Protein AF-A0A431IAK5-F1 (afdb_monomer)

Secondary structure (DSSP, 8-state):
---SS------------TT-SEEEESSS--SB-TTS-BEEEE-SS-EEEE-TTS-EEEEPTTS--EEEEEETTTTEEEEEEEE---EEE-SSSTT-TTSSSEEESS-EEEEEEEEEBTEEEEEEEE--TTS--EEEEEE--SSSB--EEEEEEEE-S-SEEEEEEEETTTTEEEEEEEEEEETTEEEEEEEESEEEEEEE-GGG-EEEEEEPSPBPTTS-EEEEEESS--TT--SS--EEEEEEEEEEESSSS--S----SSS-EEEPPPEEEEE--PPS--EEEEEEEEPPGGGGT--S--EEEEEES-TTTS-EEEEEEETTEEEEEEE-SS-EEEEEEPPPS-SEEEEEEEEESTTTS-EEEEESSS---PPPPP-PPPSS-S-SEEEESEE--TTSPPEE-SEEESEEEEEES---HHHHHT---

Foldseek 3Di:
DPDLDDPPPPPDPCPDPPFFLFKDFPNVPAQQGPVGWGKAKDWDAWFWAQGFFFFIDIGGRRDFQWHWDQDPVVRGTAIFRFWAAKWKFQDAQQADQPPQKDKFPDKDWDHQPDHRHVGGWIKIKDPDQPGFIWIKHWGQDDAWFKKKKKWKKWDWFAQKKWKWWAQPQVRDTQWIWIWGDDPRDTDIDTPFWDWLDWDQHPPSMIMTITIGHTDHNPTTIMIIIGQYAGSVSRRRTITIMTIGLIGMIPDPIDFGRDRHHRGMDITHTMWMKIFRPDWFAKKKKKFKFFDASVLPDDFDAKWWAKKFAAQQAAWMWTWIQGNQGIKIWTAGRPDIWIEGDGDDDDRMWIKMKIWPPQAAWTWIWMDGPPWTDDITGTDGHHRGGNHRMMIGRWHDNNPDDIHGHSGGTNIITMGGDDDISVRVVPDDD

Sequence (429 aa):
MPSLFPTRAFRRTRERSSGLLFALGVDDLSSTLTTGQTLTLARSSGRTTFDSVGRVVTLAHSQMPWSTAYNATSSSYEPILSSDRIATNLCLQSENFGTTWTAIGTPTRTATAAYCGDLALDLIGDDAAGTLEGYSQVITFTASAVKAVSLFIKQGTSTSSVIRLRDTTASANRLLATVTWSGGVPSVAMTTGTSLGQVACYNGVYRLLFLSSSVTAANTNQLEIYPATTSALAVANTGTLYAGGVMAQNAAWPQAYIKTTTGTVTTGADLLTSTFAATPQDFTVYVRFPAPPFLAGLSGIGGAVFGLGNSASGANFYAVITSSGIGANITDGSTSVGATTALTAATWYDVAIQYNNVTSAARVRIDTGSGFGSYSSASGGITAWNSSTLRIAHLEDGGGAGYQLDGGIRKLVIAPGARTLAEMQGLNV

Solvent-accessible surface area (backbone atoms only — not comparable to full-atom values): 21814 Å² total; per-residue (Å²): 128,82,72,69,57,84,82,73,83,74,80,76,75,83,70,76,59,86,66,48,75,38,34,47,44,38,89,78,70,55,54,63,31,75,57,72,43,50,59,46,80,48,44,85,40,54,49,42,42,30,37,60,67,35,24,36,40,76,41,56,42,88,52,80,51,70,24,36,47,78,35,78,90,77,72,42,53,43,55,18,46,42,30,44,51,62,49,45,24,53,32,50,29,20,41,46,73,88,67,77,32,45,69,34,72,82,41,45,74,43,79,63,66,44,64,30,63,78,40,41,16,18,34,33,24,15,85,44,72,73,49,61,25,25,38,30,34,77,40,84,49,89,60,65,39,50,30,8,31,32,33,34,36,29,69,53,70,26,62,29,19,28,46,33,31,33,30,64,72,78,70,38,70,25,20,34,37,25,37,35,56,57,96,60,42,77,45,80,47,68,83,30,44,45,74,74,51,71,44,81,31,24,89,57,26,29,39,42,34,30,33,31,37,70,42,59,31,93,44,55,29,31,42,34,43,27,23,18,24,46,88,84,62,47,25,75,39,52,22,23,24,30,40,18,58,34,36,35,32,97,29,87,54,62,73,73,63,59,82,27,46,97,45,63,36,70,38,49,36,50,44,36,36,27,70,39,88,73,74,63,55,38,24,19,39,32,39,29,28,58,56,45,76,57,64,82,76,49,83,85,68,46,20,12,55,31,25,37,31,39,65,63,77,18,19,26,39,38,33,34,38,40,56,72,21,42,35,38,40,42,30,44,51,83,44,76,29,50,29,74,44,69,69,73,99,53,70,59,45,55,37,25,36,36,38,38,52,27,57,67,39,20,28,25,27,50,22,68,80,85,57,70,61,72,65,30,63,65,26,56,39,30,86,56,62,60,34,51,44,33,27,42,29,25,34,70,43,70,87,53,85,54,29,36,36,54,38,43,39,35,31,42,36,32,32,69,38,86,64,53,57,69,63,53,68,70,56,86,104

Radius of gyration: 23.19 Å; Cα contacts (8 Å, |Δi|>4): 1268; chains: 1; bounding box: 53×50×65 Å

Nearest PDB structures (foldseek):
  1pz8-assembly3_C  TM=6.435E-01  e=1.702E-02  Gallus gallus
  2jd4-assembly2_B  TM=2.938E-01  e=1.134E-04  Mus musculus
  2jd4-assembly1_A  TM=3.648E-01  e=1.074E-03  Mus musculus
  3pve-assembly2_B  TM=5.798E-01  e=4.552E-02  Mus musculus
  8ic1-assembly1_A  TM=6.153E-01  e=1.217E-01  Microbacterium arabinogalactanolyticum

Mean predicted aligned error: 5.69 Å

Structure (mmCIF, N/CA/C/O backbone):
data_AF-A0A431IAK5-F1
#
_entry.id   AF-A0A431IAK5-F1
#
loop_
_atom_site.group_PDB
_atom_site.id
_atom_site.type_symbol
_atom_site.label_atom_id
_atom_site.label_alt_id
_atom_site.label_comp_id
_atom_site.label_asym_id
_atom_site.label_entity_id
_atom_site.label_seq_id
_atom_site.pdbx_PDB_ins_code
_atom_site.Cartn_x
_atom_site.Cartn_y
_atom_site.Cartn_z
_atom_site.occupancy
_atom_site.B_iso_or_equiv
_atom_site.auth_seq_id
_atom_site.auth_comp_id
_atom_site.auth_asym_id
_atom_site.auth_atom_id
_atom_site.pdbx_PDB_model_num
ATOM 1 N N . MET A 1 1 ? 14.964 -19.015 11.594 1.00 39.94 1 MET A N 1
ATOM 2 C CA . MET A 1 1 ? 13.794 -18.277 11.075 1.00 39.94 1 MET A CA 1
ATOM 3 C C . MET A 1 1 ? 12.848 -19.292 10.456 1.00 39.94 1 MET A C 1
ATOM 5 O O . MET A 1 1 ? 13.349 -20.119 9.699 1.00 39.94 1 MET A O 1
ATOM 9 N N . PRO A 1 2 ? 11.546 -19.298 10.785 1.00 39.75 2 PRO A N 1
ATOM 10 C CA . PRO A 1 2 ? 10.575 -20.062 10.005 1.00 39.75 2 PRO A CA 1
ATOM 11 C C . PRO A 1 2 ? 10.698 -19.641 8.534 1.00 39.75 2 PRO A C 1
ATOM 13 O O . PRO A 1 2 ? 10.844 -18.453 8.245 1.00 39.75 2 PRO A O 1
ATOM 16 N N . SER A 1 3 ? 10.740 -20.604 7.613 1.00 40.91 3 SER A N 1
ATOM 17 C CA . SER A 1 3 ? 10.824 -20.312 6.183 1.00 40.91 3 SER A CA 1
ATOM 18 C C . SER A 1 3 ? 9.609 -19.474 5.790 1.00 40.91 3 SER A C 1
ATOM 20 O O . SER A 1 3 ? 8.484 -19.961 5.885 1.00 40.91 3 SER A O 1
ATOM 22 N N . LEU A 1 4 ? 9.830 -18.230 5.355 1.00 54.28 4 LEU A N 1
ATOM 23 C CA . LEU A 1 4 ? 8.764 -17.305 4.942 1.00 54.28 4 LEU A CA 1
ATOM 24 C C . LEU A 1 4 ? 7.871 -17.889 3.826 1.00 54.28 4 LEU A C 1
ATOM 26 O O . LEU A 1 4 ? 6.739 -17.444 3.635 1.00 54.28 4 LEU A O 1
ATOM 30 N N . PHE A 1 5 ? 8.367 -18.907 3.113 1.00 52.47 5 PHE A N 1
ATOM 31 C CA . PHE A 1 5 ? 7.690 -19.565 2.007 1.00 52.47 5 PHE A CA 1
ATOM 32 C C . PHE A 1 5 ? 7.986 -21.072 2.022 1.00 52.47 5 PHE A C 1
ATOM 34 O O . PHE A 1 5 ? 9.144 -21.457 2.213 1.00 52.47 5 PHE A O 1
ATOM 41 N N . PRO A 1 6 ? 6.985 -21.945 1.807 1.00 48.47 6 PRO A N 1
ATOM 42 C CA . PRO A 1 6 ? 7.250 -23.342 1.500 1.00 48.47 6 PRO A CA 1
ATOM 43 C C . PRO A 1 6 ? 7.995 -23.411 0.163 1.00 48.47 6 PRO A C 1
ATOM 45 O O . PRO A 1 6 ? 7.511 -22.916 -0.856 1.00 48.47 6 PRO A O 1
ATOM 48 N N . THR A 1 7 ? 9.177 -24.022 0.156 1.00 45.38 7 THR A N 1
ATOM 49 C CA . THR A 1 7 ? 9.980 -24.241 -1.049 1.00 45.38 7 THR A CA 1
ATOM 50 C C . THR A 1 7 ? 9.277 -25.248 -1.960 1.00 45.38 7 THR A C 1
ATOM 52 O O . THR A 1 7 ? 9.564 -26.444 -1.950 1.00 45.38 7 THR A O 1
ATOM 55 N N . ARG A 1 8 ? 8.328 -24.792 -2.785 1.00 48.12 8 ARG A N 1
ATOM 56 C CA . ARG A 1 8 ? 7.923 -25.578 -3.954 1.00 48.12 8 ARG A CA 1
ATOM 57 C C . ARG A 1 8 ? 9.138 -25.647 -4.868 1.00 48.12 8 ARG A C 1
ATOM 59 O O . ARG A 1 8 ? 9.561 -24.632 -5.410 1.00 48.12 8 ARG A O 1
ATOM 66 N N . ALA A 1 9 ? 9.705 -26.841 -5.014 1.00 41.09 9 ALA A N 1
ATOM 67 C CA . ALA A 1 9 ? 10.768 -27.122 -5.966 1.00 41.09 9 ALA A CA 1
ATOM 68 C C . ALA A 1 9 ? 10.230 -26.946 -7.398 1.00 41.09 9 ALA A C 1
ATOM 70 O O . ALA A 1 9 ? 9.862 -27.910 -8.067 1.00 41.09 9 ALA A O 1
ATOM 71 N N . PHE A 1 10 ? 10.145 -25.701 -7.866 1.00 48.78 10 PHE A N 1
ATOM 72 C CA . PHE A 1 10 ? 9.924 -25.407 -9.272 1.00 48.78 10 PHE A CA 1
ATOM 73 C C . PHE A 1 10 ? 11.180 -25.836 -10.025 1.00 48.78 10 PHE A C 1
ATOM 75 O O . PHE A 1 10 ? 12.246 -25.225 -9.933 1.00 48.78 10 PHE A O 1
ATOM 82 N N . ARG A 1 11 ? 11.061 -26.955 -10.740 1.00 42.38 11 ARG A N 1
ATOM 83 C CA . ARG A 1 11 ? 12.093 -27.470 -11.634 1.00 42.38 11 ARG A CA 1
ATOM 84 C C . ARG A 1 11 ? 12.258 -26.465 -12.777 1.00 42.38 11 ARG A C 1
ATOM 86 O O . ARG A 1 11 ? 11.532 -26.532 -13.760 1.00 42.38 11 ARG A O 1
ATOM 93 N N . ARG A 1 12 ? 13.194 -25.521 -12.627 1.00 49.94 12 ARG A N 1
ATOM 94 C CA . ARG A 1 12 ? 13.599 -24.578 -13.679 1.00 49.94 12 ARG A CA 1
ATOM 95 C C . ARG A 1 12 ? 14.116 -25.372 -14.879 1.00 49.94 12 ARG A C 1
ATOM 97 O O . ARG A 1 12 ? 15.258 -25.833 -14.877 1.00 49.94 12 ARG A O 1
ATOM 104 N N . THR A 1 13 ? 13.304 -25.538 -15.916 1.00 48.22 13 THR A N 1
ATOM 105 C CA . THR A 1 13 ? 13.836 -25.765 -17.260 1.00 48.22 13 THR A CA 1
ATOM 106 C C . THR A 1 13 ? 14.638 -24.518 -17.607 1.00 48.22 13 THR A C 1
ATOM 108 O O . THR A 1 13 ? 14.079 -23.433 -17.727 1.00 48.22 13 THR A O 1
ATOM 111 N N . ARG A 1 14 ? 15.970 -24.650 -17.675 1.00 47.75 14 ARG A N 1
ATOM 112 C CA . ARG A 1 14 ? 16.892 -23.599 -18.134 1.00 47.75 14 ARG A CA 1
ATOM 113 C C . ARG A 1 14 ? 16.646 -23.319 -19.622 1.00 47.75 14 ARG A C 1
ATOM 115 O O . ARG A 1 14 ? 17.485 -23.638 -20.461 1.00 47.75 14 ARG A O 1
ATOM 122 N N . GLU A 1 15 ? 15.497 -22.759 -19.971 1.00 46.81 15 GLU A N 1
ATOM 123 C CA . GLU A 1 15 ? 15.392 -22.007 -21.212 1.00 46.81 15 GLU A CA 1
ATOM 124 C C . GLU A 1 15 ? 16.207 -20.731 -21.039 1.00 46.81 15 GLU A C 1
ATOM 126 O O . GLU A 1 15 ? 16.201 -20.084 -19.993 1.00 46.81 15 GLU A O 1
ATOM 131 N N . ARG A 1 16 ? 17.054 -20.480 -22.031 1.00 48.16 16 ARG A N 1
ATOM 132 C CA . ARG A 1 16 ? 18.222 -19.619 -21.913 1.00 48.16 16 ARG A CA 1
ATOM 133 C C . ARG A 1 16 ? 17.800 -18.188 -21.579 1.00 48.16 16 ARG A C 1
ATOM 135 O O . ARG A 1 16 ? 17.269 -17.483 -22.428 1.00 48.16 16 ARG A O 1
ATOM 142 N N . SER A 1 17 ? 18.197 -17.714 -20.402 1.00 55.53 17 SER A N 1
ATOM 143 C CA . SER A 1 17 ? 18.245 -16.293 -20.037 1.00 55.53 17 SER A CA 1
ATOM 144 C C . SER A 1 17 ? 19.215 -15.465 -20.901 1.00 55.53 17 SER A C 1
ATOM 146 O O . SER A 1 17 ? 19.417 -14.284 -20.641 1.00 55.53 17 SER A O 1
ATOM 148 N N . SER A 1 18 ? 19.798 -16.045 -21.960 1.00 62.03 18 SER A N 1
ATOM 149 C CA . SER A 1 18 ? 20.886 -15.490 -22.775 1.00 62.03 18 SER A CA 1
ATOM 150 C C . SER A 1 18 ? 20.502 -14.290 -23.649 1.00 62.03 18 SER A C 1
ATOM 152 O O . SER A 1 18 ? 21.258 -13.938 -24.547 1.00 62.03 18 SER A O 1
ATOM 154 N N . GLY A 1 19 ? 19.330 -13.690 -23.438 1.00 83.75 19 GLY A N 1
ATOM 155 C CA . GLY A 1 19 ? 18.856 -12.550 -24.219 1.00 83.75 19 GLY A CA 1
ATOM 156 C C . GLY A 1 19 ? 18.084 -11.495 -23.433 1.00 83.75 19 GLY A C 1
ATOM 157 O O . GLY A 1 19 ? 17.616 -10.553 -24.055 1.00 83.75 19 GLY A O 1
ATOM 158 N N . LEU A 1 20 ? 17.914 -11.622 -22.112 1.00 91.88 20 LEU A N 1
ATOM 159 C CA . LEU A 1 20 ? 17.259 -10.585 -21.303 1.00 91.88 20 LEU A CA 1
ATOM 160 C C . LEU A 1 20 ? 18.292 -9.554 -20.833 1.00 91.88 20 LEU A C 1
ATOM 162 O O . LEU A 1 20 ? 19.416 -9.914 -20.492 1.00 91.88 20 LEU A O 1
ATOM 166 N N . LEU A 1 21 ? 17.908 -8.276 -20.790 1.00 93.12 21 LEU A N 1
ATOM 167 C CA . LEU A 1 21 ? 18.758 -7.199 -20.264 1.00 93.12 21 LEU A CA 1
ATOM 168 C C . LEU A 1 21 ? 18.666 -7.125 -18.737 1.00 93.12 21 LEU A C 1
ATOM 170 O O . LEU A 1 21 ? 19.641 -6.819 -18.053 1.00 93.12 21 LEU A O 1
ATOM 174 N N . PHE A 1 22 ? 17.480 -7.413 -18.205 1.00 93.88 22 PHE A N 1
ATOM 175 C CA . PHE A 1 22 ? 17.191 -7.450 -16.780 1.00 93.88 22 PHE A CA 1
ATOM 176 C C . PHE A 1 22 ? 15.988 -8.359 -16.535 1.00 93.88 22 PHE A C 1
ATOM 178 O O . PHE A 1 22 ? 15.014 -8.299 -17.289 1.00 93.88 22 PHE A O 1
ATOM 185 N N . ALA A 1 23 ? 16.024 -9.181 -15.490 1.00 93.25 23 ALA A N 1
ATOM 186 C CA . ALA A 1 23 ? 14.881 -10.009 -15.129 1.00 93.25 23 ALA A CA 1
ATOM 187 C C . ALA A 1 23 ? 14.785 -10.207 -13.612 1.00 93.25 23 ALA A C 1
ATOM 189 O O . ALA A 1 23 ? 15.567 -10.943 -13.010 1.00 93.25 23 ALA A O 1
ATOM 190 N N . LEU A 1 24 ? 13.797 -9.548 -13.012 1.00 93.00 24 LEU A N 1
ATOM 191 C CA . LEU A 1 24 ? 13.355 -9.739 -11.638 1.00 93.00 24 LEU A CA 1
ATOM 192 C C . LEU A 1 24 ? 12.042 -10.523 -11.651 1.00 93.00 24 LEU A C 1
ATOM 194 O O . LEU A 1 24 ? 11.023 -10.050 -12.159 1.00 93.00 24 LEU A O 1
ATOM 198 N N . GLY A 1 25 ? 12.072 -11.702 -11.045 1.00 90.31 25 GLY A N 1
ATOM 199 C CA . GLY A 1 25 ? 10.904 -12.478 -10.655 1.00 90.31 25 GLY A CA 1
ATOM 200 C C . GLY A 1 25 ? 11.009 -12.779 -9.167 1.00 90.31 25 GLY A C 1
ATOM 201 O O . GLY A 1 25 ? 12.108 -12.903 -8.637 1.00 90.31 25 GLY A O 1
ATOM 202 N N . VAL A 1 26 ? 9.877 -12.856 -8.479 1.00 87.19 26 VAL A N 1
ATOM 203 C CA . VAL A 1 26 ? 9.851 -13.030 -7.015 1.00 87.19 26 VAL A CA 1
ATOM 204 C C . VAL A 1 26 ? 9.511 -14.453 -6.585 1.00 87.19 26 VAL A C 1
ATOM 206 O O . VAL A 1 26 ? 9.266 -14.699 -5.411 1.00 87.19 26 VAL A O 1
ATOM 209 N N . ASP A 1 27 ? 9.476 -15.403 -7.519 1.00 84.06 27 ASP A N 1
ATOM 210 C CA . ASP A 1 27 ? 9.103 -16.785 -7.211 1.00 84.06 27 ASP A CA 1
ATOM 211 C C . ASP A 1 27 ? 10.220 -17.551 -6.476 1.00 84.06 27 ASP A C 1
ATOM 213 O O . ASP A 1 27 ? 9.925 -18.497 -5.747 1.00 84.06 27 ASP A O 1
ATOM 217 N N . ASP A 1 28 ? 11.486 -17.132 -6.608 1.00 81.00 28 ASP A N 1
ATOM 218 C CA . ASP A 1 28 ? 12.621 -17.684 -5.848 1.00 81.00 28 ASP A CA 1
ATOM 219 C C . ASP A 1 28 ? 13.105 -16.784 -4.700 1.00 81.00 28 ASP A C 1
ATOM 221 O O . ASP A 1 28 ? 13.927 -17.221 -3.894 1.00 81.00 28 ASP A O 1
ATOM 225 N N . LEU A 1 29 ? 12.586 -15.551 -4.619 1.00 85.12 29 LEU A N 1
ATOM 226 C CA . LEU A 1 29 ? 12.915 -14.551 -3.595 1.00 85.12 29 LEU A CA 1
ATOM 227 C C . LEU A 1 29 ? 14.423 -14.286 -3.485 1.00 85.12 29 LEU A C 1
ATOM 229 O O . LEU A 1 29 ? 14.956 -13.975 -2.413 1.00 85.12 29 LEU A O 1
ATOM 233 N N . SER A 1 30 ? 15.120 -14.434 -4.608 1.00 85.94 30 SER A N 1
ATOM 234 C CA . SER A 1 30 ? 16.552 -14.225 -4.714 1.00 85.94 30 SER A CA 1
ATOM 235 C C . SER A 1 30 ? 16.863 -12.746 -4.933 1.00 85.94 30 SER A C 1
ATOM 237 O O . SER A 1 30 ? 16.222 -12.061 -5.729 1.00 85.94 30 SER A O 1
ATOM 239 N N . SER A 1 31 ? 17.893 -12.239 -4.253 1.00 84.81 31 SER A N 1
ATOM 240 C CA . SER A 1 31 ? 18.490 -10.942 -4.599 1.00 84.81 31 SER A CA 1
ATOM 241 C C . SER A 1 31 ? 19.421 -11.037 -5.812 1.00 84.81 31 SER A C 1
ATOM 243 O O . SER A 1 31 ? 19.730 -10.013 -6.417 1.00 84.81 31 SER A O 1
ATOM 245 N N . THR A 1 32 ? 19.862 -12.242 -6.188 1.00 87.25 32 THR A N 1
ATOM 246 C CA . THR A 1 32 ? 20.567 -12.499 -7.447 1.00 87.25 32 THR A CA 1
ATOM 247 C C . THR A 1 32 ? 19.548 -12.733 -8.547 1.00 87.25 32 THR A C 1
ATOM 249 O O . THR A 1 32 ? 18.750 -13.667 -8.476 1.00 87.25 32 THR A O 1
ATOM 252 N N . LEU A 1 33 ? 19.595 -11.889 -9.566 1.00 86.44 33 LEU A N 1
ATOM 253 C CA . LEU A 1 33 ? 18.660 -11.900 -10.677 1.00 86.44 33 LEU A CA 1
ATOM 254 C C . LEU A 1 33 ? 19.055 -12.950 -11.714 1.00 86.44 33 LEU A C 1
ATOM 256 O O . LEU A 1 33 ? 20.230 -13.287 -11.870 1.00 86.44 33 LEU A O 1
ATOM 260 N N . THR A 1 34 ? 18.080 -13.418 -12.490 1.00 81.75 34 THR A N 1
ATOM 261 C CA . THR A 1 34 ? 18.274 -14.445 -13.531 1.00 81.75 34 THR A CA 1
ATOM 262 C C . THR A 1 34 ? 19.263 -14.006 -14.625 1.00 81.75 34 THR A C 1
ATOM 264 O O . THR A 1 34 ? 19.874 -14.836 -15.302 1.00 81.75 34 THR A O 1
ATOM 267 N N . THR A 1 35 ? 19.465 -12.696 -14.767 1.00 84.00 35 THR A N 1
ATOM 268 C CA . THR A 1 35 ? 20.421 -12.047 -15.676 1.00 84.00 35 THR A CA 1
ATOM 269 C C . THR A 1 35 ? 21.808 -11.794 -15.053 1.00 84.00 35 THR A C 1
ATOM 271 O O . THR A 1 35 ? 22.688 -11.250 -15.714 1.00 84.00 35 THR A O 1
ATOM 274 N N . GLY A 1 36 ? 22.040 -12.225 -13.808 1.00 86.94 36 GLY A N 1
ATOM 275 C CA . GLY A 1 36 ? 23.339 -12.187 -13.123 1.00 86.94 36 GLY A CA 1
ATOM 276 C C . GLY A 1 36 ? 23.615 -10.926 -12.300 1.00 86.94 36 GLY A C 1
ATOM 277 O O . GLY A 1 36 ? 24.601 -10.893 -11.565 1.00 86.94 36 GLY A O 1
ATOM 278 N N . GLN A 1 37 ? 22.767 -9.899 -12.382 1.00 91.94 37 GLN A N 1
ATOM 279 C CA . GLN A 1 37 ? 22.884 -8.717 -11.525 1.00 91.94 37 GLN A CA 1
ATOM 280 C C . GLN A 1 37 ? 22.381 -8.998 -10.105 1.00 91.94 37 GLN A C 1
ATOM 282 O O . GLN A 1 37 ? 21.616 -9.931 -9.863 1.00 91.94 37 GLN A O 1
ATOM 287 N N . THR A 1 38 ? 22.786 -8.145 -9.168 1.00 94.00 38 THR A N 1
ATOM 288 C CA . THR A 1 38 ? 22.344 -8.203 -7.773 1.00 94.00 38 THR A CA 1
ATOM 289 C C . THR A 1 38 ? 21.443 -7.017 -7.474 1.00 94.00 38 THR A C 1
ATOM 291 O O . THR A 1 38 ? 21.748 -5.874 -7.831 1.00 94.00 38 THR A O 1
ATOM 294 N N . LEU A 1 39 ? 20.322 -7.289 -6.820 1.00 95.06 39 LEU A N 1
ATOM 295 C CA . LEU A 1 39 ? 19.471 -6.280 -6.221 1.00 95.06 39 LEU A CA 1
ATOM 296 C C . LEU A 1 39 ? 20.113 -5.807 -4.911 1.00 95.06 39 LEU A C 1
ATOM 298 O O . LEU A 1 39 ? 20.524 -6.620 -4.083 1.00 95.06 39 LEU A O 1
ATOM 302 N N . THR A 1 40 ? 20.176 -4.497 -4.714 1.00 95.94 40 THR A N 1
ATOM 303 C CA . THR A 1 40 ? 20.662 -3.849 -3.492 1.00 95.94 40 THR A CA 1
ATOM 304 C C . THR A 1 40 ? 19.524 -3.075 -2.845 1.00 95.94 40 THR A C 1
ATOM 306 O O . THR A 1 40 ? 18.724 -2.454 -3.543 1.00 95.94 40 THR A O 1
ATOM 309 N N . LEU A 1 41 ? 19.470 -3.100 -1.515 1.00 95.31 41 LEU A N 1
ATOM 310 C CA . LEU A 1 41 ? 18.529 -2.330 -0.711 1.00 95.31 41 LEU A CA 1
ATOM 311 C C . LEU A 1 41 ? 19.289 -1.298 0.122 1.00 95.31 41 LEU A C 1
ATOM 313 O O . LEU A 1 41 ? 20.207 -1.656 0.859 1.00 95.31 41 LEU A O 1
ATOM 317 N N . ALA A 1 42 ? 18.843 -0.049 0.068 1.00 94.69 42 ALA A N 1
ATOM 318 C CA . ALA A 1 42 ? 19.166 0.962 1.062 1.00 94.69 42 ALA A CA 1
ATOM 319 C C . ALA A 1 42 ? 17.890 1.365 1.814 1.00 94.69 42 ALA A C 1
ATOM 321 O O . ALA A 1 42 ? 16.909 1.792 1.209 1.00 94.69 42 ALA A O 1
ATOM 322 N N . ARG A 1 43 ? 17.915 1.204 3.140 1.00 92.69 43 ARG A N 1
ATOM 323 C CA . ARG A 1 43 ? 16.847 1.578 4.075 1.00 92.69 43 ARG A CA 1
ATOM 324 C C . ARG A 1 43 ? 17.461 1.808 5.457 1.00 92.69 43 ARG A C 1
ATOM 326 O O . ARG A 1 43 ? 18.371 1.085 5.855 1.00 92.69 43 ARG A O 1
ATOM 333 N N . SER A 1 44 ? 16.954 2.790 6.198 1.00 92.50 44 SER A N 1
ATOM 334 C CA . SER A 1 44 ? 17.506 3.196 7.500 1.00 92.50 44 SER A CA 1
ATOM 335 C C . SER A 1 44 ? 16.888 2.503 8.723 1.00 92.50 44 SER A C 1
ATOM 337 O O . SER A 1 44 ? 17.474 2.550 9.801 1.00 92.50 44 SER A O 1
ATOM 339 N N . SER A 1 45 ? 15.726 1.859 8.594 1.00 93.31 45 SER A N 1
ATOM 340 C CA . SER A 1 45 ? 15.013 1.223 9.711 1.00 93.31 45 SER A CA 1
ATOM 341 C C . SER A 1 45 ? 14.413 -0.133 9.330 1.00 93.31 45 SER A C 1
ATOM 343 O O . SER A 1 45 ? 14.379 -0.502 8.162 1.00 93.31 45 SER A O 1
ATOM 345 N N . GLY A 1 46 ? 13.987 -0.924 10.320 1.00 93.00 46 GLY A N 1
ATOM 346 C CA . GLY A 1 46 ? 13.170 -2.111 10.052 1.00 93.00 46 GLY A CA 1
ATOM 347 C C . GLY A 1 46 ? 11.771 -1.727 9.559 1.00 93.00 46 GLY A C 1
ATOM 348 O O . GLY A 1 46 ? 11.340 -0.584 9.730 1.00 93.00 46 GLY A O 1
ATOM 349 N N . ARG A 1 47 ? 11.049 -2.681 8.971 1.00 92.25 47 ARG A N 1
ATOM 350 C CA . ARG A 1 47 ? 9.659 -2.486 8.519 1.00 92.25 47 ARG A CA 1
ATOM 351 C C . ARG A 1 47 ? 8.821 -3.717 8.795 1.00 92.25 47 ARG A C 1
ATOM 353 O O . ARG A 1 47 ? 9.377 -4.804 8.921 1.00 92.25 47 ARG A O 1
ATOM 360 N N . THR A 1 48 ? 7.502 -3.572 8.803 1.00 95.75 48 THR A N 1
ATOM 361 C CA . THR A 1 48 ? 6.625 -4.744 8.755 1.00 95.75 48 THR A CA 1
ATOM 362 C C . THR A 1 48 ? 6.195 -5.059 7.327 1.00 95.75 48 THR A C 1
ATOM 364 O O . THR A 1 48 ? 6.214 -4.201 6.442 1.00 95.75 48 THR A O 1
ATOM 367 N N . THR A 1 49 ? 5.838 -6.314 7.097 1.00 95.62 49 THR A N 1
ATOM 368 C CA . THR A 1 49 ? 5.358 -6.827 5.818 1.00 95.62 49 THR A CA 1
ATOM 369 C C . THR A 1 49 ? 4.392 -7.995 6.041 1.00 95.62 49 THR A C 1
ATOM 371 O O . THR A 1 49 ? 4.187 -8.401 7.187 1.00 95.62 49 THR A O 1
ATOM 374 N N . PHE A 1 50 ? 3.794 -8.529 4.974 1.00 95.88 50 PHE A N 1
ATOM 375 C CA . PHE A 1 50 ? 2.982 -9.744 5.029 1.00 95.88 50 PHE A CA 1
ATOM 376 C C . PHE A 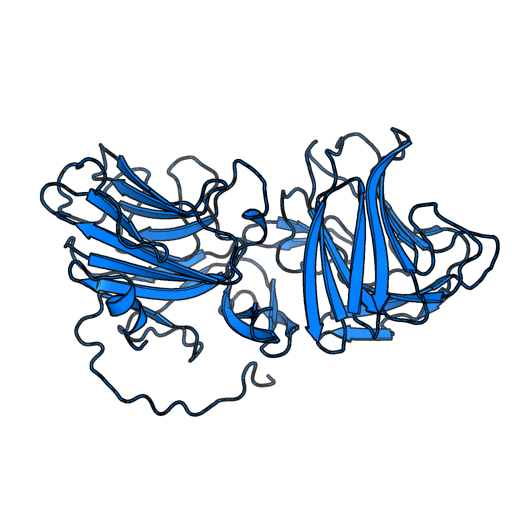1 50 ? 3.760 -10.953 4.505 1.00 95.88 50 PHE A C 1
ATOM 378 O O . PHE A 1 50 ? 4.369 -10.887 3.437 1.00 95.88 50 PHE A O 1
ATOM 385 N N . ASP A 1 51 ? 3.712 -12.066 5.238 1.00 95.50 51 ASP A N 1
ATOM 386 C CA . ASP A 1 51 ? 4.254 -13.349 4.779 1.00 95.50 51 ASP A CA 1
ATOM 387 C C . ASP A 1 51 ? 3.300 -14.089 3.816 1.00 95.50 51 ASP A C 1
ATOM 389 O O . ASP A 1 51 ? 2.246 -13.584 3.424 1.00 95.50 51 ASP A O 1
ATOM 393 N N . SER A 1 52 ? 3.659 -15.312 3.415 1.00 94.06 52 SER A N 1
ATOM 394 C CA . SER A 1 52 ? 2.878 -16.126 2.467 1.00 94.06 52 SER A CA 1
ATOM 395 C C . SER A 1 52 ? 1.476 -16.536 2.925 1.00 94.06 52 SER A C 1
ATOM 397 O O . SER A 1 52 ? 0.695 -17.025 2.109 1.00 94.06 52 SER A O 1
ATOM 399 N N . VAL A 1 53 ? 1.131 -16.328 4.195 1.00 94.50 53 VAL A N 1
ATOM 400 C CA . VAL A 1 53 ? -0.190 -16.644 4.758 1.00 94.50 53 VAL A CA 1
ATOM 401 C C . VAL A 1 53 ? -0.860 -15.421 5.387 1.00 94.50 53 VAL A C 1
ATOM 403 O O . VAL A 1 53 ? -1.873 -15.559 6.075 1.00 94.50 53 VAL A O 1
ATOM 406 N N . GLY A 1 54 ? -0.311 -14.226 5.160 1.00 94.69 54 GLY A N 1
ATOM 407 C CA . GLY A 1 54 ? -0.892 -12.980 5.639 1.00 94.69 54 GLY A CA 1
ATOM 408 C C . GLY A 1 54 ? -0.611 -12.648 7.093 1.00 94.69 54 GLY A C 1
ATOM 409 O O . GLY A 1 54 ? -1.380 -11.896 7.693 1.00 94.69 54 GLY A O 1
ATOM 410 N N . ARG A 1 55 ? 0.440 -13.208 7.695 1.00 97.44 55 ARG A N 1
ATOM 411 C CA . ARG A 1 55 ? 0.915 -12.769 9.014 1.00 97.44 55 ARG A CA 1
ATOM 412 C C . ARG A 1 55 ? 1.752 -11.511 8.856 1.00 97.44 55 ARG A C 1
ATOM 414 O O . ARG A 1 55 ? 2.511 -11.392 7.897 1.00 97.44 55 ARG A O 1
ATOM 421 N N . VAL A 1 56 ? 1.647 -10.602 9.820 1.00 97.50 56 VAL A N 1
ATOM 422 C CA . VAL A 1 56 ? 2.549 -9.454 9.920 1.00 97.50 56 VAL A CA 1
ATOM 423 C C . VAL A 1 56 ? 3.903 -9.955 10.409 1.00 97.50 56 VAL A C 1
ATOM 425 O O . VAL A 1 56 ? 3.978 -10.621 11.438 1.00 97.50 56 VAL A O 1
ATOM 428 N N . VAL A 1 57 ? 4.973 -9.637 9.691 1.00 97.19 57 VAL A N 1
ATOM 429 C CA . VAL A 1 57 ? 6.346 -9.974 10.091 1.00 97.19 57 VAL A CA 1
ATOM 430 C C . VAL A 1 57 ? 7.234 -8.744 10.018 1.00 97.19 57 VAL A C 1
ATOM 432 O O . VAL A 1 57 ? 7.069 -7.904 9.133 1.00 97.19 57 VAL A O 1
ATOM 435 N N . THR A 1 58 ? 8.178 -8.633 10.944 1.00 95.19 58 THR A N 1
ATOM 436 C CA . THR A 1 58 ? 9.130 -7.526 11.021 1.00 95.19 58 THR A CA 1
ATOM 437 C C . THR A 1 58 ? 10.427 -7.908 10.323 1.00 95.19 58 THR A C 1
ATOM 439 O O . THR A 1 58 ? 11.110 -8.854 10.709 1.00 95.19 58 THR A O 1
ATOM 442 N N . LEU A 1 59 ? 10.791 -7.141 9.303 1.00 95.00 59 LEU A N 1
ATOM 443 C CA . LEU A 1 59 ? 12.062 -7.252 8.606 1.00 95.00 59 LEU A CA 1
ATOM 444 C C . LEU A 1 59 ? 13.092 -6.315 9.236 1.00 95.00 59 LEU A C 1
ATOM 446 O O . LEU A 1 59 ? 12.823 -5.130 9.462 1.00 95.00 59 LEU A O 1
ATOM 450 N N . ALA A 1 60 ? 14.299 -6.828 9.458 1.00 95.38 60 ALA A N 1
ATOM 451 C CA . ALA A 1 60 ? 15.458 -6.005 9.781 1.00 95.38 60 ALA A CA 1
ATOM 452 C C . ALA A 1 60 ? 15.825 -5.107 8.591 1.00 95.38 60 ALA A C 1
ATOM 454 O O . ALA A 1 60 ? 15.605 -5.484 7.442 1.00 95.38 60 ALA A O 1
ATOM 455 N N . HIS A 1 61 ? 16.446 -3.951 8.854 1.00 92.94 61 HIS A N 1
ATOM 456 C CA . HIS A 1 61 ? 16.731 -2.932 7.834 1.00 92.94 61 HIS A CA 1
ATOM 457 C C . HIS A 1 61 ? 17.549 -3.449 6.633 1.00 92.94 61 HIS A C 1
ATOM 459 O O . HIS A 1 61 ? 17.376 -2.939 5.529 1.00 92.94 61 HIS A O 1
ATOM 465 N N . SER A 1 62 ? 18.367 -4.487 6.818 1.00 93.88 62 SER A N 1
ATOM 466 C CA . SER A 1 62 ? 19.212 -5.105 5.788 1.00 93.88 62 SER A CA 1
ATOM 467 C C . SER A 1 62 ? 18.535 -6.220 4.982 1.00 93.88 62 SER A C 1
ATOM 469 O O . SER A 1 62 ? 19.095 -6.681 3.989 1.00 93.88 62 SER A O 1
ATOM 471 N N . GLN A 1 63 ? 17.350 -6.684 5.386 1.00 95.19 63 GLN A N 1
ATOM 472 C CA . GLN A 1 63 ? 16.646 -7.759 4.687 1.00 95.19 63 GLN A CA 1
ATOM 473 C C . GLN A 1 63 ? 15.852 -7.214 3.504 1.00 95.19 63 GLN A C 1
ATOM 475 O O . GLN A 1 63 ? 15.125 -6.227 3.648 1.00 95.19 63 GLN A O 1
ATOM 480 N N . MET A 1 64 ? 15.941 -7.901 2.361 1.00 95.25 64 MET A N 1
ATOM 481 C CA . MET A 1 64 ? 15.121 -7.589 1.193 1.00 95.25 64 MET A CA 1
ATOM 482 C C . MET A 1 64 ? 13.632 -7.568 1.557 1.00 95.25 64 MET A C 1
ATOM 484 O O . MET A 1 64 ? 13.180 -8.458 2.285 1.00 95.25 64 MET A O 1
ATOM 488 N N . PRO A 1 65 ? 12.864 -6.584 1.059 1.00 94.44 65 PRO A N 1
ATOM 489 C CA . PRO A 1 65 ? 11.460 -6.401 1.400 1.00 94.44 65 PRO A CA 1
ATOM 490 C C . PRO A 1 65 ? 10.550 -7.361 0.621 1.00 94.44 65 PRO A C 1
ATOM 492 O O . PRO A 1 65 ? 9.597 -6.956 -0.049 1.00 94.44 65 PRO A O 1
ATOM 495 N N . TRP A 1 66 ? 10.853 -8.654 0.692 1.00 95.69 66 TRP A N 1
ATOM 496 C CA . TRP A 1 66 ? 9.972 -9.693 0.188 1.00 95.69 66 TRP A CA 1
ATOM 497 C C . TRP A 1 66 ? 8.693 -9.705 1.019 1.00 95.69 66 TRP A C 1
ATOM 499 O O . TRP A 1 66 ? 8.730 -9.907 2.232 1.00 95.69 66 TRP A O 1
ATOM 509 N N . SER A 1 67 ? 7.576 -9.471 0.346 1.00 95.56 67 SER A N 1
ATOM 510 C CA . SER A 1 67 ? 6.236 -9.396 0.921 1.00 95.56 67 SER A CA 1
ATOM 511 C C . SER A 1 67 ? 5.309 -10.282 0.113 1.00 95.56 67 SER A C 1
ATOM 513 O O . SER A 1 67 ? 5.676 -10.827 -0.931 1.00 95.56 67 SER A O 1
ATOM 515 N N . THR A 1 68 ? 4.060 -10.345 0.536 1.00 94.81 68 THR A N 1
ATOM 516 C CA . THR A 1 68 ? 2.957 -10.767 -0.310 1.00 94.81 68 THR A CA 1
ATOM 517 C C . THR A 1 68 ? 1.902 -9.679 -0.469 1.00 94.81 68 THR A C 1
ATOM 519 O O . THR A 1 68 ? 1.812 -8.747 0.333 1.00 94.81 68 THR A O 1
ATOM 522 N N . ALA A 1 69 ? 1.114 -9.792 -1.535 1.00 93.44 69 ALA A N 1
ATOM 523 C CA . ALA A 1 69 ? -0.117 -9.045 -1.745 1.00 93.44 69 ALA A CA 1
ATOM 524 C C . ALA A 1 69 ? -1.283 -10.030 -1.854 1.00 93.44 69 ALA A C 1
ATOM 526 O O . ALA A 1 69 ? -1.162 -11.077 -2.496 1.00 93.44 69 ALA A O 1
ATOM 527 N N . TYR A 1 70 ? -2.408 -9.704 -1.219 1.00 91.94 70 TYR A N 1
ATOM 528 C CA . TYR A 1 70 ? -3.601 -10.541 -1.277 1.00 91.94 70 TYR A CA 1
ATOM 529 C C . TYR A 1 70 ? -4.297 -10.377 -2.631 1.00 91.94 70 TYR A C 1
ATOM 531 O O . TYR A 1 70 ? -4.748 -9.287 -2.984 1.00 91.94 70 TYR A O 1
ATOM 539 N N . ASN A 1 71 ? -4.406 -11.467 -3.386 1.00 90.94 71 ASN A N 1
ATOM 540 C CA . ASN A 1 71 ? -5.205 -11.536 -4.596 1.00 90.94 71 ASN A CA 1
ATOM 541 C C . ASN A 1 71 ? -6.620 -12.004 -4.235 1.00 90.94 71 ASN A C 1
ATOM 543 O O . ASN A 1 71 ? -6.846 -13.187 -3.989 1.00 90.94 71 ASN A O 1
ATOM 547 N N . ALA A 1 72 ? -7.581 -11.079 -4.235 1.00 85.88 72 ALA A N 1
ATOM 548 C CA . ALA A 1 72 ? -8.978 -11.392 -3.940 1.00 85.88 72 ALA A CA 1
ATOM 549 C C . ALA A 1 72 ? -9.624 -12.333 -4.973 1.00 85.88 72 ALA A C 1
ATOM 551 O O . ALA A 1 72 ? -10.518 -13.094 -4.616 1.00 85.88 72 ALA A O 1
ATOM 552 N N . THR A 1 73 ? -9.152 -12.330 -6.225 1.00 88.44 73 THR A N 1
ATOM 553 C CA . THR A 1 73 ? -9.702 -13.185 -7.291 1.00 88.44 73 THR A CA 1
ATOM 554 C C . THR A 1 73 ? -9.384 -14.656 -7.038 1.00 88.44 73 THR A C 1
ATOM 556 O O . THR A 1 73 ? -10.249 -15.514 -7.181 1.00 88.44 73 THR A O 1
ATOM 559 N N . SER A 1 74 ? -8.152 -14.957 -6.623 1.00 90.00 74 SER A N 1
ATOM 560 C CA . SER A 1 74 ? -7.714 -16.322 -6.299 1.00 90.00 74 SER A CA 1
ATOM 561 C C . SER A 1 74 ? -7.787 -16.650 -4.806 1.00 90.00 74 SER A C 1
ATOM 563 O O . SER A 1 74 ? -7.449 -17.764 -4.414 1.00 90.00 74 SER A O 1
ATOM 565 N N . SER A 1 75 ? -8.203 -15.690 -3.973 1.00 89.31 75 SER A N 1
ATOM 566 C CA . SER A 1 75 ? -8.188 -15.782 -2.507 1.00 89.31 75 SER A CA 1
ATOM 567 C C . SER A 1 75 ? -6.845 -16.277 -1.955 1.00 89.31 75 SER A C 1
ATOM 569 O O . SER A 1 75 ? -6.785 -17.142 -1.082 1.00 89.31 75 SER A O 1
ATOM 571 N N . SER A 1 76 ? -5.744 -15.755 -2.498 1.00 92.12 76 SER A N 1
ATOM 572 C CA . SER A 1 76 ? -4.391 -16.211 -2.169 1.00 92.12 76 SER A CA 1
ATOM 573 C C . SER A 1 76 ? -3.404 -15.058 -2.069 1.00 92.12 76 SER A C 1
ATOM 575 O O . SER A 1 76 ? -3.533 -14.050 -2.757 1.00 92.12 76 SER A O 1
ATOM 577 N N . TYR A 1 77 ? -2.358 -15.240 -1.272 1.00 92.38 77 TYR A N 1
ATOM 578 C CA . TYR A 1 77 ? -1.231 -14.319 -1.215 1.00 92.38 77 TYR A CA 1
ATOM 579 C C . TYR A 1 77 ? -0.213 -14.624 -2.315 1.00 92.38 77 TYR A C 1
ATOM 581 O O . TYR A 1 77 ? 0.276 -15.749 -2.416 1.00 92.38 77 TYR A O 1
ATOM 589 N N . GLU A 1 78 ? 0.124 -13.625 -3.130 1.00 94.12 78 GLU A N 1
ATOM 590 C CA . GLU A 1 78 ? 1.183 -13.732 -4.140 1.00 94.12 78 GLU A CA 1
ATOM 591 C C . GLU A 1 78 ? 2.423 -12.952 -3.694 1.00 94.12 78 GLU A C 1
ATOM 593 O O . GLU A 1 78 ? 2.277 -11.833 -3.193 1.00 94.12 78 GLU A O 1
ATOM 598 N N . PRO A 1 79 ? 3.640 -13.493 -3.883 1.00 95.38 79 PRO A N 1
ATOM 599 C CA . PRO A 1 79 ? 4.848 -12.784 -3.505 1.00 95.38 79 PRO A CA 1
ATOM 600 C C . PRO A 1 79 ? 5.078 -11.552 -4.378 1.00 95.38 79 PRO A C 1
ATOM 602 O O . PRO A 1 79 ? 4.737 -11.538 -5.567 1.00 95.38 79 PRO A O 1
ATOM 605 N N . ILE A 1 80 ? 5.672 -10.532 -3.763 1.00 95.25 80 ILE A N 1
ATOM 606 C CA . ILE A 1 80 ? 6.057 -9.250 -4.353 1.00 95.25 80 ILE A CA 1
ATOM 607 C C . ILE A 1 80 ? 7.367 -8.758 -3.723 1.00 95.25 80 ILE A C 1
ATOM 609 O O . ILE A 1 80 ? 7.673 -9.040 -2.563 1.00 95.25 80 ILE A O 1
ATOM 613 N N . LEU A 1 81 ? 8.115 -7.959 -4.474 1.00 95.62 81 LEU A N 1
ATOM 614 C CA . LEU A 1 81 ? 9.130 -7.062 -3.943 1.00 95.62 81 LEU A CA 1
ATOM 615 C C . LEU A 1 81 ? 8.419 -5.786 -3.509 1.00 95.62 81 LEU A C 1
ATOM 617 O O . LEU A 1 81 ? 7.968 -5.024 -4.366 1.00 95.62 81 LEU A O 1
ATOM 621 N N . SER A 1 82 ? 8.251 -5.576 -2.208 1.00 93.75 82 SER A N 1
ATOM 622 C CA . SER A 1 82 ? 7.542 -4.400 -1.714 1.00 93.75 82 SER A CA 1
ATOM 623 C C . SER A 1 82 ? 8.472 -3.202 -1.555 1.00 93.75 82 SER A C 1
ATOM 625 O O . SER A 1 82 ? 9.635 -3.353 -1.206 1.00 93.75 82 SER A O 1
ATOM 627 N N . SER A 1 83 ? 7.946 -2.000 -1.744 1.00 91.50 83 SER A N 1
ATOM 628 C CA . SER A 1 83 ? 8.653 -0.748 -1.500 1.00 91.50 83 SER A CA 1
ATOM 629 C C . SER A 1 83 ? 7.700 0.234 -0.850 1.00 91.50 83 SER A C 1
ATOM 631 O O . SER A 1 83 ? 6.623 0.487 -1.393 1.00 91.50 83 SER A O 1
ATOM 633 N N . ASP A 1 84 ? 8.127 0.805 0.268 1.00 89.06 84 ASP A N 1
ATOM 634 C CA . ASP A 1 84 ? 7.395 1.863 0.958 1.00 89.06 84 ASP A CA 1
ATOM 635 C C . ASP A 1 84 ? 8.179 3.174 0.910 1.00 89.06 84 ASP A C 1
ATOM 637 O O . ASP A 1 84 ? 9.415 3.181 0.881 1.00 89.06 84 ASP A O 1
ATOM 641 N N . ARG A 1 85 ? 7.461 4.294 0.950 1.00 88.88 85 ARG A N 1
ATOM 642 C CA . ARG A 1 85 ? 8.043 5.599 1.253 1.00 88.88 85 ARG A CA 1
ATOM 643 C C . ARG A 1 85 ? 8.188 5.848 2.742 1.00 88.88 85 ARG A C 1
ATOM 645 O O . ARG A 1 85 ? 7.676 5.116 3.586 1.00 88.88 85 ARG A O 1
ATOM 652 N N . ILE A 1 86 ? 8.850 6.958 3.051 1.00 90.75 86 ILE A N 1
ATOM 653 C CA . ILE A 1 86 ? 8.883 7.498 4.407 1.00 90.75 86 ILE A CA 1
ATOM 654 C C . ILE A 1 86 ? 7.456 7.774 4.875 1.00 90.75 86 ILE A C 1
ATOM 656 O O . ILE A 1 86 ? 6.720 8.528 4.233 1.00 90.75 86 ILE A O 1
ATOM 660 N N . ALA A 1 87 ? 7.100 7.260 6.046 1.00 92.69 87 ALA A N 1
ATOM 661 C CA . ALA A 1 87 ? 6.010 7.835 6.811 1.00 92.69 87 ALA A CA 1
ATOM 662 C C . ALA A 1 87 ? 6.158 7.613 8.298 1.00 92.69 87 ALA A C 1
ATOM 664 O O . ALA A 1 87 ? 6.980 6.839 8.778 1.00 92.69 87 ALA A O 1
ATOM 665 N N . THR A 1 88 ? 5.278 8.302 9.010 1.00 97.06 88 THR A N 1
ATOM 666 C CA . THR A 1 88 ? 5.176 8.279 10.455 1.00 97.06 88 THR A CA 1
ATOM 667 C C . THR A 1 88 ? 3.815 7.738 10.846 1.00 97.06 88 THR A C 1
ATOM 669 O O . THR A 1 88 ? 2.796 8.238 10.361 1.00 97.06 88 THR A O 1
ATOM 672 N N . ASN A 1 89 ? 3.785 6.757 11.745 1.00 98.25 89 ASN A N 1
ATOM 673 C CA . ASN A 1 89 ? 2.562 6.447 12.475 1.00 98.25 89 ASN A CA 1
ATOM 674 C C . ASN A 1 89 ? 2.445 7.393 13.675 1.00 98.25 89 ASN A C 1
ATOM 676 O O . ASN A 1 89 ? 3.300 7.398 14.564 1.00 98.25 89 ASN A O 1
ATOM 680 N N . LEU A 1 90 ? 1.394 8.212 13.664 1.00 98.56 90 LEU A N 1
ATOM 681 C CA . LEU A 1 90 ? 1.092 9.200 14.698 1.00 98.56 90 LEU A CA 1
ATOM 682 C C . LEU A 1 90 ? 0.385 8.587 15.913 1.00 98.56 90 LEU A C 1
ATOM 684 O O . LEU A 1 90 ? 0.330 9.222 16.960 1.00 98.56 90 LEU A O 1
ATOM 688 N N . CYS A 1 91 ? -0.164 7.379 15.774 1.00 98.50 91 CYS A N 1
ATOM 689 C CA . CYS A 1 91 ? -0.800 6.664 16.870 1.00 98.50 91 CYS A CA 1
ATOM 690 C C . CYS A 1 91 ? 0.262 6.025 17.768 1.00 98.50 91 CYS A C 1
ATOM 692 O O . CYS A 1 91 ? 1.126 5.286 17.296 1.00 98.50 91 CYS A O 1
ATOM 694 N N . LEU A 1 92 ? 0.188 6.291 19.065 1.00 98.50 92 LEU A N 1
ATOM 695 C CA . LEU A 1 92 ? 1.070 5.747 20.088 1.00 98.50 92 LEU A CA 1
ATOM 696 C C . LEU A 1 92 ? 0.566 4.384 20.561 1.00 98.50 92 LEU A C 1
ATOM 698 O O . LEU A 1 92 ? -0.641 4.149 20.630 1.00 98.50 92 LEU A O 1
ATOM 702 N N . GLN A 1 93 ? 1.513 3.502 20.884 1.00 97.62 93 GLN A N 1
ATOM 703 C CA . GLN A 1 93 ? 1.289 2.136 21.363 1.00 97.62 93 GLN A CA 1
ATOM 704 C C . GLN A 1 93 ? 0.166 1.445 20.591 1.00 97.62 93 GLN A C 1
ATOM 706 O O . GLN A 1 93 ? -0.811 0.966 21.158 1.00 97.62 93 GLN A O 1
ATOM 711 N N . SER A 1 94 ? 0.322 1.416 19.271 1.00 97.88 94 SER A N 1
ATOM 712 C CA . SER A 1 94 ? -0.703 1.011 18.302 1.00 97.88 94 SER A CA 1
ATOM 713 C C . SER A 1 94 ? -1.310 -0.386 18.504 1.00 97.88 94 SER A C 1
ATOM 715 O O . SER A 1 94 ? -2.325 -0.692 17.886 1.00 97.88 94 SER A O 1
ATOM 717 N N . GLU A 1 95 ? -0.723 -1.231 19.354 1.00 98.19 95 GLU A N 1
ATOM 718 C CA . GLU A 1 95 ? -1.205 -2.578 19.699 1.00 98.19 95 GLU A CA 1
ATOM 719 C C . GLU A 1 95 ? -1.728 -2.702 21.144 1.00 98.19 95 GLU A C 1
ATOM 721 O O . GLU A 1 95 ? -2.178 -3.777 21.525 1.00 98.19 95 GLU A O 1
ATOM 726 N N . ASN A 1 96 ? -1.639 -1.650 21.969 1.00 97.81 96 ASN A N 1
ATOM 727 C CA . ASN A 1 96 ? -1.936 -1.703 23.404 1.00 97.81 96 ASN A CA 1
ATOM 728 C C . ASN A 1 96 ? -2.878 -0.570 23.835 1.00 97.81 96 ASN A C 1
ATOM 730 O O . ASN A 1 96 ? -2.473 0.580 24.006 1.00 97.81 96 ASN A O 1
ATOM 734 N N . PHE A 1 97 ? -4.121 -0.940 24.122 1.00 98.12 97 PHE A N 1
ATOM 735 C CA . PHE A 1 97 ? -5.205 -0.043 24.524 1.00 98.12 97 PHE A CA 1
ATOM 736 C C . PHE A 1 97 ? -5.232 0.292 26.024 1.00 98.12 97 PHE A C 1
ATOM 738 O O . PHE A 1 97 ? -6.103 1.022 26.479 1.00 98.12 97 PHE A O 1
ATOM 745 N N . GLY A 1 98 ? -4.299 -0.226 26.825 1.00 96.62 98 GLY A N 1
ATOM 746 C CA . GLY A 1 98 ? -4.299 -0.067 28.285 1.00 96.62 98 GLY A CA 1
ATOM 747 C C . GLY A 1 98 ? -3.419 1.060 28.824 1.00 96.62 98 GLY A C 1
ATOM 748 O O . GLY A 1 98 ? -3.177 1.096 30.025 1.00 96.62 98 GLY A O 1
ATOM 749 N N . THR A 1 99 ? -2.849 1.908 27.965 1.00 93.56 99 THR A N 1
ATOM 750 C CA . THR A 1 99 ? -1.779 2.848 28.357 1.00 93.56 99 THR A CA 1
ATOM 751 C C . THR A 1 99 ? -1.994 4.258 27.806 1.00 93.56 99 THR A C 1
ATOM 753 O O . THR A 1 99 ? -2.485 5.119 28.526 1.00 93.56 99 THR A O 1
ATOM 756 N N . THR A 1 100 ? -1.662 4.512 26.538 1.00 96.75 100 THR A N 1
ATOM 757 C CA . THR A 1 100 ? -1.845 5.830 25.879 1.00 96.75 100 THR A CA 1
ATOM 758 C C . THR A 1 100 ? -3.259 6.071 25.356 1.00 96.75 100 THR A C 1
ATOM 760 O O . THR A 1 100 ? -3.565 7.158 24.872 1.00 96.75 100 THR A O 1
ATOM 763 N N . TRP A 1 101 ? -4.124 5.065 25.437 1.00 98.50 101 TRP A N 1
ATOM 764 C CA . TRP A 1 101 ? -5.525 5.162 25.057 1.00 98.50 101 TRP A CA 1
ATOM 765 C C . TRP A 1 101 ? -6.382 5.496 26.278 1.00 98.50 101 TRP A C 1
ATOM 767 O O . TRP A 1 101 ? -6.259 4.875 27.332 1.00 98.50 101 TRP A O 1
ATOM 777 N N . THR A 1 102 ? -7.272 6.469 26.127 1.00 98.56 102 THR A N 1
ATOM 778 C CA . THR A 1 102 ? -8.256 6.860 27.135 1.00 98.56 102 THR A CA 1
ATOM 779 C C . THR A 1 102 ? -9.534 6.057 26.938 1.00 98.56 102 THR A C 1
ATOM 781 O O . THR A 1 102 ? -10.119 6.074 25.852 1.00 98.56 102 THR A O 1
ATOM 784 N N . ALA A 1 103 ? -9.972 5.373 27.994 1.00 98.50 103 ALA A N 1
ATOM 785 C CA . ALA A 1 103 ? -11.258 4.691 28.029 1.00 98.50 103 ALA A CA 1
ATOM 786 C C . ALA A 1 103 ? -12.420 5.692 27.901 1.00 98.50 103 ALA A C 1
ATOM 788 O O . ALA A 1 103 ? -12.415 6.757 28.519 1.00 98.50 103 ALA A O 1
ATOM 789 N N . ILE A 1 104 ? -13.415 5.337 27.097 1.00 98.25 104 ILE A N 1
ATOM 790 C CA . ILE A 1 104 ? -14.723 5.985 27.016 1.00 98.25 104 ILE A CA 1
ATOM 791 C C . ILE A 1 104 ? -15.695 5.051 27.727 1.00 98.25 104 ILE A C 1
ATOM 793 O O . ILE A 1 104 ? -15.809 3.907 27.306 1.00 98.25 104 ILE A O 1
ATOM 797 N N . GLY A 1 105 ? -16.371 5.513 28.780 1.00 96.75 105 GLY A N 1
ATOM 798 C CA . GLY A 1 105 ? -17.167 4.627 29.635 1.00 96.75 105 GLY A CA 1
ATOM 799 C C . GLY A 1 105 ? -16.275 3.725 30.494 1.00 96.75 105 GLY A C 1
ATOM 800 O O . GLY A 1 105 ? -15.223 4.169 30.966 1.00 96.75 105 GLY A O 1
ATOM 801 N N . THR A 1 106 ? -16.680 2.471 30.687 1.00 97.44 106 THR A N 1
ATOM 802 C CA . THR A 1 106 ? -15.978 1.469 31.509 1.00 97.44 106 THR A CA 1
ATOM 803 C C . THR A 1 106 ? -15.643 0.187 30.730 1.00 97.44 106 THR A C 1
ATOM 805 O O . THR A 1 106 ? -15.850 -0.908 31.241 1.00 97.44 106 THR A O 1
ATOM 808 N N . PRO A 1 107 ? -15.052 0.298 29.523 1.00 98.19 107 PRO A N 1
ATOM 809 C CA . PRO A 1 107 ? -14.833 -0.835 28.638 1.00 98.19 107 PRO A CA 1
ATOM 810 C C . PRO A 1 107 ? -13.978 -1.914 29.296 1.00 98.19 107 PRO A C 1
ATOM 812 O O . PRO A 1 107 ? -13.006 -1.639 30.014 1.00 98.19 107 PRO A O 1
ATOM 815 N N . THR A 1 108 ? -14.261 -3.160 28.940 1.00 98.50 108 THR A N 1
ATOM 816 C CA . THR A 1 108 ? -13.402 -4.288 29.298 1.00 98.50 108 THR A CA 1
ATOM 817 C C . THR A 1 108 ? -12.225 -4.408 28.337 1.00 98.50 108 THR A C 1
ATOM 819 O O . THR A 1 108 ? -12.294 -4.042 27.159 1.00 98.50 108 THR A O 1
ATOM 822 N N . ARG A 1 109 ? -11.112 -4.960 28.835 1.00 98.50 109 ARG A N 1
ATOM 823 C CA . ARG A 1 109 ? -9.920 -5.237 28.030 1.00 98.50 109 ARG A CA 1
ATOM 824 C C . ARG A 1 109 ? -9.197 -6.490 28.493 1.00 98.50 109 ARG A C 1
ATOM 826 O O . ARG A 1 109 ? -8.817 -6.605 29.654 1.00 98.50 109 ARG A O 1
ATOM 833 N N . THR A 1 110 ? -8.886 -7.364 27.542 1.00 98.69 110 THR A N 1
ATOM 834 C CA . THR A 1 110 ? -7.885 -8.425 27.691 1.00 98.69 110 THR A CA 1
ATOM 835 C C . THR A 1 110 ? -6.689 -8.099 26.807 1.00 98.69 110 THR A C 1
ATOM 837 O O . THR A 1 110 ? -6.810 -8.022 25.583 1.00 98.69 110 THR A O 1
ATOM 840 N N . ALA A 1 111 ? -5.532 -7.883 27.432 1.00 98.25 111 ALA A N 1
ATOM 841 C CA . ALA A 1 111 ? -4.307 -7.539 26.724 1.00 98.25 111 ALA A CA 1
ATOM 842 C C . ALA A 1 111 ? -3.823 -8.697 25.840 1.00 98.25 111 ALA A C 1
ATOM 844 O O . ALA A 1 111 ? -3.825 -9.842 26.291 1.00 98.25 111 ALA A O 1
ATOM 845 N N . THR A 1 112 ? -3.353 -8.392 24.626 1.00 97.31 112 THR A N 1
ATOM 846 C CA . THR A 1 112 ? -2.611 -9.339 23.770 1.00 97.31 112 THR A CA 1
ATOM 847 C C . THR A 1 112 ? -3.375 -10.659 23.553 1.00 97.31 112 THR A C 1
ATOM 849 O O . THR A 1 112 ? -2.816 -11.753 23.567 1.00 97.31 112 THR A O 1
ATOM 852 N N . ALA A 1 113 ? -4.693 -10.554 23.388 1.00 98.38 113 ALA A N 1
ATOM 853 C CA . ALA A 1 113 ? -5.620 -11.677 23.340 1.00 98.38 113 ALA A CA 1
ATOM 854 C C . ALA A 1 113 ? -5.578 -12.461 22.015 1.00 98.38 113 ALA A C 1
ATOM 856 O O . ALA A 1 113 ? -6.085 -13.582 21.945 1.00 98.38 113 ALA A O 1
ATOM 857 N N . ALA A 1 114 ? -5.014 -11.884 20.951 1.00 98.44 114 ALA A N 1
ATOM 858 C CA . ALA A 1 114 ? -4.794 -12.561 19.676 1.00 98.44 114 ALA A CA 1
ATOM 859 C C . ALA A 1 114 ? -3.526 -12.056 18.973 1.00 98.44 114 ALA A C 1
ATOM 861 O O . ALA A 1 114 ? -3.006 -10.987 19.290 1.00 98.44 114 ALA A O 1
ATOM 862 N N . TYR A 1 115 ? -3.066 -12.823 17.980 1.00 98.25 115 TYR A N 1
ATOM 863 C CA . TYR A 1 115 ? -1.888 -12.500 17.177 1.00 98.25 115 TYR A CA 1
ATOM 864 C C . TYR A 1 115 ? -2.137 -12.676 15.678 1.00 98.25 115 TYR A C 1
ATOM 866 O O . TYR A 1 115 ? -2.862 -13.583 15.251 1.00 98.25 115 TYR A O 1
ATOM 874 N N . CYS A 1 116 ? -1.450 -11.854 14.887 1.00 97.94 116 CYS A N 1
ATOM 875 C CA . CYS A 1 116 ? -1.301 -11.986 13.440 1.00 97.94 116 CYS A CA 1
ATOM 876 C C . CYS A 1 116 ? 0.190 -11.896 13.079 1.00 97.94 116 CYS A C 1
ATOM 878 O O . CYS A 1 116 ? 0.651 -10.897 12.535 1.00 97.94 116 CYS A O 1
ATOM 880 N N . GLY A 1 117 ? 0.962 -12.925 13.439 1.00 97.06 117 GLY A N 1
ATOM 881 C CA . GLY A 1 117 ? 2.427 -12.865 13.390 1.00 97.06 117 GLY A CA 1
ATOM 882 C C . GLY A 1 117 ? 2.989 -12.016 14.530 1.00 97.06 117 GLY A C 1
ATOM 883 O O . GLY A 1 117 ? 2.622 -12.236 15.681 1.00 97.06 117 GLY A O 1
ATOM 884 N N . ASP A 1 118 ? 3.839 -11.043 14.206 1.00 97.06 118 ASP A N 1
ATOM 885 C CA . ASP A 1 118 ? 4.467 -10.118 15.163 1.00 97.06 118 ASP A CA 1
ATOM 886 C C . ASP A 1 118 ? 3.495 -9.059 15.719 1.00 97.06 118 ASP A C 1
ATOM 888 O O . ASP A 1 118 ? 3.825 -8.337 16.665 1.00 97.06 118 ASP A O 1
ATOM 892 N N . LEU A 1 119 ? 2.306 -8.952 15.120 1.00 98.12 119 LEU A N 1
ATOM 893 C CA . LEU A 1 119 ? 1.236 -8.064 15.554 1.00 98.12 119 LEU A CA 1
ATOM 894 C C . LEU A 1 119 ? 0.429 -8.705 16.688 1.00 98.12 119 LEU A C 1
ATOM 896 O O . LEU A 1 119 ? -0.176 -9.764 16.490 1.00 98.12 119 LEU A O 1
ATOM 900 N N . ALA A 1 120 ? 0.335 -8.014 17.823 1.00 98.31 120 ALA A N 1
ATOM 901 C CA . ALA A 1 120 ? -0.624 -8.318 18.879 1.00 98.31 120 ALA A CA 1
ATOM 902 C C . ALA A 1 120 ? -1.933 -7.528 18.715 1.00 98.31 120 ALA A C 1
ATOM 904 O O . ALA A 1 120 ? -1.944 -6.390 18.240 1.00 98.31 120 ALA A O 1
ATOM 905 N N . LEU A 1 121 ? -3.040 -8.134 19.144 1.00 98.81 121 LEU A N 1
ATOM 906 C CA . LEU A 1 121 ? -4.346 -7.493 19.253 1.00 98.81 121 LEU A CA 1
ATOM 907 C C . LEU A 1 121 ? -4.860 -7.632 20.685 1.00 98.81 121 LEU A C 1
ATOM 909 O O . LEU A 1 121 ? -4.834 -8.726 21.252 1.00 98.81 121 LEU A O 1
ATOM 913 N N . ASP A 1 122 ? -5.380 -6.546 21.240 1.00 98.81 122 ASP A N 1
ATOM 914 C CA . ASP A 1 122 ? -6.160 -6.582 22.473 1.00 98.81 122 ASP A CA 1
ATOM 915 C C . ASP A 1 122 ? -7.601 -6.996 22.155 1.00 98.81 122 ASP A C 1
ATOM 917 O O . ASP A 1 122 ? -8.122 -6.680 21.086 1.00 98.81 122 ASP A O 1
ATOM 921 N N . LEU A 1 123 ? -8.263 -7.686 23.085 1.00 98.81 123 LEU A N 1
ATOM 922 C CA . LEU A 1 123 ? -9.714 -7.870 23.052 1.00 98.81 123 LEU A CA 1
ATOM 923 C C . LEU A 1 123 ? -10.339 -6.762 23.892 1.00 98.81 123 LEU A C 1
ATOM 925 O O . LEU A 1 123 ? -10.157 -6.751 25.108 1.00 98.81 123 LEU A O 1
ATOM 929 N N . ILE A 1 124 ? -11.050 -5.844 23.250 1.00 98.75 124 ILE A N 1
ATOM 930 C CA . ILE A 1 124 ? -11.783 -4.757 23.905 1.00 98.75 124 ILE A CA 1
ATOM 931 C C . ILE A 1 124 ? -13.281 -5.063 23.877 1.00 98.75 124 ILE A C 1
ATOM 933 O O . ILE A 1 124 ? -13.763 -5.678 22.920 1.00 98.75 124 ILE A O 1
ATOM 937 N N . GLY A 1 125 ? -14.014 -4.666 24.912 1.00 98.38 125 GLY A N 1
ATOM 938 C CA . GLY A 1 125 ? -15.433 -4.979 25.043 1.00 98.38 125 GLY A CA 1
ATOM 939 C C . GLY A 1 125 ? -16.267 -3.827 25.575 1.00 98.38 125 GLY A C 1
ATOM 940 O O . GLY A 1 125 ? -15.769 -3.002 26.335 1.00 98.38 125 GLY A O 1
ATOM 941 N N . ASP A 1 126 ? -17.520 -3.814 25.135 1.00 98.19 126 ASP A N 1
ATOM 942 C CA . ASP A 1 126 ? -18.623 -3.074 25.740 1.00 98.19 126 ASP A CA 1
ATOM 943 C C . ASP A 1 126 ? -19.463 -4.100 26.504 1.00 98.19 126 ASP A C 1
ATOM 945 O O . ASP A 1 126 ? -20.003 -5.036 25.891 1.00 98.19 126 ASP A O 1
ATOM 949 N N . ASP A 1 127 ? -19.477 -4.004 27.831 1.00 96.31 127 ASP A N 1
ATOM 950 C CA . ASP A 1 127 ? -20.162 -4.955 28.712 1.00 96.31 127 ASP A CA 1
ATOM 951 C C . ASP A 1 127 ? -21.403 -4.367 29.402 1.00 96.31 127 ASP A C 1
ATOM 953 O O . ASP A 1 127 ? -22.104 -5.085 30.126 1.00 96.31 127 ASP A O 1
ATOM 957 N N . ALA A 1 128 ? -21.737 -3.106 29.114 1.00 94.12 128 ALA A N 1
ATOM 958 C CA . ALA A 1 128 ? -22.752 -2.350 29.831 1.00 94.12 128 ALA A CA 1
ATOM 959 C C . ALA A 1 128 ? -23.818 -1.763 28.893 1.00 94.12 128 ALA A C 1
ATOM 961 O O . ALA A 1 128 ? -23.683 -0.674 28.339 1.00 94.12 128 ALA A O 1
ATOM 962 N N . ALA A 1 129 ? -24.976 -2.428 28.820 1.00 88.62 129 ALA A N 1
ATOM 963 C CA . ALA A 1 129 ? -26.136 -1.861 28.139 1.00 88.62 129 ALA A CA 1
ATOM 964 C C . ALA A 1 129 ? -26.550 -0.525 28.794 1.00 88.62 129 ALA A C 1
ATOM 966 O O . ALA A 1 129 ? -26.890 -0.476 29.977 1.00 88.62 129 ALA A O 1
ATOM 967 N N . GLY A 1 130 ? -26.552 0.558 28.015 1.00 92.31 130 GLY A N 1
ATOM 968 C CA . GLY A 1 130 ? -26.947 1.903 28.448 1.00 92.31 130 GLY A CA 1
ATOM 969 C C . GLY A 1 130 ? -25.820 2.939 28.455 1.00 92.31 130 GLY A C 1
ATOM 970 O O . GLY A 1 130 ? -26.120 4.131 28.521 1.00 92.31 130 GLY A O 1
ATOM 971 N N . THR A 1 131 ? -24.559 2.524 28.321 1.00 94.94 131 THR A N 1
ATOM 972 C CA . THR A 1 131 ? -23.409 3.434 28.190 1.00 94.94 131 THR A CA 1
ATOM 973 C C . THR A 1 131 ? -22.615 3.067 26.947 1.00 94.94 131 THR A C 1
ATOM 975 O O . THR A 1 131 ? -22.446 1.899 26.652 1.00 94.94 131 THR A O 1
ATOM 978 N N . LEU A 1 132 ? -22.139 4.062 26.197 1.00 95.94 132 LEU A N 1
ATOM 979 C CA . LEU A 1 132 ? -21.231 3.796 25.085 1.00 95.94 132 LEU A CA 1
ATOM 980 C C . LEU A 1 132 ? -19.835 3.507 25.636 1.00 95.94 132 LEU A C 1
ATOM 982 O O . LEU A 1 132 ? -19.246 4.398 26.258 1.00 95.94 132 LEU A O 1
ATOM 986 N N . GLU A 1 133 ? -19.287 2.329 25.351 1.00 98.19 133 GLU A N 1
ATOM 987 C CA . GLU A 1 133 ? -17.943 1.971 25.801 1.00 98.19 133 GLU A CA 1
ATOM 988 C C . GLU A 1 133 ? -16.948 1.831 24.651 1.00 98.19 133 GLU A C 1
ATOM 990 O O . GLU A 1 133 ? -17.275 1.353 23.567 1.00 98.19 133 GLU A O 1
ATOM 995 N N . GLY A 1 134 ? -15.705 2.259 24.861 1.00 98.44 134 GLY A N 1
ATOM 996 C CA . GLY A 1 134 ? -14.659 2.151 23.848 1.00 98.44 134 GLY A CA 1
ATOM 997 C C . GLY A 1 134 ? -13.344 2.783 24.268 1.00 98.44 134 GLY A C 1
ATOM 998 O O . GLY A 1 134 ? -13.136 3.136 25.424 1.00 98.44 134 GLY A O 1
ATOM 999 N N . TYR A 1 135 ? -12.443 2.957 23.311 1.00 98.81 135 TYR A N 1
ATOM 1000 C CA . TYR A 1 135 ? -11.140 3.571 23.550 1.00 98.81 135 TYR A CA 1
ATOM 1001 C C . TYR A 1 135 ? -10.887 4.708 22.584 1.00 98.81 135 TYR A C 1
ATOM 1003 O O . TYR A 1 135 ? -11.325 4.672 21.436 1.00 98.81 135 TYR A O 1
ATOM 1011 N N . SER A 1 136 ? -10.131 5.699 23.043 1.00 98.75 136 SER A N 1
ATOM 1012 C CA . SER A 1 136 ? -9.780 6.862 22.247 1.00 98.75 136 SER A CA 1
ATOM 1013 C C . SER A 1 136 ? -8.342 7.319 22.429 1.00 98.75 136 SER A C 1
ATOM 1015 O O . SER A 1 136 ? -7.747 7.123 23.484 1.00 98.75 136 SER A O 1
ATOM 1017 N N . GLN A 1 137 ? -7.783 7.953 21.406 1.00 98.75 137 GLN A N 1
ATOM 1018 C CA . GLN A 1 137 ? -6.474 8.588 21.467 1.00 98.75 137 GLN A CA 1
ATOM 1019 C C . GLN A 1 137 ? -6.486 9.867 20.632 1.00 98.75 137 GLN A C 1
ATOM 1021 O O . GLN A 1 137 ? -6.976 9.883 19.501 1.00 98.75 137 GLN A O 1
ATOM 1026 N N . VAL A 1 138 ? -5.941 10.949 21.185 1.00 98.56 138 VAL A N 1
ATOM 1027 C CA . VAL A 1 138 ? -5.741 12.192 20.432 1.00 98.56 138 VAL A CA 1
ATOM 1028 C C . VAL A 1 138 ? -4.609 11.990 19.426 1.00 98.56 138 VAL A C 1
ATOM 1030 O O . VAL A 1 138 ? -3.521 11.550 19.788 1.00 98.56 138 VAL A O 1
ATOM 1033 N N . ILE A 1 139 ? -4.868 12.327 18.165 1.00 98.56 139 ILE A N 1
ATOM 1034 C CA . ILE A 1 139 ? -3.921 12.239 17.057 1.00 98.56 139 ILE A CA 1
ATOM 1035 C C . ILE A 1 139 ? -3.554 13.647 16.592 1.00 98.56 139 ILE A C 1
ATOM 1037 O O . ILE A 1 139 ? -4.382 14.383 16.050 1.00 98.56 139 ILE A O 1
ATOM 1041 N N . THR A 1 140 ? -2.282 14.002 16.746 1.00 98.19 140 THR A N 1
ATOM 1042 C CA . THR A 1 140 ? -1.756 15.306 16.327 1.00 98.19 140 THR A CA 1
ATOM 1043 C C . THR A 1 140 ? -1.324 15.267 14.862 1.00 98.19 140 THR A C 1
ATOM 1045 O O . THR A 1 140 ? -0.190 14.911 14.536 1.00 98.19 140 THR A O 1
ATOM 1048 N N . PHE A 1 141 ? -2.227 15.631 13.951 1.00 98.31 141 PHE A N 1
ATOM 1049 C CA . PHE A 1 141 ? -1.876 15.844 12.544 1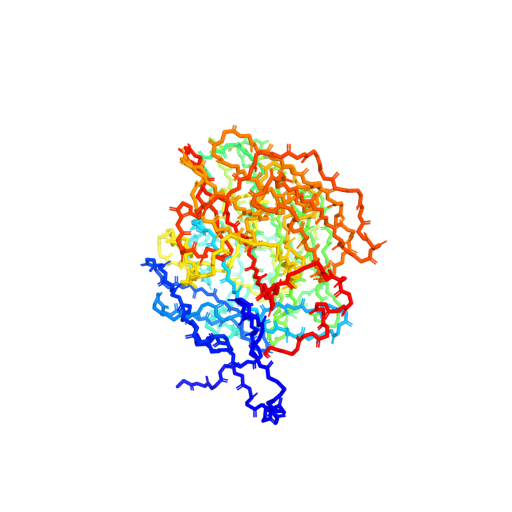.00 98.31 141 PHE A CA 1
ATOM 1050 C C . PHE A 1 141 ? -1.095 17.150 12.363 1.00 98.31 141 PHE A C 1
ATOM 1052 O O . PHE A 1 141 ? -1.342 18.130 13.054 1.00 98.31 141 PHE A O 1
ATOM 1059 N N . THR A 1 142 ? -0.175 17.187 11.398 1.00 97.19 142 THR A N 1
ATOM 1060 C CA . THR A 1 142 ? 0.730 18.337 11.201 1.00 97.19 142 THR A CA 1
ATOM 1061 C C . THR A 1 142 ? 0.359 19.212 10.005 1.00 97.19 142 THR A C 1
ATOM 1063 O O . THR A 1 142 ? 0.955 20.264 9.804 1.00 97.19 142 THR A O 1
ATOM 1066 N N . ALA A 1 143 ? -0.628 18.801 9.204 1.00 96.06 143 ALA A N 1
ATOM 1067 C CA . ALA A 1 143 ? -1.118 19.562 8.055 1.00 96.06 143 ALA A CA 1
ATOM 1068 C C . ALA A 1 143 ? -2.614 19.316 7.826 1.00 96.06 143 ALA A C 1
ATOM 1070 O O . ALA A 1 143 ? -3.093 18.206 8.063 1.00 96.06 143 ALA A O 1
ATOM 1071 N N . SER A 1 144 ? -3.349 20.317 7.345 1.00 97.31 144 SER A N 1
ATOM 1072 C CA . SER A 1 144 ? -4.761 20.158 6.975 1.00 97.31 144 SER A CA 1
ATOM 1073 C C . SER A 1 144 ? -4.874 19.449 5.627 1.00 97.31 144 SER A C 1
ATOM 1075 O O . SER A 1 144 ? -4.321 19.930 4.643 1.00 97.31 144 SER A O 1
ATOM 1077 N N . ALA A 1 145 ? -5.534 18.291 5.592 1.00 95.81 145 ALA A N 1
ATOM 1078 C CA . ALA A 1 145 ? -5.774 17.487 4.387 1.00 95.81 145 ALA A CA 1
ATOM 1079 C C . ALA A 1 145 ? -6.634 16.260 4.733 1.00 95.81 145 ALA A C 1
ATOM 1081 O O . ALA A 1 145 ? -6.908 15.990 5.901 1.00 95.81 145 ALA A O 1
ATOM 1082 N N . VAL A 1 146 ? -6.992 15.455 3.733 1.00 95.44 146 VAL A N 1
ATOM 1083 C CA . VAL A 1 146 ? -7.376 14.048 3.940 1.00 95.44 146 VAL A CA 1
ATOM 1084 C C . VAL A 1 146 ? -6.219 13.281 4.598 1.00 95.44 146 VAL A C 1
ATOM 1086 O O . VAL A 1 146 ? -5.053 13.534 4.285 1.00 95.44 146 VAL A O 1
ATOM 1089 N N . LYS A 1 147 ? -6.534 12.366 5.522 1.00 96.38 147 LYS A N 1
ATOM 1090 C CA . LYS A 1 147 ? -5.557 11.559 6.267 1.00 96.38 147 LYS A CA 1
ATOM 1091 C C . LYS A 1 147 ? -5.858 10.078 6.161 1.00 96.38 147 LYS A C 1
ATOM 1093 O O . LYS A 1 147 ? -7.016 9.667 6.145 1.00 96.38 147 LYS A O 1
ATOM 1098 N N . ALA A 1 148 ? -4.800 9.284 6.149 1.00 96.06 148 ALA A N 1
ATOM 1099 C CA . ALA A 1 148 ? -4.874 7.838 6.155 1.00 96.06 148 ALA A CA 1
ATOM 1100 C C . ALA A 1 148 ? -5.043 7.292 7.573 1.00 96.06 148 ALA A C 1
ATOM 1102 O O . ALA A 1 148 ? -4.304 7.674 8.486 1.00 96.06 148 ALA A O 1
ATOM 1103 N N . VAL A 1 149 ? -5.982 6.360 7.727 1.00 98.38 149 VAL A N 1
ATOM 1104 C CA . VAL A 1 149 ? -6.189 5.582 8.953 1.00 98.38 149 VAL A CA 1
ATOM 1105 C C . VAL A 1 149 ? -6.247 4.102 8.588 1.00 98.38 149 VAL A C 1
ATOM 1107 O O . VAL A 1 149 ? -6.882 3.722 7.607 1.00 98.38 149 VAL A O 1
ATOM 1110 N N . SER A 1 150 ? -5.595 3.247 9.369 1.00 98.25 150 SER A N 1
ATOM 1111 C CA . SER A 1 150 ? -5.745 1.794 9.239 1.00 98.25 150 SER A CA 1
ATOM 1112 C C . SER A 1 150 ? -5.645 1.113 10.588 1.00 98.25 150 SER A C 1
ATOM 1114 O O . SER A 1 150 ? -5.004 1.641 11.487 1.00 98.25 150 SER A O 1
ATOM 1116 N N . LEU A 1 151 ? -6.217 -0.072 10.714 1.00 98.75 151 LEU A N 1
ATOM 1117 C CA . LEU A 1 151 ? -6.080 -0.912 11.899 1.00 98.75 151 LEU A CA 1
ATOM 1118 C C . LEU A 1 151 ? -6.353 -2.364 11.538 1.00 98.75 151 LEU A C 1
ATOM 1120 O O . LEU A 1 151 ? -6.941 -2.659 10.495 1.00 98.75 151 LEU A O 1
ATOM 1124 N N . PHE A 1 152 ? -5.937 -3.256 12.422 1.00 98.81 152 PHE A N 1
ATOM 1125 C CA . PHE A 1 152 ? -6.202 -4.677 12.326 1.00 98.81 152 PHE A CA 1
ATOM 1126 C C . PHE A 1 152 ? -7.291 -5.049 13.312 1.00 98.81 152 PHE A C 1
ATOM 1128 O O . PHE A 1 152 ? -7.238 -4.664 14.482 1.00 98.81 152 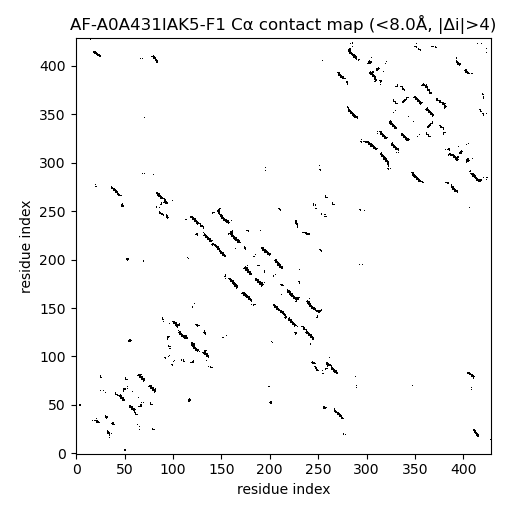PHE A O 1
ATOM 1135 N N . ILE A 1 153 ? -8.268 -5.806 12.831 1.00 98.81 153 ILE A N 1
ATOM 1136 C CA . ILE A 1 153 ? -9.396 -6.252 13.633 1.00 98.81 153 ILE A CA 1
ATOM 1137 C C . ILE A 1 153 ? -9.712 -7.720 13.392 1.00 98.81 153 ILE A C 1
ATOM 1139 O O . ILE A 1 153 ? -9.438 -8.263 12.324 1.00 98.81 153 ILE A O 1
ATOM 1143 N N . LYS A 1 154 ? -10.340 -8.356 14.372 1.00 98.75 154 LYS A N 1
ATOM 1144 C CA . LYS A 1 154 ? -10.927 -9.693 14.248 1.00 98.75 154 LYS A CA 1
ATOM 1145 C C . LYS A 1 154 ? -12.225 -9.734 15.044 1.00 98.75 154 LYS A C 1
ATOM 1147 O O . LYS A 1 154 ? -12.301 -9.144 16.123 1.00 98.75 154 LYS A O 1
ATOM 1152 N N . GLN A 1 155 ? -13.229 -10.441 14.526 1.00 98.56 155 GLN A N 1
ATOM 1153 C CA . GLN A 1 155 ? -14.512 -10.570 15.212 1.00 98.56 155 GLN A CA 1
ATOM 1154 C C . GLN A 1 155 ? -14.305 -11.184 16.606 1.00 98.56 155 GLN A C 1
ATOM 1156 O O . GLN A 1 155 ? -13.646 -12.223 16.747 1.00 98.56 155 GLN A O 1
ATOM 1161 N N . GLY A 1 156 ? -14.838 -10.514 17.627 1.00 98.31 156 GLY A N 1
ATOM 1162 C CA . GLY A 1 156 ? -15.099 -11.103 18.935 1.00 98.31 156 GLY A CA 1
ATOM 1163 C C . GLY A 1 156 ? -16.539 -11.601 18.978 1.00 98.31 156 GLY A C 1
ATOM 1164 O O . GLY A 1 156 ? -16.938 -12.428 18.161 1.00 98.31 156 GLY A O 1
ATOM 1165 N N . THR A 1 157 ? -17.328 -11.074 19.906 1.00 98.19 157 THR A N 1
ATOM 1166 C CA . THR A 1 157 ? -18.764 -11.373 20.033 1.00 98.19 157 THR A CA 1
ATOM 1167 C C . THR A 1 157 ? -19.665 -10.309 19.408 1.00 98.19 157 THR A C 1
ATOM 1169 O O . THR A 1 157 ? -20.852 -10.563 19.220 1.00 98.19 157 THR A O 1
ATOM 1172 N N . SER A 1 158 ? -19.127 -9.138 19.054 1.00 97.56 158 SER A N 1
ATOM 1173 C CA . SER A 1 158 ? -19.918 -8.059 18.460 1.00 97.56 158 SER A CA 1
ATOM 1174 C C . SER A 1 158 ? -20.440 -8.406 17.066 1.00 97.56 158 SER A C 1
ATOM 1176 O O . SER A 1 158 ? -19.730 -8.961 16.221 1.00 97.56 158 SER A O 1
ATOM 1178 N N . THR A 1 159 ? -21.678 -7.996 16.795 1.00 96.56 159 THR A N 1
ATOM 1179 C CA . THR A 1 159 ? -22.285 -8.019 15.453 1.00 96.56 159 THR A CA 1
ATOM 1180 C C . THR A 1 159 ? -21.981 -6.748 14.658 1.00 96.56 159 THR A C 1
ATOM 1182 O O . THR A 1 159 ? -21.967 -6.781 13.426 1.00 96.56 159 THR A O 1
ATOM 1185 N N . SER A 1 160 ? -21.693 -5.643 15.353 1.00 97.81 160 SER A N 1
ATOM 1186 C CA . SER A 1 160 ? -21.329 -4.352 14.772 1.00 97.81 160 SER A CA 1
ATOM 1187 C C . SER A 1 160 ? -20.328 -3.611 15.661 1.00 97.81 160 SER A C 1
ATOM 1189 O O . SER A 1 160 ? -20.466 -3.623 16.879 1.00 97.81 160 SER A O 1
ATOM 1191 N N . SER A 1 161 ? -19.357 -2.934 15.059 1.00 98.50 161 SER A N 1
ATOM 1192 C CA . SER A 1 161 ? -18.346 -2.103 15.724 1.00 98.50 161 SER A CA 1
ATOM 1193 C C . SER A 1 161 ? -18.201 -0.772 14.986 1.00 98.50 161 SER A C 1
ATOM 1195 O O . SER A 1 161 ? -18.549 -0.676 13.807 1.00 98.50 161 SER A O 1
ATOM 1197 N N . VAL A 1 162 ? -17.658 0.259 15.635 1.00 98.69 162 VAL A N 1
ATOM 1198 C CA . VAL A 1 162 ? -17.419 1.563 14.995 1.00 98.69 162 VAL A CA 1
ATOM 1199 C C . VAL A 1 162 ? -15.978 2.013 15.156 1.00 98.69 162 VAL A C 1
ATOM 1201 O O . VAL A 1 162 ? -15.399 1.923 16.235 1.00 98.69 162 VAL A O 1
ATOM 1204 N N . ILE A 1 163 ? -15.424 2.552 14.072 1.00 98.75 163 ILE A N 1
ATOM 1205 C CA . ILE A 1 163 ? -14.149 3.269 14.061 1.00 98.75 163 ILE A CA 1
ATOM 1206 C C . ILE A 1 163 ? -14.440 4.714 13.665 1.00 98.75 163 ILE A C 1
ATOM 1208 O O . ILE A 1 163 ? -15.071 4.972 12.632 1.00 98.75 163 ILE A O 1
ATOM 1212 N N . ARG A 1 164 ? -13.992 5.666 14.483 1.00 98.62 164 ARG A N 1
ATOM 1213 C CA . ARG A 1 164 ? -14.316 7.086 14.321 1.00 98.62 164 ARG A CA 1
ATOM 1214 C C . ARG A 1 164 ? -13.073 7.951 14.467 1.00 98.62 164 ARG A C 1
ATOM 1216 O O . ARG A 1 164 ? -12.323 7.793 15.414 1.00 98.62 164 ARG A O 1
ATOM 1223 N N . LEU A 1 165 ? -12.878 8.901 13.556 1.00 98.75 165 LEU A N 1
ATOM 1224 C CA . LEU A 1 165 ? -11.971 1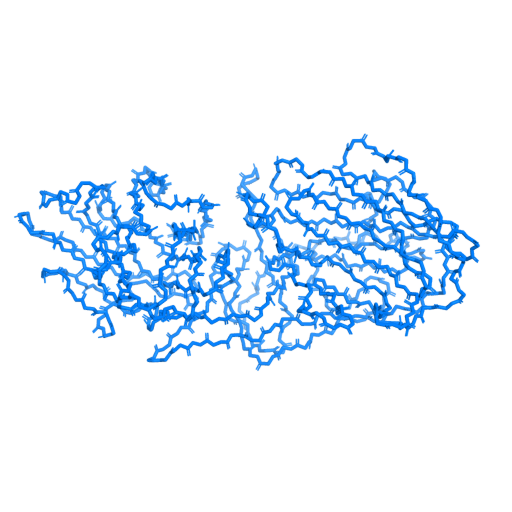0.033 13.762 1.00 98.75 165 LEU A CA 1
ATOM 1225 C C . LEU A 1 165 ? -12.835 11.267 13.999 1.00 98.75 165 LEU A C 1
ATOM 1227 O O . LEU A 1 165 ? -13.512 11.730 13.078 1.00 98.75 165 LEU A O 1
ATOM 1231 N N . ARG A 1 166 ? -12.842 11.777 15.224 1.00 98.50 166 ARG A N 1
ATOM 1232 C CA . ARG A 1 166 ? -13.656 12.904 15.671 1.00 98.50 166 ARG A CA 1
ATOM 1233 C C . ARG A 1 166 ? -12.800 14.162 15.768 1.00 98.50 166 ARG A C 1
ATOM 1235 O O . ARG A 1 166 ? -11.819 14.188 16.493 1.00 98.50 166 ARG A O 1
ATOM 1242 N N . ASP A 1 167 ? -13.191 15.218 15.074 1.00 98.62 167 ASP A N 1
ATOM 1243 C CA . ASP A 1 167 ? -12.705 16.570 15.336 1.00 98.62 167 ASP A CA 1
ATOM 1244 C C . ASP A 1 167 ? -13.549 17.147 16.478 1.00 98.62 167 ASP A C 1
ATOM 1246 O O . ASP A 1 167 ? -14.723 17.483 16.287 1.00 98.62 167 ASP A O 1
ATOM 1250 N N . THR A 1 168 ? -12.989 17.171 17.686 1.00 98.19 168 THR A N 1
ATOM 1251 C CA . THR A 1 168 ? -13.716 17.591 18.891 1.00 98.19 168 THR A CA 1
ATOM 1252 C C . THR A 1 168 ? -13.845 19.107 18.974 1.00 98.19 168 THR A C 1
ATOM 1254 O O . THR A 1 168 ? -14.858 19.595 19.468 1.00 98.19 168 THR A O 1
ATOM 1257 N N . THR A 1 169 ? -12.895 19.854 18.403 1.00 98.44 169 THR A N 1
ATOM 1258 C CA . THR A 1 169 ? -12.952 21.320 18.298 1.00 98.44 169 THR A CA 1
ATOM 1259 C C . THR A 1 169 ? -14.121 21.769 17.421 1.00 98.44 169 THR A C 1
ATOM 1261 O O . THR A 1 169 ? -14.907 22.618 17.829 1.00 98.44 169 THR A O 1
ATOM 1264 N N . ALA A 1 170 ? -14.268 21.184 16.230 1.00 97.94 170 ALA A N 1
ATOM 1265 C CA . ALA A 1 170 ? -15.350 21.517 15.298 1.00 97.94 170 ALA A CA 1
ATOM 1266 C C . ALA A 1 170 ? -16.636 20.720 15.550 1.00 97.94 170 ALA A C 1
ATOM 1268 O O . ALA A 1 170 ? -17.637 20.927 14.868 1.00 97.94 170 ALA A O 1
ATOM 1269 N N . SER A 1 171 ? -16.604 19.764 16.477 1.00 97.38 171 SER A N 1
ATOM 1270 C CA . SER A 1 171 ? -17.688 18.811 16.676 1.00 97.38 171 SER A CA 1
ATOM 1271 C C . SER A 1 171 ? -18.130 18.116 15.373 1.00 97.38 171 SER A C 1
ATOM 1273 O O . SER A 1 171 ? -19.321 17.865 15.156 1.00 97.38 171 SER A O 1
ATOM 1275 N N . ALA A 1 172 ? -17.166 17.690 14.549 1.00 98.00 172 ALA A N 1
ATOM 1276 C CA . ALA A 1 172 ? -17.404 17.000 13.278 1.00 98.00 172 ALA A CA 1
ATOM 1277 C C . ALA A 1 172 ? -16.745 15.612 13.227 1.00 98.00 172 ALA A C 1
ATOM 1279 O O . ALA A 1 172 ? -15.631 15.415 13.705 1.00 98.00 172 ALA A O 1
ATOM 1280 N N . ASN A 1 173 ? -17.414 14.626 12.626 1.00 98.44 173 ASN A N 1
ATOM 1281 C CA . ASN A 1 173 ? -16.762 13.354 12.310 1.00 98.44 173 ASN A CA 1
ATOM 1282 C C . ASN A 1 173 ? -15.931 13.558 11.048 1.00 98.44 173 ASN A C 1
ATOM 1284 O O . ASN A 1 173 ? -16.451 13.993 10.025 1.00 98.44 173 ASN A O 1
ATOM 1288 N N . ARG A 1 174 ? -14.639 13.257 11.116 1.00 98.38 174 ARG A N 1
ATOM 1289 C CA . ARG A 1 174 ? -13.749 13.240 9.953 1.00 98.38 174 ARG A CA 1
ATOM 1290 C C . ARG A 1 174 ? -13.720 11.863 9.312 1.00 98.38 174 ARG A C 1
ATOM 1292 O O . ARG A 1 174 ? -13.602 11.766 8.097 1.00 98.38 174 ARG A O 1
ATOM 1299 N N . LEU A 1 175 ? -13.902 10.819 10.109 1.00 98.69 175 LEU A N 1
ATOM 1300 C CA . LEU A 1 175 ? -14.119 9.447 9.673 1.00 98.69 175 LEU A CA 1
ATOM 1301 C C . LEU A 1 175 ? -15.199 8.831 10.563 1.00 98.69 175 LEU A C 1
ATOM 1303 O O . LEU A 1 175 ? -15.139 8.998 11.779 1.00 98.69 175 LEU A O 1
ATOM 1307 N N . LEU A 1 176 ? -16.161 8.125 9.976 1.00 98.56 176 LEU A N 1
ATOM 1308 C CA . LEU A 1 176 ? -17.123 7.305 10.705 1.00 98.56 176 LEU A CA 1
ATOM 1309 C C . LEU A 1 176 ? -17.423 6.051 9.882 1.00 98.56 176 LEU A C 1
ATOM 1311 O O . LEU A 1 176 ? -18.138 6.118 8.878 1.00 98.56 176 LEU A O 1
ATOM 1315 N N . ALA A 1 177 ? -16.845 4.934 10.314 1.00 98.62 177 ALA A N 1
ATOM 1316 C CA . ALA A 1 177 ? -16.988 3.624 9.697 1.00 98.62 177 ALA A CA 1
ATOM 1317 C C . ALA A 1 177 ? -17.744 2.686 10.641 1.00 98.62 177 ALA A C 1
ATOM 1319 O O . ALA A 1 177 ? -17.351 2.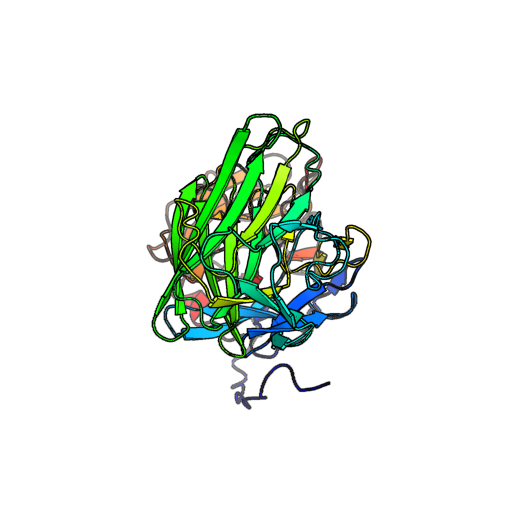523 11.796 1.00 98.62 177 ALA A O 1
ATOM 1320 N N . THR A 1 178 ? -18.803 2.055 10.140 1.00 98.62 178 THR A N 1
ATOM 1321 C CA . THR A 1 178 ? -19.492 0.952 10.821 1.00 98.62 178 THR A CA 1
ATOM 1322 C C . THR A 1 178 ? -19.015 -0.359 10.223 1.00 98.62 178 THR A C 1
ATOM 1324 O O . THR A 1 178 ? -19.096 -0.553 9.010 1.00 98.62 178 THR A O 1
ATOM 1327 N N . VAL A 1 179 ? -18.516 -1.249 11.070 1.00 98.69 179 VAL A N 1
ATOM 1328 C CA . VAL A 1 179 ? -18.054 -2.584 10.700 1.00 98.69 179 VAL A CA 1
ATOM 1329 C C . VAL A 1 179 ? -19.100 -3.582 11.157 1.00 98.69 179 VAL A C 1
ATOM 1331 O O . VAL A 1 179 ? -19.317 -3.732 12.352 1.00 98.69 179 VAL A O 1
ATOM 1334 N N . THR A 1 180 ? -19.731 -4.270 10.218 1.00 98.38 180 THR A N 1
ATOM 1335 C CA . THR A 1 180 ? -20.633 -5.397 10.494 1.00 98.38 180 THR A CA 1
ATOM 1336 C C . THR A 1 180 ? -19.926 -6.705 10.183 1.00 98.38 180 THR A C 1
ATOM 1338 O O . THR A 1 180 ? -18.970 -6.714 9.411 1.00 98.38 180 THR A O 1
ATOM 1341 N N . TRP A 1 181 ? -20.370 -7.807 10.778 1.00 97.75 181 TRP A N 1
ATOM 1342 C CA . TRP A 1 181 ? -19.700 -9.097 10.633 1.00 97.75 181 TRP A CA 1
ATOM 1343 C C . TRP A 1 181 ? -20.638 -10.177 10.106 1.00 97.75 181 TRP A C 1
ATOM 1345 O O . TRP A 1 181 ? -21.768 -10.312 10.573 1.00 97.75 181 TRP A O 1
ATOM 1355 N N . SER A 1 182 ? -20.141 -10.995 9.180 1.00 96.81 182 SER A N 1
ATOM 1356 C CA . SER A 1 182 ? -20.800 -12.222 8.727 1.00 96.81 182 SER A CA 1
ATOM 1357 C C . SER A 1 182 ? -19.770 -13.344 8.639 1.00 96.81 182 SER A C 1
ATOM 1359 O O . SER A 1 182 ? -18.809 -13.248 7.879 1.00 96.81 182 SER A O 1
ATOM 1361 N N . GLY A 1 183 ? -19.920 -14.383 9.466 1.00 94.88 183 GLY A N 1
ATOM 1362 C CA . GLY A 1 183 ? -18.989 -15.519 9.497 1.00 94.88 183 GLY A CA 1
ATOM 1363 C C . GLY A 1 183 ? -17.523 -15.136 9.753 1.00 94.88 183 GLY A C 1
ATOM 1364 O O . GLY A 1 183 ? -16.631 -15.725 9.150 1.00 94.88 183 GLY A O 1
ATOM 1365 N N . GLY A 1 184 ? -17.255 -14.123 10.587 1.00 96.25 184 GLY A N 1
ATOM 1366 C CA . GLY A 1 184 ? -15.898 -13.617 10.832 1.00 96.25 184 GLY A CA 1
ATOM 1367 C C . GLY A 1 184 ? -15.352 -12.669 9.761 1.00 96.25 184 GLY A C 1
ATOM 1368 O O . GLY A 1 184 ? -14.252 -12.147 9.929 1.00 96.25 184 GLY A O 1
ATOM 1369 N N . VAL A 1 185 ? -16.098 -12.415 8.682 1.00 97.12 185 VAL A N 1
ATOM 1370 C CA . VAL A 1 185 ? -15.718 -11.481 7.615 1.00 97.12 185 VAL A CA 1
ATOM 1371 C C . VAL A 1 185 ? -16.343 -10.109 7.893 1.00 97.12 185 VAL A C 1
ATOM 1373 O O . VAL A 1 185 ? -17.564 -10.037 8.068 1.00 97.12 185 VAL A O 1
ATOM 1376 N N . PRO A 1 186 ? -15.554 -9.021 7.942 1.00 98.19 186 PRO A N 1
ATOM 1377 C CA . PRO A 1 186 ? -16.095 -7.685 8.123 1.00 98.19 186 PRO A CA 1
ATOM 1378 C C . PRO A 1 186 ? -16.747 -7.171 6.833 1.00 98.19 186 PRO A C 1
ATOM 1380 O O . PRO A 1 186 ? -16.353 -7.529 5.725 1.00 98.19 186 PRO A O 1
ATOM 1383 N N . SER A 1 187 ? -17.727 -6.290 6.978 1.00 98.00 187 SER A N 1
ATOM 1384 C CA . SER A 1 187 ? -18.260 -5.432 5.924 1.00 98.00 187 SER A CA 1
ATOM 1385 C C . SER A 1 187 ? -18.328 -4.007 6.453 1.00 98.00 187 SER A C 1
ATOM 1387 O O . SER A 1 187 ? -18.795 -3.771 7.571 1.00 98.00 187 SER A O 1
ATOM 1389 N N . VAL A 1 188 ? -17.829 -3.059 5.666 1.00 97.88 188 VAL A N 1
ATOM 1390 C CA . VAL A 1 188 ? -17.613 -1.676 6.090 1.00 97.88 188 VAL A CA 1
ATOM 1391 C C . VAL A 1 188 ? -18.609 -0.753 5.399 1.00 97.88 188 VAL A C 1
ATOM 1393 O O . VAL A 1 188 ? -18.581 -0.598 4.180 1.00 97.88 188 VAL A O 1
ATOM 1396 N N . ALA A 1 189 ? -19.436 -0.076 6.192 1.00 98.06 189 ALA A N 1
ATOM 1397 C CA . ALA A 1 189 ? -20.284 1.020 5.739 1.00 98.06 189 ALA A CA 1
ATOM 1398 C C . ALA A 1 189 ? -19.716 2.362 6.221 1.00 98.06 189 ALA A C 1
ATOM 1400 O O . ALA A 1 189 ? -19.409 2.531 7.403 1.00 98.06 189 ALA A O 1
ATOM 1401 N N . MET A 1 190 ? -19.593 3.331 5.312 1.00 97.88 190 MET A N 1
ATOM 1402 C CA . MET A 1 190 ? -19.041 4.655 5.611 1.00 97.88 190 MET A CA 1
ATOM 1403 C C . MET A 1 190 ? -20.156 5.693 5.729 1.00 97.88 190 MET A C 1
ATOM 1405 O O . MET A 1 190 ? -20.925 5.887 4.792 1.00 97.88 190 MET A O 1
ATOM 1409 N N . THR A 1 191 ? -20.210 6.405 6.854 1.00 98.06 191 THR A N 1
ATOM 1410 C CA . THR A 1 191 ? -21.025 7.626 6.994 1.00 98.06 191 THR A CA 1
ATOM 1411 C C . THR A 1 191 ? -20.202 8.874 6.675 1.00 98.06 191 THR A C 1
ATOM 1413 O O . THR A 1 191 ? -20.721 9.860 6.159 1.00 98.06 191 THR A O 1
ATOM 1416 N N . THR A 1 192 ? -18.903 8.861 6.984 1.00 97.88 192 THR A N 1
ATOM 1417 C CA . THR A 1 192 ? -17.978 9.954 6.652 1.00 97.88 192 THR A CA 1
ATOM 1418 C C . THR A 1 192 ? -16.583 9.405 6.393 1.00 97.88 192 THR A C 1
ATOM 1420 O O . THR A 1 192 ? -16.152 8.475 7.074 1.00 97.88 192 THR A O 1
ATOM 1423 N N . GLY A 1 193 ? -15.861 10.010 5.450 1.00 97.00 193 GLY A N 1
ATOM 1424 C CA . GLY A 1 193 ? -14.597 9.478 4.945 1.00 97.00 193 GLY A CA 1
ATOM 1425 C C . GLY A 1 193 ? -14.824 8.435 3.851 1.00 97.00 193 GLY A C 1
ATOM 1426 O O . GLY A 1 193 ? -15.923 8.311 3.318 1.00 97.00 193 GLY A O 1
ATOM 1427 N N . THR A 1 194 ? -13.773 7.702 3.501 1.00 95.69 194 THR A N 1
ATOM 1428 C CA . THR A 1 194 ? -13.788 6.688 2.437 1.00 95.69 194 THR A CA 1
ATOM 1429 C C . THR A 1 194 ? -13.158 5.396 2.942 1.00 95.69 194 THR A C 1
ATOM 1431 O O . THR A 1 194 ? -12.122 5.431 3.606 1.00 95.69 194 THR A O 1
ATOM 1434 N N . SER A 1 195 ? -13.774 4.253 2.635 1.00 95.00 195 SER A N 1
ATOM 1435 C CA . SER A 1 195 ? -13.126 2.951 2.795 1.00 95.00 195 SER A CA 1
ATOM 1436 C C . SER A 1 195 ? -12.312 2.667 1.541 1.00 95.00 195 SER A C 1
ATOM 1438 O O . SER A 1 195 ? -12.843 2.728 0.435 1.00 95.00 195 SER A O 1
ATOM 1440 N N . LEU A 1 196 ? -11.031 2.357 1.718 1.00 90.44 196 LEU A N 1
ATOM 1441 C CA . LEU A 1 196 ? -10.162 1.888 0.638 1.00 90.44 196 LEU A CA 1
ATOM 1442 C C . LEU A 1 196 ? -10.215 0.362 0.483 1.00 90.44 196 LEU A C 1
ATOM 1444 O O . LEU A 1 196 ? -9.566 -0.195 -0.398 1.00 90.44 196 LEU A O 1
ATOM 1448 N N . GLY A 1 197 ? -10.973 -0.313 1.349 1.00 91.25 197 GLY A N 1
ATOM 1449 C CA . GLY A 1 197 ? -11.130 -1.757 1.370 1.00 91.25 197 GLY A CA 1
ATOM 1450 C C . GLY A 1 197 ? -10.581 -2.406 2.636 1.00 91.25 197 GLY A C 1
ATOM 1451 O O . GLY A 1 197 ? -10.226 -1.758 3.626 1.00 91.25 197 GLY A O 1
ATOM 1452 N N . GLN A 1 198 ? -10.540 -3.732 2.583 1.00 93.38 198 GLN A N 1
ATOM 1453 C CA . GLN A 1 198 ? -10.094 -4.596 3.665 1.00 93.38 198 GLN A CA 1
ATOM 1454 C C . GLN A 1 198 ? -9.211 -5.708 3.108 1.00 93.38 198 GLN A C 1
ATOM 1456 O O . GLN A 1 198 ? -9.506 -6.283 2.061 1.00 93.38 198 GLN A O 1
ATOM 1461 N N . VAL A 1 199 ? -8.129 -6.012 3.815 1.00 93.38 199 VAL A N 1
ATOM 1462 C CA . VAL A 1 199 ? -7.193 -7.080 3.458 1.00 93.38 199 VAL A CA 1
ATOM 1463 C C . VAL A 1 199 ? -7.383 -8.205 4.462 1.00 93.38 199 VAL A C 1
ATOM 1465 O O . VAL A 1 199 ? -7.154 -7.999 5.653 1.00 93.38 199 VAL A O 1
ATOM 1468 N N . ALA A 1 200 ? -7.828 -9.373 3.997 1.00 95.31 200 ALA A N 1
ATOM 1469 C CA . ALA A 1 200 ? -7.850 -10.579 4.820 1.00 95.31 200 ALA A CA 1
ATOM 1470 C C . ALA A 1 200 ? -6.419 -10.916 5.232 1.00 95.31 200 ALA A C 1
ATOM 1472 O O . ALA A 1 200 ? -5.541 -10.846 4.385 1.00 95.31 200 ALA A O 1
ATOM 1473 N N . CYS A 1 201 ? -6.192 -11.253 6.496 1.00 97.19 201 CYS A N 1
ATOM 1474 C CA . CYS A 1 201 ? -4.903 -11.619 7.076 1.00 97.19 201 CYS A CA 1
ATOM 1475 C C . CYS A 1 201 ? -5.004 -12.984 7.775 1.00 97.19 201 CYS A C 1
ATOM 1477 O O . CYS A 1 201 ? -6.053 -13.636 7.801 1.00 97.19 201 CYS A O 1
ATOM 1479 N N . TYR A 1 202 ? -3.897 -13.434 8.358 1.00 96.75 202 TYR A N 1
ATOM 1480 C CA . TYR A 1 202 ? -3.854 -14.697 9.087 1.00 96.75 202 TYR A CA 1
ATOM 1481 C C . TYR A 1 202 ? -4.842 -14.732 10.269 1.00 96.75 202 TYR A C 1
ATOM 1483 O O . TYR A 1 202 ? -5.107 -13.719 10.915 1.00 96.75 202 TYR A O 1
ATOM 1491 N N . ASN A 1 203 ? -5.350 -15.928 10.593 1.00 96.25 203 ASN A N 1
ATOM 1492 C CA . ASN A 1 203 ? -6.179 -16.189 11.780 1.00 96.25 203 ASN A CA 1
ATOM 1493 C C . ASN A 1 203 ? -7.491 -15.376 11.853 1.00 96.25 203 ASN A C 1
ATOM 1495 O O . ASN A 1 203 ? -7.936 -14.990 12.935 1.00 96.25 203 ASN A O 1
ATOM 1499 N N . GLY A 1 204 ? -8.104 -15.086 10.700 1.00 97.00 204 GLY A N 1
ATOM 1500 C CA . GLY A 1 204 ? -9.357 -14.323 10.629 1.00 97.00 204 GLY A CA 1
ATOM 1501 C C . GLY A 1 204 ? -9.209 -12.851 11.028 1.00 97.00 204 GLY A C 1
ATOM 1502 O O . GLY A 1 204 ? -10.205 -12.190 11.313 1.00 97.00 204 GLY A O 1
ATOM 1503 N N . VAL A 1 205 ? -7.975 -12.343 11.081 1.00 98.56 205 VAL A N 1
ATOM 1504 C CA . VAL A 1 205 ? -7.695 -10.914 11.219 1.00 98.56 205 VAL A CA 1
ATOM 1505 C C . VAL A 1 205 ? -7.883 -10.248 9.862 1.00 98.56 205 VAL A C 1
ATOM 1507 O O . VAL A 1 205 ? -7.560 -10.827 8.831 1.00 98.56 205 VAL A O 1
ATOM 1510 N N . TYR A 1 206 ? -8.385 -9.022 9.858 1.00 98.44 206 TYR A N 1
ATOM 1511 C CA . TYR A 1 206 ? -8.494 -8.174 8.681 1.00 98.44 206 TYR A CA 1
ATOM 1512 C C . TYR A 1 206 ? -7.821 -6.844 8.957 1.00 98.44 206 TYR A C 1
ATOM 1514 O O . TYR A 1 206 ? -8.014 -6.251 10.019 1.00 98.44 206 TYR A O 1
ATOM 1522 N N . ARG A 1 207 ? -7.071 -6.341 7.981 1.00 97.75 207 ARG A N 1
ATOM 1523 C CA . ARG A 1 207 ? -6.601 -4.961 7.988 1.00 97.75 207 ARG A CA 1
ATOM 1524 C C . ARG A 1 207 ? -7.608 -4.081 7.263 1.00 97.75 207 ARG A C 1
ATOM 1526 O O . ARG A 1 207 ? -7.817 -4.261 6.065 1.00 97.75 207 ARG A O 1
ATOM 1533 N N . LEU A 1 208 ? -8.197 -3.121 7.965 1.00 97.88 208 LEU A N 1
ATOM 1534 C CA . LEU A 1 208 ? -9.080 -2.123 7.364 1.00 97.88 208 LEU A CA 1
ATOM 1535 C C . LEU A 1 208 ? -8.287 -0.878 6.966 1.00 97.88 208 LEU A C 1
ATOM 1537 O O . LEU A 1 208 ? -7.412 -0.431 7.713 1.00 97.88 208 LEU A O 1
ATOM 1541 N N . LEU A 1 209 ? -8.597 -0.326 5.794 1.00 96.06 209 LEU A N 1
ATOM 1542 C CA . LEU A 1 209 ? -7.902 0.811 5.195 1.00 96.06 209 LEU A CA 1
ATOM 1543 C C . LEU A 1 209 ? -8.898 1.945 4.947 1.00 96.06 209 LEU A C 1
ATOM 1545 O O . LEU A 1 209 ? -9.922 1.752 4.289 1.00 96.06 209 LEU A O 1
ATOM 1549 N N . PHE A 1 210 ? -8.588 3.139 5.442 1.00 96.81 210 PHE A N 1
ATOM 1550 C CA . PHE A 1 210 ? -9.490 4.277 5.362 1.00 96.81 210 PHE A CA 1
ATOM 1551 C C . PHE A 1 210 ? -8.801 5.587 5.003 1.00 96.81 210 PHE A C 1
ATOM 1553 O O . PHE A 1 210 ? -7.620 5.801 5.289 1.00 96.81 210 PHE A O 1
ATOM 1560 N N . LEU A 1 211 ? -9.616 6.502 4.485 1.00 96.06 211 LEU A N 1
ATOM 1561 C CA . LEU A 1 211 ? -9.330 7.924 4.387 1.00 96.06 211 LEU A CA 1
ATOM 1562 C C . LEU A 1 211 ? -10.350 8.722 5.186 1.00 96.06 211 LEU A C 1
ATOM 1564 O O . LEU A 1 211 ? -11.559 8.521 5.051 1.00 96.06 211 LEU A O 1
ATOM 1568 N N . SER A 1 212 ? -9.876 9.670 5.981 1.00 97.62 212 SER A N 1
ATOM 1569 C CA . SER A 1 212 ? -10.744 10.687 6.559 1.00 97.62 212 SER A CA 1
ATOM 1570 C C . SER A 1 212 ? -11.250 11.643 5.468 1.00 97.62 212 SER A C 1
ATOM 1572 O O . SER A 1 212 ? -10.628 11.821 4.426 1.00 97.62 212 SER A O 1
ATOM 1574 N N . SER A 1 213 ? -12.344 12.350 5.727 1.00 96.69 213 SER A N 1
ATOM 1575 C CA . SER A 1 213 ? -12.552 13.669 5.120 1.00 96.69 213 SER A CA 1
ATOM 1576 C C . SER A 1 213 ? -11.460 14.640 5.592 1.00 96.69 213 SER A C 1
ATOM 1578 O O . SER A 1 213 ? -10.688 14.324 6.505 1.00 96.69 213 SER A O 1
ATOM 1580 N N . SER A 1 214 ? -11.358 15.817 4.968 1.00 96.12 214 SER A N 1
ATOM 1581 C CA . SER A 1 214 ? -10.291 16.766 5.300 1.00 96.12 214 SER A CA 1
ATOM 1582 C C . SER A 1 214 ? -10.278 17.097 6.795 1.00 96.12 214 SER A C 1
ATOM 1584 O O . SER A 1 214 ? -11.288 17.545 7.342 1.00 96.12 214 SER A O 1
ATOM 1586 N N . VAL A 1 215 ? -9.131 16.884 7.442 1.00 97.75 215 VAL A N 1
ATOM 1587 C CA . VAL A 1 215 ? -8.875 17.292 8.828 1.00 97.75 215 VAL A CA 1
ATOM 1588 C C . VAL A 1 215 ? -8.310 18.707 8.859 1.00 97.75 215 VAL A C 1
ATOM 1590 O O . VAL A 1 215 ? -7.640 19.135 7.915 1.00 97.75 215 VAL A O 1
ATOM 1593 N N . THR A 1 216 ? -8.525 19.400 9.972 1.00 98.19 216 THR A N 1
ATOM 1594 C CA . THR A 1 216 ? -7.832 20.650 10.299 1.00 98.19 216 THR A CA 1
ATOM 1595 C C . THR A 1 216 ? -6.739 20.331 11.311 1.00 98.19 216 THR A C 1
ATOM 1597 O O . THR A 1 216 ? -7.048 19.848 12.398 1.00 98.19 216 THR A O 1
ATOM 1600 N N . ALA A 1 217 ? -5.471 20.580 10.973 1.00 97.06 217 ALA A N 1
ATOM 1601 C CA . ALA A 1 217 ? -4.344 20.209 11.840 1.00 97.06 217 ALA A CA 1
ATOM 1602 C C . ALA A 1 217 ? -4.351 20.915 13.203 1.00 97.06 217 ALA A C 1
ATOM 1604 O O . ALA A 1 217 ? -3.966 20.318 14.200 1.00 97.06 217 ALA A O 1
ATOM 1605 N N 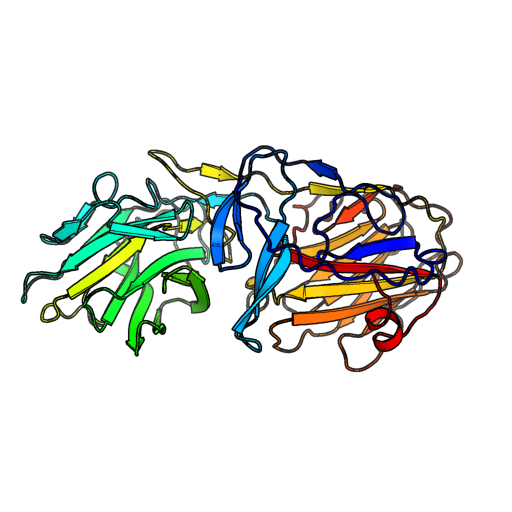. ALA A 1 218 ? -4.815 22.166 13.250 1.00 97.75 218 ALA A N 1
ATOM 1606 C CA . ALA A 1 218 ? -4.908 22.936 14.490 1.00 97.75 218 ALA A CA 1
ATOM 1607 C C . ALA A 1 218 ? -6.014 22.441 15.443 1.00 97.75 218 ALA A C 1
ATOM 1609 O O . ALA A 1 218 ? -6.037 22.842 16.604 1.00 97.75 218 ALA A O 1
ATOM 1610 N N . ASN A 1 219 ? -6.933 21.596 14.966 1.00 98.44 219 ASN A N 1
ATOM 1611 C CA . ASN A 1 219 ? -8.019 21.073 15.783 1.00 98.44 219 ASN A CA 1
ATOM 1612 C C . ASN A 1 219 ? -7.586 19.816 16.541 1.00 98.44 219 ASN A C 1
ATOM 1614 O O . ASN A 1 219 ? -6.736 19.043 16.089 1.00 98.44 219 ASN A O 1
ATOM 1618 N N . THR A 1 220 ? -8.254 19.555 17.660 1.00 98.44 220 THR A N 1
ATOM 1619 C CA . THR A 1 220 ? -8.105 18.294 18.382 1.00 98.44 220 THR A CA 1
ATOM 1620 C C . THR A 1 220 ? -8.835 17.194 17.618 1.00 98.44 220 THR A C 1
ATOM 1622 O O . THR A 1 220 ? -10.063 17.177 17.536 1.00 98.44 220 THR A O 1
ATOM 1625 N N . ASN A 1 221 ? -8.067 16.267 17.046 1.00 98.62 221 ASN A N 1
ATOM 1626 C CA . ASN A 1 221 ? -8.590 15.103 16.340 1.00 98.62 221 ASN A CA 1
ATOM 1627 C C . ASN A 1 221 ? -8.403 13.864 17.223 1.00 98.62 221 ASN A C 1
ATOM 1629 O O . ASN A 1 221 ? -7.296 13.588 17.672 1.00 98.62 221 ASN A O 1
ATOM 1633 N N . GLN A 1 222 ? -9.468 13.116 17.476 1.00 98.50 222 GLN A N 1
ATOM 1634 C CA . GLN A 1 222 ? -9.489 11.955 18.359 1.00 98.50 222 GLN A CA 1
ATOM 1635 C C . GLN A 1 222 ? -9.880 10.719 17.553 1.00 98.50 222 GLN A C 1
ATOM 1637 O O . GLN A 1 222 ? -10.943 10.686 16.935 1.00 98.50 222 GLN A O 1
ATOM 1642 N N . LEU A 1 223 ? -8.998 9.723 17.507 1.00 98.81 223 LEU A N 1
ATOM 1643 C CA . LEU A 1 223 ? -9.299 8.421 16.925 1.00 98.81 223 LEU A CA 1
ATOM 1644 C C . LEU A 1 223 ? -9.918 7.540 18.002 1.00 98.81 223 LEU A C 1
ATOM 1646 O O . LEU A 1 223 ? -9.392 7.453 19.107 1.00 98.81 223 LEU A O 1
ATOM 1650 N N . GLU A 1 224 ? -11.023 6.891 17.675 1.00 98.75 224 GLU A N 1
ATOM 1651 C CA . GLU A 1 224 ? -11.854 6.160 18.616 1.00 98.75 224 GLU A CA 1
ATOM 1652 C C . GLU A 1 224 ? -12.299 4.827 18.028 1.00 98.75 224 GLU A C 1
ATOM 1654 O O . GLU A 1 224 ? -12.570 4.713 16.826 1.00 98.75 224 GLU A O 1
ATOM 1659 N N . ILE A 1 225 ? -12.379 3.820 18.893 1.00 98.75 225 ILE A N 1
ATOM 1660 C CA . ILE A 1 225 ? -12.771 2.461 18.541 1.00 98.75 225 ILE A CA 1
ATOM 1661 C C . ILE A 1 225 ? -13.801 1.987 19.562 1.00 98.75 225 ILE A C 1
ATOM 1663 O O . ILE A 1 225 ? -13.514 1.897 20.757 1.00 98.75 225 ILE A O 1
ATOM 1667 N N . TYR A 1 226 ? -14.989 1.670 19.060 1.00 98.69 226 TYR A N 1
ATOM 1668 C CA . TYR A 1 226 ? -16.120 1.169 19.828 1.00 98.69 226 TYR A CA 1
ATOM 1669 C C . TYR A 1 226 ? -16.371 -0.297 19.450 1.00 98.69 226 TYR A C 1
ATOM 1671 O O . TYR A 1 226 ? -16.702 -0.572 18.288 1.00 98.69 226 TYR A O 1
ATOM 1679 N N . PRO A 1 227 ? -16.204 -1.253 20.380 1.00 98.44 227 PRO A N 1
ATOM 1680 C CA . PRO A 1 227 ? -16.324 -2.673 20.081 1.00 98.44 227 PRO A CA 1
ATOM 1681 C C . PRO A 1 227 ? -17.749 -3.091 19.717 1.00 98.44 227 PRO A C 1
ATOM 1683 O O . PRO A 1 227 ? -17.882 -3.969 18.865 1.00 98.44 227 PRO A O 1
ATOM 1686 N N . ALA A 1 228 ? -18.795 -2.484 20.291 1.00 98.00 228 ALA A N 1
ATOM 1687 C CA . ALA A 1 228 ? -20.185 -2.884 20.060 1.00 98.00 228 ALA A CA 1
ATOM 1688 C C . ALA A 1 228 ? -21.122 -1.681 19.869 1.00 98.00 228 ALA A C 1
ATOM 1690 O O . ALA A 1 228 ? -21.763 -1.215 20.796 1.00 98.00 228 ALA A O 1
ATOM 1691 N N . THR A 1 229 ? -21.238 -1.152 18.650 1.00 97.38 229 THR A N 1
ATOM 1692 C CA . THR A 1 229 ? -22.197 -0.066 18.371 1.00 97.38 229 THR A CA 1
ATOM 1693 C C . THR A 1 229 ? -22.484 0.078 16.872 1.00 97.38 229 THR A C 1
ATOM 1695 O O . THR A 1 229 ? -21.936 -0.657 16.049 1.00 97.38 229 THR A O 1
ATOM 1698 N N . THR A 1 230 ? -23.371 1.002 16.504 1.00 95.31 230 THR A N 1
ATOM 1699 C CA . THR A 1 230 ? -23.703 1.373 15.116 1.00 95.31 230 THR A CA 1
ATOM 1700 C C . THR A 1 230 ? -23.254 2.804 14.818 1.00 95.31 230 THR A C 1
ATOM 1702 O O . THR A 1 230 ? -22.835 3.527 15.718 1.00 95.31 230 THR A O 1
ATOM 1705 N N . SER A 1 231 ? -23.381 3.271 13.572 1.00 91.75 231 SER A N 1
ATOM 1706 C CA . SER A 1 231 ? -23.091 4.670 13.206 1.00 91.75 231 SER A CA 1
ATOM 1707 C C . SER A 1 231 ? -23.876 5.710 14.018 1.00 91.75 231 SER A C 1
ATOM 1709 O O . SER A 1 231 ? -23.425 6.847 14.138 1.00 91.75 231 SER A O 1
ATOM 1711 N N . ALA A 1 232 ? -25.029 5.333 14.580 1.00 93.62 232 ALA A N 1
ATOM 1712 C CA . ALA A 1 232 ? -25.820 6.176 15.475 1.00 93.62 232 ALA A CA 1
ATOM 1713 C C . ALA A 1 232 ? -25.274 6.214 16.915 1.00 93.62 232 ALA A C 1
ATOM 1715 O O . ALA A 1 232 ? -25.835 6.912 17.754 1.00 93.62 232 ALA A O 1
ATOM 1716 N N . LEU A 1 233 ? -24.198 5.469 17.195 1.00 92.94 233 LEU A N 1
ATOM 1717 C CA . LEU A 1 233 ? -23.585 5.301 18.513 1.00 92.94 233 LEU A CA 1
ATOM 1718 C C . LEU A 1 233 ? -24.596 4.805 19.554 1.00 92.94 233 LEU A C 1
ATOM 1720 O O . LEU A 1 233 ? -24.686 5.320 20.666 1.00 92.94 233 LEU A O 1
ATOM 1724 N N . ALA A 1 234 ? -25.392 3.810 19.155 1.00 90.31 234 ALA A N 1
ATOM 1725 C CA . ALA A 1 234 ? -26.363 3.165 20.024 1.00 90.31 234 ALA A CA 1
ATOM 1726 C C . ALA A 1 234 ? -25.670 2.520 21.236 1.00 90.31 234 ALA A C 1
ATOM 1728 O O . ALA A 1 234 ? -24.699 1.783 21.074 1.00 90.31 234 ALA A O 1
ATOM 1729 N N . VAL A 1 235 ? -26.217 2.766 22.426 1.00 93.12 235 VAL A N 1
ATOM 1730 C CA . VAL A 1 235 ? -25.676 2.303 23.720 1.00 93.12 235 VAL A CA 1
ATOM 1731 C C . VAL A 1 235 ? -26.266 0.970 24.192 1.00 93.12 235 VAL A C 1
ATOM 1733 O O . VAL A 1 235 ? -25.933 0.480 25.259 1.00 93.12 235 VAL A O 1
ATOM 1736 N N . ALA A 1 236 ? -27.213 0.403 23.442 1.00 93.06 236 ALA A N 1
ATOM 1737 C CA . ALA A 1 236 ? -27.884 -0.847 23.810 1.00 93.06 236 ALA A CA 1
ATOM 1738 C C . ALA A 1 236 ? -27.107 -2.102 23.375 1.00 93.06 236 ALA A C 1
ATOM 1740 O O . ALA A 1 236 ? -27.495 -3.215 23.723 1.00 93.06 236 ALA A O 1
ATOM 1741 N N . ASN A 1 237 ? -26.054 -1.931 22.577 1.00 94.62 237 ASN A N 1
ATOM 1742 C CA . ASN A 1 237 ? -25.279 -3.032 22.030 1.00 94.62 237 ASN A CA 1
ATOM 1743 C C . ASN A 1 237 ? -24.129 -3.362 22.977 1.00 94.62 237 ASN A C 1
ATOM 1745 O O . ASN A 1 237 ? -23.405 -2.469 23.383 1.00 94.62 237 ASN A O 1
ATOM 1749 N N . THR A 1 238 ? -23.928 -4.645 23.254 1.00 97.38 238 THR A N 1
ATOM 1750 C CA . THR A 1 238 ? -22.766 -5.150 23.989 1.00 97.38 238 THR A CA 1
ATOM 1751 C C . THR A 1 238 ? -22.018 -6.159 23.128 1.00 97.38 238 THR A C 1
ATOM 1753 O O . THR A 1 238 ? -22.559 -6.712 22.161 1.00 97.38 238 THR A O 1
ATOM 1756 N N . GLY A 1 239 ? -20.749 -6.392 23.440 1.00 98.06 239 GLY A N 1
ATOM 1757 C CA . GLY A 1 239 ? -19.919 -7.325 22.692 1.00 98.06 239 GLY A CA 1
ATOM 1758 C C . GLY A 1 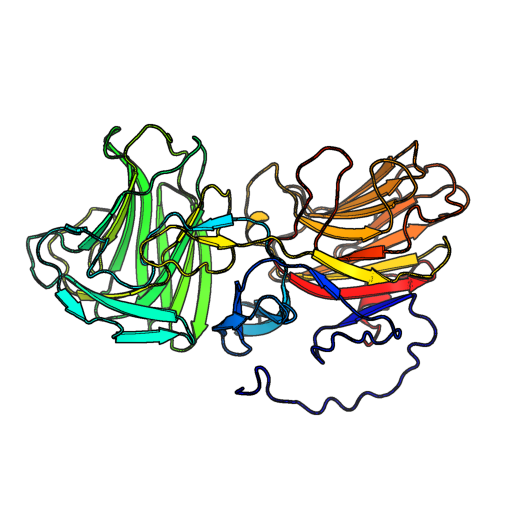239 ? -18.445 -6.962 22.701 1.00 98.06 239 GLY A C 1
ATOM 1759 O O . GLY A 1 239 ? -18.014 -5.980 23.296 1.00 98.06 239 GLY A O 1
ATOM 1760 N N . THR A 1 240 ? -17.653 -7.792 22.032 1.00 98.69 240 THR A N 1
ATOM 1761 C CA . THR A 1 240 ? -16.196 -7.676 22.004 1.00 98.69 240 THR A CA 1
ATOM 1762 C C . THR A 1 240 ? -15.635 -7.613 20.586 1.00 98.69 240 THR A C 1
ATOM 1764 O O . THR A 1 240 ? -16.195 -8.175 19.638 1.00 98.69 240 THR A O 1
ATOM 1767 N N . LEU A 1 241 ? -14.481 -6.962 20.460 1.00 98.81 241 LEU A N 1
ATOM 1768 C CA . LEU A 1 241 ? -13.711 -6.798 19.232 1.00 98.81 241 LEU A CA 1
ATOM 1769 C C . LEU A 1 241 ? -12.226 -7.016 19.535 1.00 98.81 241 LEU A C 1
ATOM 1771 O O . LEU A 1 241 ? -11.688 -6.414 20.462 1.00 98.81 241 LEU A O 1
ATOM 1775 N N . TYR A 1 242 ? -11.543 -7.829 18.730 1.00 98.88 242 TYR A N 1
ATOM 1776 C CA . TYR A 1 242 ? -10.082 -7.831 18.739 1.00 98.88 242 TYR A CA 1
ATOM 1777 C C . TYR A 1 242 ? -9.592 -6.652 17.899 1.00 98.88 242 TYR A C 1
ATOM 1779 O O . TYR A 1 242 ? -9.982 -6.552 16.734 1.00 98.88 242 TYR A O 1
ATOM 1787 N N . ALA A 1 243 ? -8.742 -5.791 18.454 1.00 98.75 243 ALA A N 1
ATOM 1788 C CA . ALA A 1 243 ? -8.204 -4.616 17.774 1.00 98.75 243 ALA A CA 1
ATOM 1789 C C . ALA A 1 243 ? -6.711 -4.417 18.077 1.00 98.75 243 ALA A C 1
ATOM 1791 O O . ALA A 1 243 ? -6.241 -4.656 19.189 1.00 98.75 243 ALA A O 1
ATOM 1792 N N . GLY A 1 244 ? -5.956 -3.963 17.080 1.00 98.62 244 GLY A N 1
ATOM 1793 C CA . GLY A 1 244 ? -4.532 -3.665 17.208 1.00 98.62 244 GLY A CA 1
ATOM 1794 C C . GLY A 1 244 ? -3.955 -3.046 15.938 1.00 98.62 244 GLY A C 1
ATOM 1795 O O . GLY A 1 244 ? -4.665 -2.805 14.960 1.00 98.62 244 GLY A O 1
ATOM 1796 N N . GLY A 1 245 ? -2.653 -2.772 15.956 1.00 98.31 245 GLY A N 1
ATOM 1797 C CA . GLY A 1 245 ? -1.910 -2.208 14.829 1.00 98.31 245 GLY A CA 1
ATOM 1798 C C . GLY A 1 245 ? -2.516 -0.922 14.261 1.00 98.31 245 GLY A C 1
ATOM 1799 O O . GLY A 1 245 ? -2.530 -0.720 13.045 1.00 98.31 245 GLY A O 1
ATOM 1800 N N . VAL A 1 246 ? -3.065 -0.077 15.135 1.00 98.69 246 VAL A N 1
ATOM 1801 C CA . VAL A 1 246 ? -3.730 1.167 14.750 1.00 98.69 246 VAL A CA 1
ATOM 1802 C C . VAL A 1 246 ? -2.718 2.157 14.177 1.00 98.69 246 VAL A C 1
ATOM 1804 O O . VAL A 1 246 ? -1.656 2.403 14.749 1.00 98.69 246 VAL A O 1
ATOM 1807 N N . MET A 1 247 ? -3.050 2.756 13.040 1.00 98.19 247 MET A N 1
ATOM 1808 C CA . MET A 1 247 ? -2.253 3.800 12.421 1.00 98.19 247 MET A CA 1
ATOM 1809 C C . MET A 1 247 ? -3.087 4.995 12.009 1.00 98.19 247 MET A C 1
ATOM 1811 O O . MET A 1 247 ? -4.165 4.842 11.436 1.00 98.19 247 MET A O 1
ATOM 1815 N N . ALA A 1 248 ? -2.505 6.174 12.198 1.00 98.38 248 ALA A N 1
ATOM 1816 C CA . ALA A 1 248 ? -2.939 7.416 11.582 1.00 98.38 248 ALA A CA 1
ATOM 1817 C C . ALA A 1 248 ? -1.711 8.128 11.003 1.00 98.38 248 ALA A C 1
ATOM 1819 O O . ALA A 1 248 ? -0.681 8.218 11.673 1.00 98.38 248 ALA A O 1
ATOM 1820 N N . GLN A 1 249 ? -1.789 8.603 9.760 1.00 97.25 249 GLN A N 1
ATOM 1821 C CA . GLN A 1 249 ? -0.634 9.154 9.042 1.00 97.25 249 GLN A CA 1
ATOM 1822 C C . GLN A 1 249 ? -0.982 10.487 8.369 1.00 97.25 249 GLN A C 1
ATOM 1824 O O . GLN A 1 249 ? -2.104 10.696 7.904 1.00 97.25 249 GLN A O 1
ATOM 1829 N N . ASN A 1 250 ? 0.010 11.375 8.229 1.00 95.44 250 ASN A N 1
ATOM 1830 C CA . ASN A 1 250 ? -0.068 12.537 7.331 1.00 95.44 250 ASN A CA 1
ATOM 1831 C C . ASN A 1 250 ? 0.122 12.114 5.864 1.00 95.44 250 ASN A C 1
ATOM 1833 O O . ASN A 1 250 ? 0.966 12.652 5.157 1.00 95.44 250 ASN A O 1
ATOM 1837 N N . ALA A 1 251 ? -0.655 11.129 5.426 1.00 90.81 251 ALA A N 1
ATOM 1838 C CA . ALA A 1 251 ? -0.586 10.543 4.098 1.00 90.81 251 ALA A CA 1
ATOM 1839 C C . ALA A 1 251 ? -1.985 10.445 3.490 1.00 90.81 251 ALA A C 1
ATOM 1841 O O . ALA A 1 251 ? -2.986 10.409 4.206 1.00 90.81 251 ALA A O 1
ATOM 1842 N N . ALA A 1 252 ? -2.031 10.379 2.163 1.00 85.00 252 ALA A N 1
ATOM 1843 C CA . ALA A 1 252 ? -3.257 10.216 1.391 1.00 85.00 252 ALA A CA 1
ATOM 1844 C C . ALA A 1 252 ? -3.635 8.738 1.158 1.00 85.00 252 ALA A C 1
ATOM 1846 O O . ALA A 1 252 ? -4.598 8.463 0.454 1.00 85.00 252 ALA A O 1
ATOM 1847 N N . TRP A 1 253 ? -2.898 7.787 1.744 1.00 86.69 253 TRP A N 1
ATOM 1848 C CA . TRP A 1 253 ? -3.234 6.358 1.797 1.00 86.69 253 TRP A CA 1
ATOM 1849 C C . TRP A 1 253 ? -2.491 5.686 2.963 1.00 86.69 253 TRP A C 1
ATOM 1851 O O . TRP A 1 253 ? -1.419 6.158 3.359 1.00 86.69 253 TRP A O 1
ATOM 1861 N N . PRO A 1 254 ? -3.039 4.601 3.538 1.00 91.50 254 PRO A N 1
ATOM 1862 C CA . PRO A 1 254 ? -2.339 3.849 4.569 1.00 91.50 254 PRO A CA 1
ATOM 1863 C C . PRO A 1 254 ? -1.213 3.010 3.964 1.00 91.50 254 PRO A C 1
ATOM 1865 O O . PRO A 1 254 ? -1.405 2.335 2.954 1.00 91.50 254 PRO A O 1
ATOM 1868 N N . GLN A 1 255 ? -0.050 3.022 4.605 1.00 91.81 255 GLN A N 1
ATOM 1869 C CA . GLN A 1 255 ? 1.139 2.283 4.155 1.00 91.81 255 GLN A CA 1
ATOM 1870 C C . GLN A 1 255 ? 1.296 0.938 4.858 1.00 91.81 255 GLN A C 1
ATOM 1872 O O . GLN A 1 255 ? 0.365 0.495 5.521 1.00 91.81 255 GLN A O 1
ATOM 1877 N N . ALA A 1 256 ? 2.435 0.248 4.752 1.00 92.88 256 ALA A N 1
ATOM 1878 C CA . ALA A 1 256 ? 2.723 -0.895 5.622 1.00 92.88 256 ALA A CA 1
ATOM 1879 C C . ALA A 1 256 ? 2.601 -0.523 7.110 1.00 92.88 256 ALA A C 1
ATOM 1881 O O . ALA A 1 256 ? 2.702 0.644 7.492 1.00 92.88 256 ALA A O 1
ATOM 1882 N N . TYR A 1 257 ? 2.329 -1.516 7.957 1.00 96.88 257 TYR A N 1
ATOM 1883 C CA . TYR A 1 257 ? 2.142 -1.262 9.379 1.00 96.88 257 TYR A CA 1
ATOM 1884 C C . TYR A 1 257 ? 3.452 -0.774 10.026 1.00 96.88 257 TYR A C 1
ATOM 1886 O O . TYR A 1 257 ? 4.514 -1.378 9.871 1.00 96.88 257 TYR A O 1
ATOM 1894 N N . ILE A 1 258 ? 3.384 0.328 10.766 1.00 97.31 258 ILE A N 1
ATOM 1895 C CA . ILE A 1 258 ? 4.506 0.887 11.514 1.00 97.31 258 ILE A CA 1
ATOM 1896 C C . ILE A 1 258 ? 4.166 0.752 12.991 1.00 97.31 258 ILE A C 1
ATOM 1898 O O . ILE A 1 258 ? 3.328 1.487 13.527 1.00 97.31 258 ILE A O 1
ATOM 1902 N N . LYS A 1 259 ? 4.825 -0.208 13.638 1.00 97.00 259 LYS A N 1
ATOM 1903 C CA . LYS A 1 259 ? 4.681 -0.437 15.070 1.00 97.00 259 LYS A CA 1
ATOM 1904 C C . LYS A 1 259 ? 5.204 0.756 15.851 1.00 97.00 259 LYS A C 1
ATOM 1906 O O . LYS A 1 259 ? 6.300 1.249 15.597 1.00 97.00 259 LYS A O 1
ATOM 1911 N N . THR A 1 260 ? 4.409 1.194 16.816 1.00 97.75 260 THR A N 1
ATOM 1912 C CA . THR A 1 260 ? 4.728 2.319 17.696 1.00 97.75 260 THR A CA 1
ATOM 1913 C C . THR A 1 260 ? 4.791 1.861 19.140 1.00 97.75 260 THR A C 1
ATOM 1915 O O . THR A 1 260 ? 4.140 0.896 19.543 1.00 97.75 260 THR A O 1
ATOM 1918 N N . THR A 1 261 ? 5.601 2.562 19.921 1.00 95.69 261 THR A N 1
ATOM 1919 C CA . THR A 1 261 ? 5.717 2.382 21.369 1.00 95.69 261 THR A CA 1
ATOM 1920 C C . THR A 1 261 ? 5.149 3.631 22.040 1.00 95.69 261 THR A C 1
ATOM 1922 O O . THR A 1 261 ? 4.122 4.140 21.603 1.00 95.69 261 THR A O 1
ATOM 1925 N N . THR A 1 262 ? 5.779 4.156 23.086 1.00 95.81 262 THR A N 1
ATOM 1926 C CA . THR A 1 262 ? 5.373 5.408 23.741 1.00 95.81 262 THR A CA 1
ATOM 1927 C C . THR A 1 262 ? 5.549 6.647 22.856 1.00 95.81 262 THR A C 1
ATOM 1929 O O . THR A 1 262 ? 5.037 7.707 23.198 1.00 95.81 262 THR A O 1
ATOM 1932 N N . GLY A 1 263 ? 6.254 6.523 21.727 1.00 97.25 263 GLY A N 1
ATOM 1933 C CA . GLY A 1 263 ? 6.453 7.583 20.743 1.00 97.25 263 GLY A CA 1
ATOM 1934 C C . GLY A 1 263 ? 5.956 7.204 19.350 1.00 97.25 263 GLY A C 1
ATOM 1935 O O . GLY A 1 263 ? 5.749 6.028 19.029 1.00 97.25 263 GLY A O 1
ATOM 1936 N N . THR A 1 264 ? 5.794 8.229 18.513 1.00 97.31 264 THR A N 1
ATOM 1937 C CA . THR A 1 264 ? 5.593 8.052 17.075 1.00 97.31 264 THR A CA 1
ATOM 1938 C C . THR A 1 264 ? 6.850 7.442 16.459 1.00 97.31 264 THR A C 1
ATOM 1940 O O . THR A 1 264 ? 7.965 7.637 16.946 1.00 97.31 264 THR A O 1
ATOM 1943 N N . VAL A 1 265 ? 6.677 6.672 15.388 1.00 97.69 265 VAL A N 1
ATOM 1944 C CA . VAL A 1 265 ? 7.789 6.020 14.686 1.00 97.69 265 VAL A CA 1
ATOM 1945 C C . VAL A 1 265 ? 7.717 6.397 13.220 1.00 97.69 265 VAL A C 1
ATOM 1947 O O . VAL A 1 265 ? 6.653 6.294 12.608 1.00 97.69 265 VAL A O 1
ATOM 1950 N N . THR A 1 266 ? 8.857 6.820 12.675 1.00 96.00 266 THR A N 1
ATOM 1951 C CA . THR A 1 266 ? 9.040 7.119 11.254 1.00 96.00 266 THR A CA 1
ATOM 1952 C C . THR A 1 266 ? 9.872 6.021 10.608 1.00 96.00 266 THR A C 1
ATOM 1954 O O . THR A 1 266 ? 10.967 5.717 11.083 1.00 96.00 266 THR A O 1
ATOM 1957 N N . THR A 1 267 ? 9.377 5.432 9.524 1.00 94.38 267 THR A N 1
ATOM 1958 C CA . THR A 1 267 ? 10.153 4.508 8.692 1.00 94.38 267 THR A CA 1
ATOM 1959 C C . THR A 1 267 ? 10.929 5.261 7.620 1.00 94.38 267 THR A C 1
ATOM 1961 O O . THR A 1 267 ? 10.476 6.287 7.112 1.00 94.38 267 THR A O 1
ATOM 1964 N N . GLY A 1 268 ? 12.114 4.756 7.273 1.00 91.50 268 GLY A N 1
ATOM 1965 C CA . GLY A 1 268 ? 12.823 5.193 6.071 1.00 91.50 268 GLY A CA 1
ATOM 1966 C C . GLY A 1 268 ? 12.129 4.690 4.805 1.00 91.50 268 GLY A C 1
ATOM 1967 O O . GLY A 1 268 ? 11.448 3.668 4.843 1.00 91.50 268 GLY A O 1
ATOM 1968 N N . ALA A 1 269 ? 12.331 5.388 3.688 1.00 91.62 269 ALA A N 1
ATOM 1969 C CA . ALA A 1 269 ? 11.950 4.871 2.380 1.00 91.62 269 ALA A CA 1
ATOM 1970 C C . ALA A 1 269 ? 12.860 3.712 1.964 1.00 91.62 269 ALA A C 1
ATOM 1972 O O . ALA A 1 269 ? 14.044 3.686 2.318 1.00 91.62 269 ALA A O 1
ATOM 1973 N N . ASP A 1 270 ? 12.316 2.805 1.160 1.00 92.88 270 ASP A N 1
ATOM 1974 C CA . ASP A 1 270 ? 13.103 1.801 0.459 1.00 92.88 270 ASP A CA 1
ATOM 1975 C C . ASP A 1 270 ? 13.722 2.392 -0.812 1.00 92.88 270 ASP A C 1
ATOM 1977 O O . ASP A 1 270 ? 13.049 3.019 -1.633 1.00 92.88 270 ASP A O 1
ATOM 1981 N N . LEU A 1 271 ? 15.015 2.138 -1.000 1.00 93.31 271 LEU A N 1
ATOM 1982 C CA . LEU A 1 271 ? 15.718 2.378 -2.253 1.00 93.31 271 LEU A CA 1
ATOM 1983 C C . LEU A 1 271 ? 16.272 1.055 -2.777 1.00 93.31 271 LEU A C 1
ATOM 1985 O O . LEU A 1 271 ? 17.290 0.550 -2.299 1.00 93.31 271 LEU A O 1
ATOM 1989 N N . LEU A 1 272 ? 15.584 0.503 -3.773 1.00 94.44 272 LEU A N 1
ATOM 1990 C CA . LEU A 1 272 ? 15.959 -0.733 -4.447 1.00 94.44 272 LEU A CA 1
ATOM 1991 C C . LEU A 1 272 ? 16.692 -0.402 -5.744 1.00 94.44 272 LEU A C 1
ATOM 1993 O O . LEU A 1 272 ? 16.162 0.305 -6.605 1.00 94.44 272 LEU A O 1
ATOM 1997 N N . THR A 1 273 ? 17.914 -0.906 -5.890 1.00 95.25 273 THR A N 1
ATOM 1998 C CA . THR A 1 273 ? 18.746 -0.638 -7.068 1.00 95.25 273 THR A CA 1
ATOM 1999 C C . THR A 1 273 ? 19.411 -1.891 -7.607 1.00 95.25 273 THR A C 1
ATOM 2001 O O . THR A 1 273 ? 19.652 -2.854 -6.882 1.00 95.25 273 THR A O 1
ATOM 2004 N N . SER A 1 274 ? 19.727 -1.889 -8.895 1.00 95.00 274 SER A N 1
ATOM 2005 C CA . SER A 1 274 ? 20.574 -2.898 -9.519 1.00 95.00 274 SER A CA 1
ATOM 2006 C C . SER A 1 274 ? 21.423 -2.262 -10.611 1.00 95.00 274 SER A C 1
ATOM 2008 O O . SER A 1 274 ? 21.069 -1.217 -11.161 1.00 95.00 274 SER A O 1
ATOM 2010 N N . THR A 1 275 ? 22.553 -2.882 -10.933 1.00 93.56 275 THR A N 1
ATOM 2011 C CA . THR A 1 275 ? 23.365 -2.444 -12.066 1.00 93.56 275 THR A CA 1
ATOM 2012 C C . THR A 1 275 ? 22.658 -2.783 -13.379 1.00 93.56 275 THR A C 1
ATOM 2014 O O . THR A 1 275 ? 22.007 -3.815 -13.524 1.00 93.56 275 THR A O 1
ATOM 2017 N N . PHE A 1 276 ? 22.777 -1.906 -14.365 1.00 91.38 276 PHE A N 1
ATOM 2018 C CA . PHE A 1 276 ? 22.198 -2.061 -15.691 1.00 91.38 276 PHE A CA 1
ATOM 2019 C C . PHE A 1 276 ? 23.238 -1.649 -16.729 1.00 91.38 276 PHE A C 1
ATOM 2021 O O . PHE A 1 276 ? 23.400 -0.477 -17.053 1.00 91.38 276 PHE A O 1
ATOM 2028 N N . ALA A 1 277 ? 23.994 -2.634 -17.210 1.00 88.00 277 ALA A N 1
ATOM 2029 C CA . ALA A 1 277 ? 25.158 -2.414 -18.066 1.00 88.00 277 ALA A CA 1
ATOM 2030 C C . ALA A 1 277 ? 24.841 -2.435 -19.574 1.00 88.00 277 ALA A C 1
ATOM 2032 O O . ALA A 1 277 ? 25.759 -2.379 -20.389 1.00 88.00 277 ALA A O 1
ATOM 2033 N N . ALA A 1 278 ? 23.568 -2.547 -19.965 1.00 90.00 278 ALA A N 1
ATOM 2034 C CA . ALA A 1 278 ? 23.202 -2.557 -21.377 1.00 90.00 278 ALA A CA 1
ATOM 2035 C C . ALA A 1 278 ? 23.367 -1.157 -21.985 1.00 90.00 278 ALA A C 1
ATOM 2037 O O . ALA A 1 278 ? 22.926 -0.168 -21.401 1.00 90.00 278 ALA A O 1
ATOM 2038 N N . THR A 1 279 ? 23.963 -1.073 -23.173 1.00 91.75 279 THR A N 1
ATOM 2039 C CA . THR A 1 279 ? 24.037 0.175 -23.944 1.00 91.75 279 THR A CA 1
ATOM 2040 C C . THR A 1 279 ? 22.643 0.616 -24.404 1.00 91.75 279 THR A C 1
ATOM 2042 O O . THR A 1 279 ? 21.745 -0.228 -24.501 1.00 91.75 279 THR A O 1
ATOM 2045 N N . PRO A 1 280 ? 22.434 1.909 -24.716 1.00 93.81 280 PRO A N 1
ATOM 2046 C CA . PRO A 1 280 ? 21.195 2.359 -25.339 1.00 93.81 280 PRO A CA 1
ATOM 2047 C C . PRO A 1 280 ? 20.877 1.562 -26.607 1.00 93.81 280 PRO A C 1
ATOM 2049 O O . PRO A 1 280 ? 21.710 1.426 -27.501 1.00 93.81 280 PRO A O 1
ATOM 2052 N N . GLN A 1 281 ? 19.677 0.990 -26.645 1.00 94.75 281 GLN A N 1
ATOM 2053 C CA . GLN A 1 281 ? 19.135 0.184 -27.739 1.00 94.75 281 GLN A CA 1
ATOM 2054 C C . GLN A 1 281 ? 17.614 0.135 -27.600 1.00 94.75 281 GLN A C 1
ATOM 2056 O O . GLN A 1 281 ? 17.087 0.568 -26.578 1.00 94.75 281 GLN A O 1
ATOM 2061 N N . ASP A 1 282 ? 16.912 -0.422 -28.580 1.00 96.56 282 ASP A N 1
ATOM 2062 C CA . ASP A 1 282 ? 15.471 -0.641 -28.458 1.00 96.56 282 ASP A CA 1
ATOM 2063 C C . ASP A 1 282 ? 15.181 -1.800 -27.505 1.00 96.56 282 ASP A C 1
ATOM 2065 O O . ASP A 1 282 ? 15.855 -2.837 -27.527 1.00 96.56 282 ASP A O 1
ATOM 2069 N N . PHE A 1 283 ? 14.166 -1.639 -26.661 1.00 97.12 283 PHE A N 1
ATOM 2070 C CA . PHE A 1 283 ? 13.770 -2.657 -25.695 1.00 97.12 283 PHE A CA 1
ATOM 2071 C C . PHE A 1 283 ? 12.300 -2.539 -25.309 1.00 97.12 283 PHE A C 1
ATOM 2073 O O . PHE A 1 283 ? 11.630 -1.522 -25.509 1.00 97.12 283 PHE A O 1
ATOM 2080 N N . THR A 1 284 ? 11.812 -3.610 -24.701 1.00 97.31 284 THR A N 1
ATOM 2081 C CA . THR A 1 284 ? 10.496 -3.683 -24.083 1.00 97.31 284 THR A CA 1
ATOM 2082 C C . THR A 1 284 ? 10.660 -3.973 -22.601 1.00 97.31 284 THR A C 1
ATOM 2084 O O . THR A 1 284 ? 11.384 -4.894 -22.215 1.00 97.31 284 THR A O 1
ATOM 2087 N N . VAL A 1 285 ? 9.977 -3.193 -21.771 1.00 97.38 285 VAL A N 1
ATOM 2088 C CA . VAL A 1 285 ? 9.833 -3.445 -20.340 1.00 97.38 285 VAL A CA 1
ATOM 2089 C C . VAL A 1 285 ? 8.487 -4.102 -20.100 1.00 97.38 285 VAL A C 1
ATOM 2091 O O . VAL A 1 285 ? 7.481 -3.666 -20.646 1.00 97.38 285 VAL A O 1
ATOM 2094 N N . TYR A 1 286 ? 8.463 -5.128 -19.266 1.00 97.12 286 TYR A N 1
ATOM 2095 C CA . TYR A 1 286 ? 7.246 -5.707 -18.731 1.00 97.12 286 TYR A CA 1
ATOM 2096 C C . TYR A 1 286 ? 7.265 -5.618 -17.221 1.00 97.12 286 TYR A C 1
ATOM 2098 O O . TYR A 1 286 ? 8.268 -5.953 -16.588 1.00 97.12 286 TYR A O 1
ATOM 2106 N N . VAL A 1 287 ? 6.143 -5.205 -16.651 1.00 96.19 287 VAL A N 1
ATOM 2107 C CA . VAL A 1 287 ? 5.943 -5.191 -15.213 1.00 96.19 287 VAL A CA 1
ATOM 2108 C C . VAL A 1 287 ? 4.609 -5.832 -14.857 1.00 96.19 287 VAL A C 1
ATOM 2110 O O . VAL A 1 287 ? 3.589 -5.569 -15.494 1.00 96.19 287 VAL A O 1
ATOM 2113 N N . ARG A 1 288 ? 4.626 -6.643 -13.797 1.00 95.19 288 ARG A N 1
ATOM 2114 C CA . ARG A 1 288 ? 3.428 -7.115 -13.107 1.00 95.19 288 ARG A CA 1
ATOM 2115 C C . ARG A 1 288 ? 3.427 -6.630 -11.668 1.00 95.19 288 ARG A C 1
ATOM 2117 O O . ARG A 1 288 ? 4.389 -6.882 -10.938 1.00 95.19 288 ARG A O 1
ATOM 2124 N N . PHE A 1 289 ? 2.357 -5.969 -11.246 1.00 94.00 289 PHE A N 1
ATOM 2125 C CA . PHE A 1 289 ? 2.218 -5.415 -9.896 1.00 94.00 289 PHE A CA 1
ATOM 2126 C C . PHE A 1 289 ? 0.761 -5.505 -9.407 1.00 94.00 289 PHE A C 1
ATOM 2128 O O . PHE A 1 289 ? -0.156 -5.486 -10.233 1.00 94.00 289 PHE A O 1
ATOM 2135 N N . PRO A 1 290 ? 0.519 -5.653 -8.090 1.00 91.62 290 PRO A N 1
ATOM 2136 C CA . PRO A 1 290 ? -0.827 -5.602 -7.540 1.00 91.62 290 PRO A CA 1
ATOM 2137 C C . PRO A 1 290 ? -1.363 -4.180 -7.667 1.00 91.62 290 PRO A C 1
ATOM 2139 O O . PRO A 1 290 ? -0.592 -3.222 -7.642 1.00 91.62 290 PRO A O 1
ATOM 2142 N N . ALA A 1 291 ? -2.677 -4.025 -7.762 1.00 85.62 291 ALA A N 1
ATOM 2143 C CA . ALA A 1 291 ? -3.279 -2.706 -7.794 1.00 85.62 291 ALA A CA 1
ATOM 2144 C C . ALA A 1 291 ? -2.943 -1.933 -6.515 1.00 85.62 291 ALA A C 1
ATOM 2146 O O . ALA A 1 291 ? -3.332 -2.363 -5.424 1.00 85.62 291 ALA A O 1
ATOM 2147 N N . PRO A 1 292 ? -2.205 -0.815 -6.612 1.00 72.50 292 PRO A N 1
ATOM 2148 C CA . PRO A 1 292 ? -1.869 -0.061 -5.429 1.00 72.50 292 PRO A CA 1
ATOM 2149 C C . PRO A 1 292 ? -3.120 0.616 -4.852 1.00 72.50 292 PRO A C 1
ATOM 2151 O O . PR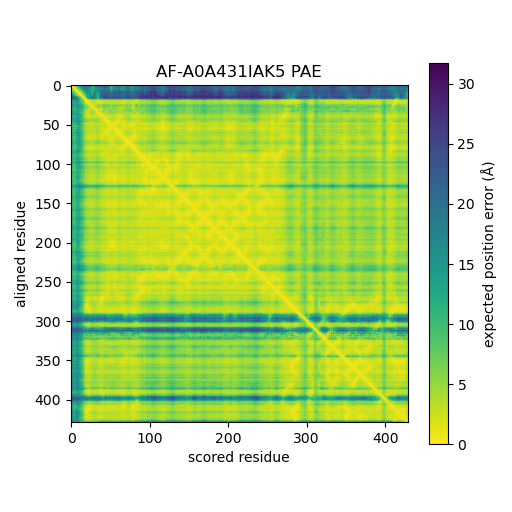O A 1 292 ? -3.988 1.076 -5.602 1.00 72.50 292 PRO A O 1
ATOM 2154 N N . PRO A 1 293 ? -3.199 0.752 -3.521 1.00 64.44 293 PRO A N 1
ATOM 2155 C CA . PRO A 1 293 ? -4.370 1.311 -2.849 1.00 64.44 293 PRO A CA 1
ATOM 2156 C C . PRO A 1 293 ? -4.663 2.773 -3.232 1.00 64.44 293 PRO A C 1
ATOM 2158 O O . PRO A 1 293 ? -5.802 3.213 -3.105 1.00 64.44 293 PRO A O 1
ATOM 2161 N N . PHE A 1 294 ? -3.682 3.530 -3.742 1.00 62.03 294 PHE A N 1
ATOM 2162 C CA . PHE A 1 294 ? -3.881 4.923 -4.166 1.00 62.03 294 PHE A CA 1
ATOM 2163 C C . PHE A 1 294 ? -4.557 5.084 -5.540 1.00 62.03 294 PHE A C 1
ATOM 2165 O O . PHE A 1 294 ? -5.025 6.179 -5.848 1.00 62.03 294 PHE A O 1
ATOM 2172 N N . LEU A 1 295 ? -4.665 4.027 -6.361 1.00 60.00 295 LEU A N 1
ATOM 2173 C CA . LEU A 1 295 ? -5.422 4.096 -7.624 1.00 60.00 295 LEU A CA 1
ATOM 2174 C C . LEU A 1 295 ? -6.937 4.238 -7.402 1.00 60.00 295 LEU A C 1
ATOM 2176 O O . LEU A 1 295 ? -7.656 4.613 -8.323 1.00 60.00 295 LEU A O 1
ATOM 2180 N N . ALA A 1 296 ? -7.429 3.994 -6.185 1.00 56.62 296 ALA A N 1
ATOM 2181 C CA . ALA A 1 296 ? -8.847 4.034 -5.834 1.00 56.62 296 ALA A CA 1
ATOM 2182 C C . ALA A 1 296 ? -9.438 5.455 -5.650 1.00 56.62 296 ALA A C 1
ATOM 2184 O O . ALA A 1 296 ? -10.431 5.610 -4.942 1.00 56.62 296 ALA A O 1
ATOM 2185 N N . GLY A 1 297 ? -8.884 6.490 -6.300 1.00 50.25 297 GLY A N 1
ATOM 2186 C CA . GLY A 1 297 ? -9.607 7.760 -6.487 1.00 50.25 297 GLY A CA 1
ATOM 2187 C C . GLY A 1 297 ? -9.010 9.032 -5.879 1.00 50.25 297 GLY A C 1
ATOM 2188 O O . GLY A 1 297 ? -9.775 9.921 -5.512 1.00 50.25 297 GLY A O 1
ATOM 2189 N N . LEU A 1 298 ? -7.683 9.186 -5.805 1.00 48.50 298 LEU A N 1
ATOM 2190 C CA . LEU A 1 298 ? -7.074 10.477 -5.451 1.00 48.50 298 LEU A CA 1
ATOM 2191 C C . LEU A 1 298 ? -6.101 10.983 -6.518 1.00 48.50 298 LEU A C 1
ATOM 2193 O O . LEU A 1 298 ? -5.217 10.263 -6.970 1.00 48.50 298 LEU A O 1
ATOM 2197 N N . SER A 1 299 ? -6.258 12.254 -6.891 1.00 53.34 299 SER A N 1
ATOM 2198 C CA . SER A 1 299 ? -5.374 12.989 -7.796 1.00 53.34 299 SER A CA 1
ATOM 2199 C C . SER A 1 299 ? -4.060 13.381 -7.116 1.00 53.34 299 SER A C 1
ATOM 2201 O O . SER A 1 299 ? -4.080 13.912 -6.007 1.00 53.34 299 SER A O 1
ATOM 2203 N N . GLY A 1 300 ? -2.936 13.239 -7.822 1.00 53.81 300 GLY A N 1
ATOM 2204 C CA . GLY A 1 300 ? -1.757 14.079 -7.575 1.00 53.81 300 GLY A CA 1
ATOM 2205 C C . GLY A 1 300 ? -0.538 13.439 -6.916 1.00 53.81 300 GLY A C 1
ATOM 2206 O O . GLY A 1 300 ? 0.466 14.131 -6.785 1.00 53.81 300 GLY A O 1
ATOM 2207 N N . ILE A 1 301 ? -0.552 12.153 -6.548 1.00 57.97 301 ILE A N 1
ATOM 2208 C CA . ILE A 1 301 ? 0.689 11.488 -6.123 1.00 57.97 301 ILE A CA 1
ATOM 2209 C C . ILE A 1 301 ? 0.857 10.174 -6.864 1.00 57.97 301 ILE A C 1
ATOM 2211 O O . ILE A 1 301 ? 0.027 9.276 -6.754 1.00 57.97 301 ILE A O 1
ATOM 2215 N N . GLY A 1 302 ? 1.935 10.102 -7.641 1.00 69.56 302 GLY A N 1
ATOM 2216 C CA . GLY A 1 302 ? 2.289 8.906 -8.377 1.00 69.56 302 GLY A CA 1
ATOM 2217 C C . GLY A 1 302 ? 3.287 8.011 -7.652 1.00 69.56 302 GLY A C 1
ATOM 2218 O O . GLY A 1 302 ? 4.009 8.455 -6.758 1.00 69.56 302 GLY A O 1
ATOM 2219 N N . GLY A 1 303 ? 3.323 6.743 -8.049 1.00 82.56 303 GLY A N 1
ATOM 2220 C CA . GLY A 1 303 ? 4.319 5.772 -7.603 1.00 82.56 303 GLY A CA 1
ATOM 2221 C C . GLY A 1 303 ? 5.238 5.386 -8.753 1.00 82.56 303 GLY A C 1
ATOM 2222 O O . GLY A 1 303 ? 4.750 4.932 -9.788 1.00 82.56 303 GLY A O 1
ATOM 2223 N N . ALA A 1 304 ? 6.553 5.566 -8.603 1.00 86.88 304 ALA A N 1
ATOM 2224 C CA . ALA A 1 304 ? 7.501 5.090 -9.606 1.00 86.88 304 ALA A CA 1
ATOM 2225 C C . ALA A 1 304 ? 7.548 3.571 -9.595 1.00 86.88 304 ALA A C 1
ATOM 2227 O O . ALA A 1 304 ? 7.663 2.965 -8.539 1.00 86.88 304 ALA A O 1
ATOM 2228 N N . VAL A 1 305 ? 7.506 2.961 -10.770 1.00 89.06 305 VAL A N 1
ATOM 2229 C CA . VAL A 1 305 ? 7.648 1.516 -10.935 1.00 89.06 305 VAL A CA 1
ATOM 2230 C C . VAL A 1 305 ? 9.118 1.159 -11.142 1.00 89.06 305 VAL A C 1
ATOM 2232 O O . VAL A 1 305 ? 9.646 0.261 -10.492 1.00 89.06 305 VAL A O 1
ATOM 2235 N N . PHE A 1 306 ? 9.801 1.884 -12.023 1.00 90.62 306 PHE A N 1
ATOM 2236 C CA . PHE A 1 306 ? 11.237 1.768 -12.258 1.00 90.62 306 PHE A CA 1
ATOM 2237 C C . PHE A 1 306 ? 11.768 3.051 -12.901 1.00 90.62 306 PHE A C 1
ATOM 2239 O O . PHE A 1 306 ? 10.999 3.828 -13.476 1.00 90.62 306 PHE A O 1
ATOM 2246 N N . GLY A 1 307 ? 13.085 3.231 -12.855 1.00 90.50 307 GLY A N 1
ATOM 2247 C CA . GLY A 1 307 ? 13.785 4.268 -13.602 1.00 90.50 307 GLY A CA 1
ATOM 2248 C C . GLY A 1 307 ? 15.244 3.906 -13.871 1.00 90.50 307 GLY A C 1
ATOM 2249 O O . GLY A 1 307 ? 15.921 3.375 -12.993 1.00 90.50 307 GLY A O 1
ATOM 2250 N N . LEU A 1 308 ? 15.743 4.214 -15.065 1.00 86.75 308 LEU A N 1
ATOM 2251 C CA . LEU A 1 308 ? 17.169 4.161 -15.412 1.00 86.75 308 LEU A CA 1
ATOM 2252 C C . LEU A 1 308 ? 17.651 5.569 -15.768 1.00 86.75 308 LEU A C 1
ATOM 2254 O O . LEU A 1 308 ? 16.932 6.297 -16.446 1.00 86.75 308 LEU A O 1
ATOM 2258 N N . GLY A 1 309 ? 18.865 5.937 -15.356 1.00 81.31 309 GLY A N 1
ATOM 2259 C CA . GLY A 1 309 ? 19.432 7.273 -15.579 1.00 81.31 309 GLY A CA 1
ATOM 2260 C C . GLY A 1 309 ? 19.187 8.231 -14.407 1.00 81.31 309 GLY A C 1
ATOM 2261 O O . GLY A 1 309 ? 18.947 7.801 -13.281 1.00 81.31 309 GLY A O 1
ATOM 2262 N N . ASN A 1 310 ? 19.282 9.538 -14.647 1.00 67.88 310 ASN A N 1
ATOM 2263 C CA . ASN A 1 310 ? 18.988 10.589 -13.664 1.00 67.88 310 ASN A CA 1
ATOM 2264 C C . ASN A 1 310 ? 18.239 11.717 -14.385 1.00 67.88 310 ASN A C 1
ATOM 2266 O O . ASN A 1 310 ? 18.758 12.236 -15.375 1.00 67.88 310 ASN A O 1
ATOM 2270 N N . SER A 1 311 ? 17.032 12.063 -13.915 1.00 59.16 311 SER A N 1
ATOM 2271 C CA . SER A 1 311 ? 16.177 13.070 -14.562 1.00 59.16 311 SER A CA 1
ATOM 2272 C C . SER A 1 311 ? 16.730 14.489 -14.485 1.00 59.16 311 SER A C 1
ATOM 2274 O O . SER A 1 311 ? 16.350 15.319 -15.302 1.00 59.16 311 SER A O 1
ATOM 2276 N N . ALA A 1 312 ? 17.655 14.761 -13.561 1.00 57.12 312 ALA A N 1
ATOM 2277 C CA . ALA A 1 312 ? 18.216 16.091 -13.362 1.00 57.12 312 ALA A CA 1
ATOM 2278 C C . ALA A 1 312 ? 19.160 16.546 -14.490 1.00 57.12 312 ALA A C 1
ATOM 2280 O O . ALA A 1 312 ? 19.416 17.742 -14.606 1.00 57.12 312 ALA A O 1
ATOM 2281 N N . SER A 1 313 ? 19.744 15.626 -15.274 1.00 51.38 313 SER A N 1
ATOM 2282 C CA . SER A 1 313 ? 20.871 15.992 -16.150 1.00 51.38 313 SER A CA 1
ATOM 2283 C C . SER A 1 313 ? 21.166 15.072 -17.340 1.00 51.38 313 SER A C 1
ATOM 2285 O O . SER A 1 313 ? 22.242 15.183 -17.925 1.00 51.38 313 SER A O 1
ATOM 2287 N N . GLY A 1 314 ? 20.274 14.158 -17.735 1.00 62.12 314 GLY A N 1
ATOM 2288 C CA . GLY A 1 314 ? 20.583 13.333 -18.904 1.00 62.12 314 GLY A CA 1
ATOM 2289 C C . GLY A 1 314 ? 19.556 12.278 -19.259 1.00 62.12 314 GLY A C 1
ATOM 2290 O O . GLY A 1 314 ? 18.457 12.239 -18.711 1.00 62.12 314 GLY A O 1
ATOM 2291 N N . ALA A 1 315 ? 19.950 11.415 -20.193 1.00 66.12 315 ALA A N 1
ATOM 2292 C CA . ALA A 1 315 ? 19.058 10.429 -20.763 1.00 66.12 315 ALA A CA 1
ATOM 2293 C C . ALA A 1 315 ? 18.551 9.431 -19.720 1.00 66.12 315 ALA A C 1
ATOM 2295 O O . ALA A 1 315 ? 19.336 8.787 -19.008 1.00 66.12 315 ALA A O 1
ATOM 2296 N N . ASN A 1 316 ? 17.230 9.319 -19.635 1.00 78.19 316 ASN A N 1
ATOM 2297 C CA . ASN A 1 316 ? 16.545 8.484 -18.666 1.00 78.19 316 ASN A CA 1
ATOM 2298 C C . ASN A 1 316 ? 15.297 7.854 -19.281 1.00 78.19 316 ASN A C 1
ATOM 2300 O O . ASN A 1 316 ? 14.768 8.330 -20.287 1.00 78.19 316 ASN A O 1
ATOM 2304 N N . PHE A 1 317 ? 14.821 6.791 -18.650 1.00 75.31 317 PHE A N 1
ATOM 2305 C CA . PHE A 1 317 ? 13.474 6.304 -18.882 1.00 75.31 317 PHE A CA 1
ATOM 2306 C C . PHE A 1 317 ? 12.868 5.839 -17.567 1.00 75.31 317 PHE A C 1
ATOM 2308 O O . PHE A 1 317 ? 13.575 5.326 -16.695 1.00 75.31 317 PHE A O 1
ATOM 2315 N N . TYR A 1 318 ? 11.564 6.028 -17.413 1.00 81.44 318 TYR A N 1
ATOM 2316 C CA . TYR A 1 318 ? 10.858 5.649 -16.196 1.00 81.44 318 TYR A CA 1
ATOM 2317 C C . TYR A 1 318 ? 9.382 5.378 -16.461 1.00 81.44 318 TYR A C 1
ATOM 2319 O O . TYR A 1 318 ? 8.827 5.832 -17.465 1.00 81.44 318 TYR A O 1
ATOM 2327 N N . ALA A 1 319 ? 8.751 4.673 -15.524 1.00 77.69 319 ALA A N 1
ATOM 2328 C CA . ALA A 1 319 ? 7.306 4.500 -15.479 1.00 77.69 319 ALA A CA 1
ATOM 2329 C C . ALA A 1 319 ? 6.761 4.913 -14.111 1.00 77.69 319 ALA A C 1
ATOM 2331 O O . ALA A 1 319 ? 7.330 4.556 -13.077 1.00 77.69 319 ALA A O 1
ATOM 2332 N N . VAL A 1 320 ? 5.660 5.661 -14.108 1.00 79.38 320 VAL A N 1
ATOM 2333 C CA . VAL A 1 320 ? 4.980 6.151 -12.904 1.00 79.38 320 VAL A CA 1
ATOM 2334 C C . VAL A 1 320 ? 3.494 5.853 -13.023 1.00 79.38 320 VAL A C 1
ATOM 2336 O O . VAL A 1 320 ? 2.871 6.100 -14.053 1.00 79.38 320 VAL A O 1
ATOM 2339 N N . ILE A 1 321 ? 2.918 5.333 -11.950 1.00 77.00 321 ILE A N 1
ATOM 2340 C CA . ILE A 1 321 ? 1.472 5.197 -11.800 1.00 77.00 321 ILE A CA 1
ATOM 2341 C C . ILE A 1 321 ? 0.945 6.538 -11.314 1.00 77.00 321 ILE A C 1
ATOM 2343 O O . ILE A 1 321 ? 1.462 7.054 -10.333 1.00 77.00 321 ILE A O 1
ATOM 2347 N N . THR A 1 322 ? -0.067 7.094 -11.960 1.00 77.69 322 THR A N 1
ATOM 2348 C CA . THR A 1 322 ? -0.763 8.317 -11.551 1.00 77.69 322 THR A CA 1
ATOM 2349 C C . THR A 1 322 ? -2.240 8.012 -11.316 1.00 77.69 322 THR A C 1
ATOM 2351 O O . THR A 1 322 ? -2.722 6.910 -11.571 1.00 77.69 322 THR A O 1
ATOM 2354 N N . SER A 1 323 ? -3.004 9.013 -10.884 1.00 69.56 323 SER A N 1
ATOM 2355 C CA . SER A 1 323 ? -4.460 8.897 -10.768 1.00 69.56 323 SER A CA 1
ATOM 2356 C C . SER A 1 323 ? -5.176 8.649 -12.102 1.00 69.56 323 SER A C 1
ATOM 2358 O O . SER A 1 323 ? -6.340 8.269 -12.101 1.00 69.56 323 SER A O 1
ATOM 2360 N N . SER A 1 324 ? -4.515 8.905 -13.237 1.00 74.25 324 SER A N 1
ATOM 2361 C CA . SER A 1 324 ? -5.067 8.716 -14.583 1.00 74.25 324 SER A CA 1
ATOM 2362 C C . SER A 1 324 ? -4.608 7.421 -15.262 1.00 74.25 324 SER A C 1
ATOM 2364 O O . SER A 1 324 ? -5.049 7.141 -16.376 1.00 74.25 324 SER A O 1
ATOM 2366 N N . GLY A 1 325 ? -3.759 6.618 -14.612 1.00 87.38 325 GLY A N 1
ATOM 2367 C CA . GLY A 1 325 ? -3.290 5.335 -15.130 1.00 87.38 325 GLY A CA 1
ATOM 2368 C C . GLY A 1 325 ? -1.790 5.142 -14.952 1.00 87.38 325 GLY A C 1
ATOM 2369 O O . GLY A 1 325 ? -1.235 5.475 -13.910 1.00 87.38 325 GLY A O 1
ATOM 2370 N N . ILE A 1 326 ? -1.125 4.585 -15.959 1.00 90.44 326 ILE A N 1
ATOM 2371 C CA . ILE A 1 326 ? 0.331 4.442 -15.987 1.00 90.44 326 ILE A CA 1
ATOM 2372 C C . ILE A 1 326 ? 0.918 5.315 -17.094 1.00 90.44 326 ILE A C 1
ATOM 2374 O O . ILE A 1 326 ? 0.451 5.297 -18.234 1.00 90.44 326 ILE A O 1
ATOM 2378 N N . GLY A 1 327 ? 1.928 6.101 -16.734 1.00 92.25 327 GLY A N 1
ATOM 2379 C CA . GLY A 1 327 ? 2.720 6.911 -17.646 1.00 92.25 327 GLY A CA 1
ATOM 2380 C C . GLY A 1 327 ? 4.126 6.344 -17.779 1.00 92.25 327 GLY A C 1
ATOM 2381 O O . GLY A 1 327 ? 4.705 5.875 -16.800 1.00 92.25 327 GLY A O 1
ATOM 2382 N N . ALA A 1 328 ? 4.684 6.410 -18.979 1.00 93.75 328 ALA A N 1
ATOM 2383 C CA . ALA A 1 328 ? 6.066 6.062 -19.262 1.00 93.75 328 ALA A CA 1
ATOM 2384 C C . ALA A 1 328 ? 6.710 7.197 -20.048 1.00 93.75 328 ALA A C 1
ATOM 2386 O O . ALA A 1 328 ? 6.103 7.720 -20.982 1.00 93.75 328 ALA A O 1
ATOM 2387 N N . ASN A 1 329 ? 7.933 7.562 -19.678 1.00 93.31 329 ASN A N 1
ATOM 2388 C CA . ASN A 1 329 ? 8.670 8.653 -20.304 1.00 93.31 329 ASN A CA 1
ATOM 2389 C C . ASN A 1 329 ? 10.068 8.196 -20.708 1.00 93.31 329 ASN A C 1
ATOM 2391 O O . ASN A 1 329 ? 10.634 7.284 -20.094 1.00 93.31 329 ASN A O 1
ATOM 2395 N N . ILE A 1 330 ? 10.607 8.853 -21.730 1.00 92.38 330 ILE A N 1
ATOM 2396 C CA . ILE A 1 330 ? 12.008 8.796 -22.138 1.00 92.38 330 ILE A CA 1
ATOM 2397 C C . ILE A 1 330 ? 12.485 10.221 -22.423 1.00 92.38 330 ILE A C 1
ATOM 2399 O O . ILE A 1 330 ? 11.780 10.995 -23.071 1.00 92.38 330 ILE A O 1
ATOM 2403 N N . THR A 1 331 ? 13.653 10.579 -21.900 1.00 91.44 331 THR A N 1
ATOM 2404 C CA . THR A 1 331 ? 14.293 11.877 -22.150 1.00 91.44 331 THR A CA 1
ATOM 2405 C C . THR A 1 331 ? 15.671 11.665 -22.751 1.00 91.44 331 THR A C 1
ATOM 2407 O O . THR A 1 331 ? 16.365 10.719 -22.381 1.00 91.44 331 THR A O 1
ATOM 2410 N N . ASP A 1 332 ? 16.079 12.554 -23.650 1.00 89.69 332 ASP A N 1
ATOM 2411 C CA . ASP A 1 332 ? 17.451 12.640 -24.168 1.00 89.69 332 ASP A CA 1
ATOM 2412 C C . ASP A 1 332 ? 18.341 13.586 -23.332 1.00 89.69 332 ASP A C 1
ATOM 2414 O O . ASP A 1 332 ? 19.511 13.793 -23.648 1.00 89.69 332 ASP A O 1
ATOM 2418 N N . GLY A 1 333 ? 17.795 14.149 -22.246 1.00 86.50 333 GLY A N 1
ATOM 2419 C CA . GLY A 1 333 ? 18.433 15.170 -21.410 1.00 86.50 333 GLY A CA 1
ATOM 2420 C C . GLY A 1 333 ? 18.001 16.604 -21.738 1.00 86.50 333 GLY A C 1
ATOM 2421 O O . GLY A 1 333 ? 18.282 17.505 -20.955 1.00 86.50 333 GLY A O 1
ATOM 2422 N N . SER A 1 334 ? 17.294 16.817 -22.851 1.00 88.25 334 SER A N 1
ATOM 2423 C CA . SER A 1 334 ? 16.725 18.110 -23.264 1.00 88.25 334 SER A CA 1
ATOM 2424 C C . SER A 1 334 ? 15.212 18.026 -23.491 1.00 88.25 334 SER A C 1
ATOM 2426 O O . SER A 1 334 ? 14.459 18.864 -23.001 1.00 88.25 334 SER A O 1
ATOM 2428 N N . THR A 1 335 ? 14.755 16.999 -24.208 1.00 90.88 335 THR A N 1
ATOM 2429 C CA . THR A 1 335 ? 13.355 16.767 -24.571 1.00 90.88 335 THR A CA 1
ATOM 2430 C C . THR A 1 335 ? 12.859 15.482 -23.924 1.00 90.88 335 THR A C 1
ATOM 2432 O O . THR A 1 335 ? 13.378 14.401 -24.196 1.00 90.88 335 THR A O 1
ATOM 2435 N N . SER A 1 336 ? 11.806 15.591 -23.112 1.00 91.69 336 SER A N 1
ATOM 2436 C CA . SER A 1 336 ? 11.091 14.439 -22.559 1.00 91.69 336 SER A CA 1
ATOM 2437 C C . SER A 1 336 ? 9.852 14.145 -23.397 1.00 91.69 336 SER A C 1
ATOM 2439 O O . SER A 1 336 ? 9.016 15.025 -23.601 1.00 91.69 336 SER A O 1
ATOM 2441 N N . VAL A 1 337 ? 9.705 12.899 -23.840 1.00 93.88 337 VAL A N 1
ATOM 2442 C CA . VAL A 1 337 ? 8.498 12.405 -24.514 1.00 93.88 337 VAL A CA 1
ATOM 2443 C C . VAL A 1 337 ? 7.885 11.267 -23.713 1.00 93.88 337 VAL A C 1
ATOM 2445 O O . VAL A 1 337 ? 8.591 10.496 -23.062 1.00 93.88 337 VAL A O 1
ATOM 2448 N N . GLY A 1 338 ? 6.558 11.169 -23.743 1.00 94.94 338 GLY A N 1
ATOM 2449 C CA . GLY A 1 338 ? 5.830 10.245 -22.887 1.00 94.94 338 GLY A CA 1
ATOM 2450 C C . GLY A 1 338 ? 4.583 9.671 -23.532 1.00 94.94 338 GLY A C 1
ATOM 2451 O O . GLY A 1 338 ? 4.013 10.241 -24.464 1.00 94.94 338 GLY A O 1
ATOM 2452 N N . ALA A 1 339 ? 4.163 8.530 -23.006 1.00 94.94 339 ALA A N 1
ATOM 2453 C CA . ALA A 1 339 ? 2.890 7.898 -23.298 1.00 94.94 339 ALA A CA 1
ATOM 2454 C C . ALA A 1 339 ? 2.169 7.616 -21.980 1.00 94.94 339 ALA A C 1
ATOM 2456 O O . ALA A 1 339 ? 2.806 7.344 -20.963 1.00 94.94 339 ALA A O 1
ATOM 2457 N N . THR A 1 340 ? 0.840 7.652 -22.014 1.00 93.69 340 THR A N 1
ATOM 2458 C CA . THR A 1 340 ? -0.008 7.349 -20.860 1.00 93.69 340 THR A CA 1
ATOM 2459 C C . THR A 1 340 ? -1.117 6.411 -21.296 1.00 93.69 340 THR A C 1
ATOM 2461 O O . THR A 1 340 ? -1.641 6.518 -22.405 1.00 93.69 340 THR A O 1
ATOM 2464 N N . THR A 1 341 ? -1.489 5.478 -20.433 1.00 92.50 341 THR A N 1
ATOM 2465 C CA . THR A 1 341 ? -2.630 4.588 -20.652 1.00 92.50 341 THR A CA 1
ATOM 2466 C C . THR A 1 341 ? -3.391 4.412 -19.350 1.00 92.50 341 THR A C 1
ATOM 2468 O O . THR A 1 341 ? -2.788 4.295 -18.283 1.00 92.50 341 THR A O 1
ATOM 2471 N N . ALA A 1 342 ? -4.721 4.413 -19.434 1.00 90.38 342 ALA A N 1
ATOM 2472 C CA . ALA A 1 342 ? -5.576 4.202 -18.278 1.00 90.38 342 ALA A CA 1
ATOM 2473 C C . ALA A 1 342 ? -5.391 2.787 -17.711 1.00 90.38 342 ALA A C 1
ATOM 2475 O O . ALA A 1 342 ? -5.270 1.810 -18.453 1.00 90.38 342 ALA A O 1
ATOM 2476 N N . LEU A 1 343 ? -5.404 2.682 -16.384 1.00 87.38 343 LEU A N 1
ATOM 2477 C CA . LEU A 1 343 ? -5.494 1.405 -15.685 1.00 87.38 343 LEU A CA 1
ATOM 2478 C C . LEU A 1 343 ? -6.964 1.165 -15.332 1.00 87.38 343 LEU A C 1
ATOM 2480 O O . LEU A 1 343 ? -7.574 1.963 -14.623 1.00 87.38 343 LEU A O 1
ATOM 2484 N N . THR A 1 344 ? -7.552 0.095 -15.858 1.00 82.81 344 THR A N 1
ATOM 2485 C CA . THR A 1 344 ? -8.926 -0.311 -15.528 1.00 82.81 344 THR A CA 1
ATOM 2486 C C . THR A 1 344 ? -8.949 -1.072 -14.211 1.00 82.81 344 THR A C 1
ATOM 2488 O O . THR A 1 344 ? -8.043 -1.856 -13.970 1.00 82.81 344 THR A O 1
ATOM 2491 N N . ALA A 1 345 ? -9.989 -0.910 -13.390 1.00 79.25 345 ALA A N 1
ATOM 2492 C CA . ALA A 1 345 ? -10.078 -1.570 -12.086 1.00 79.25 345 ALA A CA 1
ATOM 2493 C C . ALA A 1 345 ? -9.762 -3.079 -12.162 1.00 79.25 345 ALA A C 1
ATOM 2495 O O . ALA A 1 345 ? -10.515 -3.860 -12.741 1.00 79.25 345 ALA A O 1
ATOM 2496 N N . ALA A 1 346 ? -8.639 -3.471 -11.567 1.00 83.00 346 ALA A N 1
ATOM 2497 C CA . ALA A 1 346 ? -8.156 -4.843 -11.498 1.00 83.00 346 ALA A CA 1
ATOM 2498 C C . ALA A 1 346 ? -7.460 -5.072 -10.153 1.00 83.00 346 ALA A C 1
ATOM 2500 O O . ALA A 1 346 ? -7.093 -4.121 -9.470 1.00 83.00 346 ALA A O 1
ATOM 2501 N N . THR A 1 347 ? -7.263 -6.331 -9.760 1.00 84.06 347 THR A N 1
ATOM 2502 C CA . THR A 1 347 ? -6.428 -6.672 -8.590 1.00 84.06 347 THR A CA 1
ATOM 2503 C C . THR A 1 347 ? -4.941 -6.696 -8.944 1.00 84.06 347 THR A C 1
ATOM 2505 O O . THR A 1 347 ? -4.095 -6.455 -8.087 1.00 84.06 347 THR A O 1
ATOM 2508 N N . TRP A 1 348 ? -4.624 -6.969 -10.210 1.00 91.50 348 TRP A N 1
ATOM 2509 C CA . TRP A 1 348 ? -3.273 -7.054 -10.749 1.00 91.50 348 TRP A CA 1
ATOM 2510 C C . TRP A 1 348 ? -3.215 -6.362 -12.098 1.00 91.50 348 TRP A C 1
ATOM 2512 O O . TRP A 1 348 ? -4.163 -6.443 -12.876 1.00 91.50 348 TRP A O 1
ATOM 2522 N N . TYR A 1 349 ? -2.083 -5.725 -12.362 1.00 92.88 349 TYR A N 1
ATOM 2523 C CA . TYR A 1 349 ? -1.790 -5.095 -13.634 1.00 92.88 349 TYR A CA 1
ATOM 2524 C C . TYR A 1 349 ? -0.620 -5.787 -14.303 1.00 92.88 349 TYR A C 1
ATOM 2526 O O . TYR A 1 349 ? 0.408 -6.039 -13.671 1.00 92.88 349 TYR A O 1
ATOM 2534 N N . ASP A 1 350 ? -0.792 -6.028 -15.594 1.00 94.94 350 ASP A N 1
ATOM 2535 C CA . ASP A 1 350 ? 0.220 -6.478 -16.528 1.00 94.94 350 ASP A CA 1
ATOM 2536 C C . ASP A 1 350 ? 0.443 -5.339 -17.517 1.00 94.94 350 ASP A C 1
ATOM 2538 O O . ASP A 1 350 ? -0.486 -4.925 -18.211 1.00 94.94 350 ASP A O 1
ATOM 2542 N N . VAL A 1 351 ? 1.657 -4.797 -17.552 1.00 96.19 351 VAL A N 1
ATOM 2543 C CA . VAL A 1 351 ? 1.972 -3.657 -18.415 1.00 96.19 351 VAL A CA 1
ATOM 2544 C C . VAL A 1 351 ? 3.216 -3.955 -19.227 1.00 96.19 351 VAL A C 1
ATOM 2546 O O . VAL A 1 351 ? 4.243 -4.343 -18.667 1.00 96.19 351 VAL A O 1
ATOM 2549 N N . ALA A 1 352 ? 3.138 -3.723 -20.535 1.00 97.56 352 ALA A N 1
ATOM 2550 C CA . ALA A 1 352 ? 4.287 -3.698 -21.426 1.00 97.56 352 ALA A CA 1
ATOM 2551 C C . ALA A 1 352 ? 4.536 -2.272 -21.929 1.00 97.56 352 ALA A C 1
ATOM 2553 O O . ALA A 1 352 ? 3.611 -1.539 -22.274 1.00 97.56 352 ALA A O 1
ATOM 2554 N N . ILE A 1 353 ? 5.802 -1.873 -21.971 1.00 98.00 353 ILE A N 1
ATOM 2555 C CA . ILE A 1 353 ? 6.246 -0.542 -22.382 1.00 98.00 353 ILE A CA 1
ATOM 2556 C C . ILE A 1 353 ? 7.344 -0.731 -23.417 1.00 98.00 353 ILE A C 1
ATOM 2558 O O . ILE A 1 353 ? 8.359 -1.360 -23.132 1.00 98.00 353 ILE A O 1
ATOM 2562 N N . GLN A 1 354 ? 7.152 -0.190 -24.615 1.00 97.81 354 GLN A N 1
ATOM 2563 C CA . GLN A 1 354 ? 8.157 -0.243 -25.672 1.00 97.81 354 GLN A CA 1
ATOM 2564 C C . GLN A 1 354 ? 8.879 1.087 -25.786 1.00 97.81 354 GLN A C 1
ATOM 2566 O O . GLN A 1 354 ? 8.233 2.115 -25.984 1.00 97.81 354 GLN A O 1
ATOM 2571 N N . TYR A 1 355 ? 10.205 1.027 -25.759 1.00 96.81 355 TYR A N 1
ATOM 2572 C CA . TYR A 1 355 ? 11.098 2.129 -26.085 1.00 96.81 355 TYR A CA 1
ATOM 2573 C C . TYR A 1 355 ? 11.770 1.805 -27.416 1.00 96.81 355 TYR A C 1
ATOM 2575 O O . TYR A 1 355 ? 12.427 0.772 -27.551 1.00 96.81 355 TYR A O 1
ATOM 2583 N N . ASN A 1 356 ? 11.531 2.648 -28.417 1.00 97.19 356 ASN A N 1
ATOM 2584 C CA . ASN A 1 356 ? 11.905 2.379 -29.804 1.00 97.19 356 ASN A CA 1
ATOM 2585 C C . ASN A 1 356 ? 12.694 3.548 -30.400 1.00 97.19 356 ASN A C 1
ATOM 2587 O O . ASN A 1 356 ? 12.505 4.690 -29.976 1.00 97.19 356 ASN A O 1
ATOM 2591 N N . ASN A 1 357 ? 13.513 3.266 -31.413 1.00 96.56 357 ASN A N 1
ATOM 2592 C CA . ASN A 1 357 ? 14.472 4.191 -32.012 1.00 96.56 357 ASN A CA 1
ATOM 2593 C C . ASN A 1 357 ? 15.340 4.919 -30.968 1.00 96.56 357 ASN A C 1
ATOM 2595 O O . ASN A 1 357 ? 15.633 6.106 -31.127 1.00 96.56 357 ASN A O 1
ATOM 2599 N N . VAL A 1 358 ? 15.737 4.240 -29.889 1.00 95.06 358 VAL A N 1
ATOM 2600 C CA . VAL A 1 358 ? 16.361 4.868 -28.708 1.00 95.06 358 VAL A CA 1
ATOM 2601 C C . VAL A 1 358 ? 17.606 5.679 -29.070 1.00 95.06 358 VAL A C 1
ATOM 2603 O O . VAL A 1 358 ? 17.829 6.738 -28.498 1.00 95.06 358 VAL A O 1
ATOM 2606 N N . THR A 1 359 ? 18.392 5.239 -30.052 1.00 95.81 359 THR A N 1
ATOM 2607 C CA . THR A 1 359 ? 19.655 5.884 -30.446 1.00 95.81 359 THR A CA 1
ATOM 2608 C C . THR A 1 359 ? 19.513 6.964 -31.521 1.00 95.81 359 THR A C 1
ATOM 2610 O O . THR A 1 359 ? 20.494 7.640 -31.821 1.00 95.81 359 THR A O 1
ATOM 2613 N N . SER A 1 360 ? 18.325 7.156 -32.106 1.00 95.75 360 SER A N 1
ATOM 2614 C CA . SER A 1 360 ? 18.130 8.058 -33.254 1.00 95.75 360 SER A CA 1
ATOM 2615 C C . SER A 1 360 ? 16.954 9.024 -33.111 1.00 95.75 360 SER A C 1
ATOM 2617 O O . SER A 1 360 ? 17.074 10.180 -33.506 1.00 95.75 360 SER A O 1
ATOM 2619 N N . ALA A 1 361 ? 15.830 8.568 -32.559 1.00 96.00 361 ALA A N 1
ATOM 2620 C CA . ALA A 1 361 ? 14.596 9.335 -32.418 1.00 96.00 361 ALA A CA 1
ATOM 2621 C C . ALA A 1 361 ? 13.704 8.685 -31.346 1.00 96.00 361 ALA A C 1
ATOM 2623 O O . ALA A 1 361 ? 12.678 8.073 -31.673 1.00 96.00 361 ALA A O 1
ATOM 2624 N N . ALA A 1 362 ? 14.144 8.728 -30.083 1.00 95.75 362 ALA A N 1
ATOM 2625 C CA . ALA A 1 362 ? 13.576 7.887 -29.037 1.00 95.75 362 ALA A CA 1
ATOM 2626 C C . ALA A 1 362 ? 12.092 8.197 -28.799 1.00 95.75 362 ALA A C 1
ATOM 2628 O O . ALA A 1 362 ? 11.659 9.348 -28.799 1.00 95.75 362 ALA A O 1
ATOM 2629 N N . ARG A 1 363 ? 11.289 7.150 -28.622 1.00 96.81 363 ARG A N 1
ATOM 2630 C CA . ARG A 1 363 ? 9.834 7.250 -28.448 1.00 96.81 363 ARG A CA 1
ATOM 2631 C C . ARG A 1 363 ? 9.313 6.091 -27.622 1.00 96.81 363 ARG A C 1
ATOM 2633 O O . ARG A 1 363 ? 9.930 5.024 -27.579 1.00 96.81 363 ARG A O 1
ATOM 2640 N N . VAL A 1 364 ? 8.152 6.286 -27.008 1.00 97.56 364 VAL A N 1
ATOM 2641 C CA . VAL A 1 364 ? 7.570 5.332 -26.064 1.00 97.56 364 VAL A CA 1
ATOM 2642 C C . VAL A 1 364 ? 6.100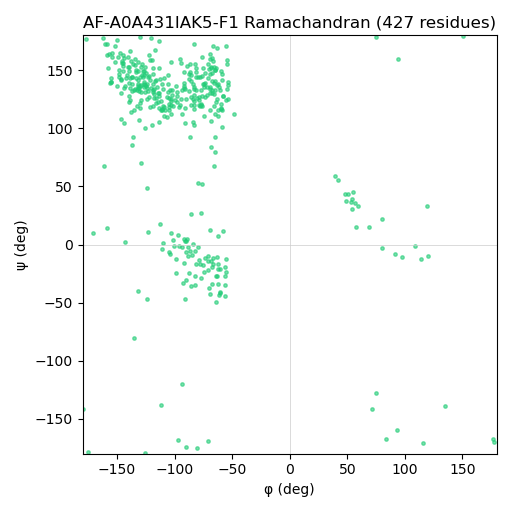 5.051 -26.370 1.00 97.56 364 VAL A C 1
ATOM 2644 O O . VAL A 1 364 ? 5.392 5.902 -26.907 1.00 97.56 364 VAL A O 1
ATOM 2647 N N . ARG A 1 365 ? 5.639 3.839 -26.053 1.00 97.50 365 ARG A N 1
ATOM 2648 C CA . ARG A 1 365 ? 4.216 3.462 -26.016 1.00 97.50 365 ARG A CA 1
ATOM 2649 C C . ARG A 1 365 ? 3.958 2.387 -24.970 1.00 97.50 365 ARG A C 1
ATOM 2651 O O . ARG A 1 365 ? 4.887 1.694 -24.557 1.00 97.50 365 ARG A O 1
ATOM 2658 N N . ILE A 1 366 ? 2.697 2.242 -24.577 1.00 97.31 366 ILE A N 1
ATOM 2659 C CA . ILE A 1 366 ? 2.260 1.379 -23.476 1.00 97.31 366 ILE A CA 1
ATOM 2660 C C . ILE A 1 366 ? 1.130 0.459 -23.953 1.00 97.31 366 ILE A C 1
ATOM 2662 O O . ILE A 1 366 ? 0.324 0.853 -24.798 1.00 97.31 366 ILE A O 1
ATOM 2666 N N . ASP A 1 367 ? 1.102 -0.756 -23.413 1.00 96.88 367 ASP A N 1
ATOM 2667 C CA . ASP A 1 367 ? 0.017 -1.732 -23.507 1.00 96.88 367 ASP A CA 1
ATOM 2668 C C . ASP A 1 367 ? -0.322 -2.232 -22.094 1.00 96.88 367 ASP A C 1
ATOM 2670 O O . ASP A 1 367 ? 0.559 -2.701 -21.369 1.00 96.88 367 ASP A O 1
ATOM 2674 N N . THR A 1 368 ? -1.590 -2.112 -21.702 1.00 94.62 368 THR A N 1
ATOM 2675 C CA . THR A 1 368 ? -2.133 -2.566 -20.408 1.00 94.62 368 THR A CA 1
ATOM 2676 C C . THR A 1 368 ? -3.122 -3.730 -20.562 1.00 94.62 368 THR A C 1
ATOM 2678 O O . THR A 1 368 ? -3.911 -3.996 -19.657 1.00 94.62 368 THR A O 1
ATOM 2681 N N . GLY A 1 369 ? -3.108 -4.416 -21.712 1.00 94.06 369 GLY A N 1
ATOM 2682 C CA . GLY A 1 369 ? -3.970 -5.562 -22.025 1.00 94.06 369 GLY A CA 1
ATOM 2683 C C . GLY A 1 369 ? -4.874 -5.372 -23.245 1.00 94.06 369 GLY A C 1
ATOM 2684 O O . GLY A 1 369 ? -5.491 -6.335 -23.694 1.00 94.06 369 GLY A O 1
ATOM 2685 N N . SER A 1 370 ? -4.962 -4.159 -23.796 1.00 93.56 370 SER A N 1
ATOM 2686 C CA . SER A 1 370 ? -5.782 -3.831 -24.974 1.00 93.56 370 SER A CA 1
ATOM 2687 C C . SER A 1 370 ? -4.980 -3.722 -26.275 1.00 93.56 370 SER A C 1
ATOM 2689 O O . SER A 1 370 ? -5.548 -3.408 -27.323 1.00 93.56 370 SER A O 1
ATOM 2691 N N . GLY A 1 371 ? -3.677 -4.000 -26.225 1.00 96.00 371 GLY A N 1
ATOM 2692 C CA . GLY A 1 371 ? -2.751 -3.775 -27.324 1.00 96.00 371 GLY A CA 1
ATOM 2693 C C . GLY A 1 371 ? -2.059 -2.416 -27.219 1.00 96.00 371 GLY A C 1
ATOM 2694 O O . GLY A 1 371 ? -2.512 -1.489 -26.548 1.00 96.00 371 GLY A O 1
ATOM 2695 N N . PHE A 1 372 ? -0.928 -2.288 -27.909 1.00 96.81 372 PHE A N 1
ATOM 2696 C CA . PHE A 1 372 ? -0.179 -1.037 -27.947 1.00 96.81 372 PHE A CA 1
ATOM 2697 C C . PHE A 1 372 ? -0.933 0.067 -28.689 1.00 96.81 372 PHE A C 1
ATOM 2699 O O . PHE A 1 372 ? -1.316 -0.099 -29.849 1.00 96.81 372 PHE A O 1
ATOM 2706 N N . GLY A 1 373 ? -1.026 1.236 -28.055 1.00 93.69 373 GLY A N 1
ATOM 2707 C CA . GLY A 1 373 ? -1.428 2.469 -28.728 1.00 93.69 373 GLY A CA 1
ATOM 2708 C C . GLY A 1 373 ? -0.369 3.010 -29.702 1.00 93.69 373 GLY A C 1
ATOM 2709 O O . GLY A 1 373 ? 0.646 2.372 -30.014 1.00 93.69 373 GLY A O 1
ATOM 2710 N N . SER A 1 374 ? -0.596 4.239 -30.166 1.00 96.81 374 SER A N 1
ATOM 2711 C CA . SER A 1 374 ? 0.390 5.001 -30.938 1.00 96.81 374 SER A CA 1
ATOM 2712 C C . SER A 1 374 ? 1.633 5.313 -30.102 1.00 96.81 374 SER A C 1
ATOM 2714 O O . SER A 1 374 ? 1.562 5.458 -28.882 1.00 96.81 374 SER A O 1
ATOM 2716 N N . TYR A 1 375 ? 2.777 5.453 -30.772 1.00 97.75 375 TYR A N 1
ATOM 2717 C CA . TYR A 1 375 ? 3.960 6.028 -30.138 1.00 97.75 375 TYR A CA 1
ATOM 2718 C C . TYR A 1 375 ? 3.730 7.492 -29.761 1.00 97.75 375 TYR A C 1
ATOM 2720 O O . TYR A 1 375 ? 2.997 8.211 -30.445 1.00 97.75 375 TYR A O 1
ATOM 2728 N N . SER A 1 376 ? 4.414 7.926 -28.703 1.00 97.38 376 SER A N 1
ATOM 2729 C CA . SER A 1 376 ? 4.643 9.338 -28.408 1.00 97.38 376 SER A CA 1
ATOM 2730 C C . SER A 1 376 ? 5.298 10.057 -29.595 1.00 97.38 376 SER A C 1
ATOM 2732 O O . SER A 1 376 ? 5.808 9.430 -30.533 1.00 97.38 376 SER A O 1
ATOM 2734 N N . SER A 1 377 ? 5.383 11.387 -29.516 1.00 96.81 377 SER A N 1
ATOM 2735 C CA . SER A 1 377 ? 6.369 12.128 -30.308 1.00 96.81 377 SER A CA 1
ATOM 2736 C C . SER A 1 377 ? 7.782 11.584 -30.060 1.00 96.81 377 SER A C 1
ATOM 2738 O O . SER A 1 377 ? 8.038 10.934 -29.042 1.00 96.81 377 SER A O 1
ATOM 2740 N N . ALA A 1 378 ? 8.695 11.842 -30.995 1.00 96.06 378 ALA A N 1
ATOM 2741 C CA . ALA A 1 378 ? 10.098 11.479 -30.840 1.00 96.06 378 ALA A CA 1
ATOM 2742 C C . ALA A 1 378 ? 10.870 12.567 -30.079 1.00 96.06 378 ALA A C 1
ATOM 2744 O O . ALA A 1 378 ? 10.642 13.756 -30.308 1.00 96.06 378 ALA A O 1
ATOM 2745 N N . SER A 1 379 ? 11.783 12.158 -29.201 1.00 94.25 379 SER A N 1
ATOM 2746 C CA . SER A 1 379 ? 12.896 12.983 -28.722 1.00 94.25 379 SER A CA 1
ATOM 2747 C C . SER A 1 379 ? 14.117 12.801 -29.634 1.00 94.25 379 SER A C 1
ATOM 2749 O O . SER A 1 379 ? 14.053 12.096 -30.646 1.00 94.25 379 SER A O 1
ATOM 2751 N N . GLY A 1 380 ? 15.252 13.397 -29.271 1.00 93.69 380 GLY A N 1
ATOM 2752 C CA . GLY A 1 380 ? 16.548 13.058 -29.845 1.00 93.69 380 GLY A CA 1
ATOM 2753 C C . GLY A 1 380 ? 17.004 11.639 -29.489 1.00 93.69 380 GLY A C 1
ATOM 2754 O O . GLY A 1 380 ? 16.392 10.933 -28.680 1.00 93.69 380 GLY A O 1
ATOM 2755 N N . GLY A 1 381 ? 18.084 11.211 -30.143 1.00 92.00 381 GLY A N 1
ATOM 2756 C CA . GLY A 1 381 ? 18.737 9.931 -29.891 1.00 92.00 381 GLY A CA 1
ATOM 2757 C C . GLY A 1 381 ? 19.584 9.936 -28.617 1.00 92.00 381 GLY A C 1
ATOM 2758 O O . GLY A 1 381 ? 20.239 10.923 -28.288 1.00 92.00 381 GLY A O 1
ATOM 2759 N N . ILE A 1 382 ? 19.604 8.802 -27.924 1.00 91.94 382 ILE A N 1
ATOM 2760 C CA . ILE A 1 382 ? 20.357 8.574 -26.691 1.00 91.94 382 ILE A CA 1
ATOM 2761 C C . ILE A 1 382 ? 21.601 7.746 -27.010 1.00 91.94 382 ILE A C 1
ATOM 2763 O O . ILE A 1 382 ? 21.504 6.608 -27.468 1.00 91.94 382 ILE A O 1
ATOM 2767 N N . THR A 1 383 ? 22.778 8.303 -26.732 1.00 89.75 383 THR A N 1
ATOM 2768 C CA . THR A 1 383 ? 24.075 7.649 -26.986 1.00 89.75 383 THR A CA 1
ATOM 2769 C C . THR A 1 383 ? 24.672 6.989 -25.744 1.00 89.75 383 THR A C 1
ATOM 2771 O O . THR A 1 383 ? 25.422 6.022 -25.866 1.00 89.75 383 THR A O 1
ATOM 2774 N N . ALA A 1 384 ? 24.305 7.453 -24.547 1.00 88.81 384 ALA A N 1
ATOM 2775 C CA . ALA A 1 384 ? 24.682 6.848 -23.274 1.00 88.81 384 ALA A CA 1
ATOM 2776 C C . ALA A 1 384 ? 23.582 7.049 -22.225 1.00 88.81 384 ALA A C 1
ATOM 2778 O O . ALA A 1 384 ? 22.873 8.055 -22.241 1.00 88.81 384 ALA A O 1
ATOM 2779 N N . TRP A 1 385 ? 23.468 6.114 -21.281 1.00 87.19 385 TRP A N 1
ATOM 2780 C CA . TRP A 1 385 ? 22.657 6.326 -20.084 1.00 87.19 385 TRP A CA 1
ATOM 2781 C C . TRP A 1 385 ? 23.394 7.253 -19.124 1.00 87.19 385 TRP A C 1
ATOM 2783 O O . TRP A 1 385 ? 24.585 7.070 -18.881 1.00 87.19 385 TRP A O 1
ATOM 2793 N N . ASN A 1 386 ? 22.680 8.198 -18.512 1.00 81.00 386 ASN A N 1
ATOM 2794 C CA . ASN A 1 386 ? 23.278 9.095 -17.514 1.00 81.00 386 ASN A CA 1
ATOM 2795 C C . ASN A 1 386 ? 23.710 8.347 -16.230 1.00 81.00 386 ASN A C 1
ATOM 2797 O O . ASN A 1 386 ? 24.472 8.846 -15.409 1.00 81.00 386 ASN A O 1
ATOM 2801 N N . SER A 1 387 ? 23.196 7.131 -16.033 1.00 82.88 387 SER A N 1
ATOM 2802 C CA . SER A 1 387 ? 23.592 6.218 -14.967 1.00 82.88 387 SER A CA 1
ATOM 2803 C C . SER A 1 387 ? 23.284 4.782 -15.381 1.00 82.88 387 SER A C 1
ATOM 2805 O O . SER A 1 387 ? 22.207 4.511 -15.911 1.00 82.88 387 SER A O 1
ATOM 2807 N N . SER A 1 388 ? 24.191 3.860 -15.064 1.00 87.44 388 SER A N 1
ATOM 2808 C CA . SER A 1 388 ? 23.986 2.411 -15.196 1.00 87.44 388 SER A CA 1
ATOM 2809 C C . SER A 1 388 ? 23.293 1.805 -13.968 1.00 87.44 388 SER A C 1
ATOM 2811 O O . SER A 1 388 ? 23.501 0.633 -13.661 1.00 87.44 388 SER A O 1
ATOM 2813 N N . THR A 1 389 ? 22.511 2.593 -13.227 1.00 91.31 389 THR A N 1
ATOM 2814 C CA . THR A 1 389 ? 21.766 2.138 -12.047 1.00 91.31 389 THR A CA 1
ATOM 2815 C C . THR A 1 389 ? 20.278 2.115 -12.358 1.00 91.31 389 THR A C 1
ATOM 2817 O O . THR A 1 389 ? 19.643 3.164 -12.488 1.00 91.31 389 THR A O 1
ATOM 2820 N N . LEU A 1 390 ? 19.711 0.912 -12.440 1.00 92.94 390 LEU A N 1
ATOM 2821 C CA . LEU A 1 390 ? 18.269 0.720 -12.474 1.00 92.94 390 LEU A CA 1
ATOM 2822 C C . LEU A 1 390 ? 17.731 0.875 -11.052 1.00 92.94 390 LEU A C 1
ATOM 2824 O O . LEU A 1 390 ? 18.093 0.109 -10.159 1.00 92.94 390 LEU A O 1
ATOM 2828 N N . ARG A 1 391 ? 16.858 1.855 -10.848 1.00 93.69 391 ARG A N 1
ATOM 2829 C CA . ARG A 1 391 ? 16.066 2.022 -9.630 1.00 93.69 391 ARG A CA 1
ATOM 2830 C C . ARG A 1 391 ? 14.736 1.302 -9.813 1.00 93.69 391 ARG A C 1
ATOM 2832 O O . ARG A 1 391 ? 14.115 1.395 -10.871 1.00 93.69 391 ARG A O 1
ATOM 2839 N N . ILE A 1 392 ? 14.307 0.581 -8.788 1.00 93.94 392 ILE A N 1
ATOM 2840 C CA . ILE A 1 392 ? 13.067 -0.195 -8.778 1.00 93.94 392 ILE A CA 1
ATOM 2841 C C . ILE A 1 392 ? 12.176 0.383 -7.689 1.00 93.94 392 ILE A C 1
ATOM 2843 O O . ILE A 1 392 ? 12.645 0.663 -6.590 1.00 93.94 392 ILE A O 1
ATOM 2847 N N . ALA A 1 393 ? 10.902 0.587 -8.011 1.00 91.25 393 ALA A N 1
ATOM 2848 C CA . ALA A 1 393 ? 9.906 1.199 -7.139 1.00 91.25 393 ALA A CA 1
ATOM 2849 C C . ALA A 1 393 ? 10.249 2.625 -6.635 1.00 91.25 393 ALA A C 1
ATOM 2851 O O . ALA A 1 393 ? 9.619 3.131 -5.704 1.00 91.25 393 ALA A O 1
ATOM 2852 N N . HIS A 1 394 ? 11.237 3.276 -7.261 1.00 88.94 394 HIS A N 1
ATOM 2853 C CA . HIS A 1 394 ? 11.745 4.595 -6.900 1.00 88.94 394 HIS A CA 1
ATOM 2854 C C . HIS A 1 394 ? 12.200 5.380 -8.136 1.00 88.94 394 HIS A C 1
ATOM 2856 O O . HIS A 1 394 ? 12.818 4.818 -9.043 1.00 88.94 394 HIS A O 1
ATOM 2862 N N . LEU A 1 395 ? 11.949 6.689 -8.136 1.00 84.94 395 LEU A N 1
ATOM 2863 C CA . LEU A 1 395 ? 12.487 7.643 -9.101 1.00 84.94 395 LEU A CA 1
ATOM 2864 C C . LEU A 1 395 ? 12.910 8.923 -8.373 1.00 84.94 395 LEU A C 1
ATOM 2866 O O . LEU A 1 395 ? 12.094 9.560 -7.708 1.00 84.94 395 LEU A O 1
ATOM 2870 N N . GLU A 1 396 ? 14.171 9.311 -8.544 1.00 76.50 396 GLU A N 1
ATOM 2871 C CA . GLU A 1 396 ? 14.652 10.646 -8.184 1.00 76.50 396 GLU A CA 1
ATOM 2872 C C . GLU A 1 396 ? 14.231 11.605 -9.289 1.00 76.50 396 GLU A C 1
ATOM 2874 O O . GLU A 1 396 ? 14.624 11.409 -10.441 1.00 76.50 396 GLU A O 1
ATOM 2879 N N . ASP A 1 397 ? 13.435 12.615 -8.942 1.00 66.75 397 ASP A N 1
ATOM 2880 C CA . ASP A 1 397 ? 13.234 13.753 -9.824 1.00 66.75 397 ASP A CA 1
ATOM 2881 C C . ASP A 1 397 ? 14.161 14.895 -9.389 1.00 66.75 397 ASP A C 1
ATOM 2883 O O . ASP A 1 397 ? 14.213 15.191 -8.196 1.00 66.75 397 ASP A O 1
ATOM 2887 N N . GLY A 1 398 ? 14.899 15.515 -10.317 1.00 54.62 398 GLY A N 1
ATOM 2888 C CA . GLY A 1 398 ? 16.043 16.424 -10.102 1.00 54.62 398 GLY A CA 1
ATOM 2889 C C . GLY A 1 398 ? 15.836 17.691 -9.257 1.00 54.62 398 GLY A C 1
ATOM 2890 O O . GLY A 1 398 ? 16.707 18.554 -9.229 1.00 54.62 398 GLY A O 1
ATOM 2891 N N . GLY A 1 399 ? 14.712 17.806 -8.558 1.00 50.41 399 GLY A N 1
ATOM 2892 C CA . GLY A 1 399 ? 14.420 18.835 -7.560 1.00 50.41 399 GLY A CA 1
ATOM 2893 C C . GLY A 1 399 ? 13.130 18.586 -6.765 1.00 50.41 399 GLY A C 1
ATOM 2894 O O . GLY A 1 399 ? 12.680 19.488 -6.062 1.00 50.41 399 GLY A O 1
ATOM 2895 N N . GLY A 1 400 ? 12.512 17.402 -6.884 1.00 55.91 400 GLY A N 1
ATOM 2896 C CA . GLY A 1 400 ? 11.203 17.081 -6.305 1.00 55.91 400 GLY A CA 1
ATOM 2897 C C . GLY A 1 400 ? 11.250 15.962 -5.264 1.00 55.91 400 GLY A C 1
ATOM 2898 O O . GLY A 1 400 ? 12.237 15.238 -5.141 1.00 55.91 400 GLY A O 1
ATOM 2899 N N . ALA A 1 401 ? 10.156 15.797 -4.512 1.00 57.88 401 ALA A N 1
ATOM 2900 C CA . ALA A 1 401 ? 9.961 14.609 -3.685 1.00 57.88 401 ALA A CA 1
ATOM 2901 C C . ALA A 1 401 ? 9.968 13.374 -4.602 1.00 57.88 401 ALA A C 1
ATOM 2903 O O . ALA A 1 401 ? 9.129 13.276 -5.495 1.00 57.88 401 ALA A O 1
ATOM 2904 N N . GLY A 1 402 ? 10.931 12.468 -4.413 1.00 71.69 402 GLY A N 1
ATOM 2905 C CA . GLY A 1 402 ? 11.064 11.276 -5.249 1.00 71.69 402 GLY A CA 1
ATOM 2906 C C . GLY A 1 402 ? 9.759 10.478 -5.314 1.00 71.69 402 GLY A C 1
ATOM 2907 O O . GLY A 1 402 ? 9.047 10.334 -4.317 1.00 71.69 402 GLY A O 1
ATOM 2908 N N . TYR A 1 403 ? 9.430 9.958 -6.493 1.00 83.25 403 TYR A N 1
ATOM 2909 C CA . TYR A 1 403 ? 8.262 9.100 -6.659 1.00 83.25 403 TYR A CA 1
ATOM 2910 C C . TYR A 1 403 ? 8.588 7.716 -6.092 1.00 83.25 403 TYR A C 1
ATOM 2912 O O . TYR A 1 403 ? 9.592 7.112 -6.468 1.00 83.25 403 TYR A O 1
ATOM 2920 N N . GLN A 1 404 ? 7.741 7.200 -5.203 1.00 86.12 404 GLN A N 1
ATOM 2921 C CA . GLN A 1 404 ? 7.919 5.901 -4.539 1.00 86.12 404 GLN A CA 1
ATOM 2922 C C . GLN A 1 404 ? 6.636 5.082 -4.644 1.00 86.12 404 GLN A C 1
ATOM 2924 O O . GLN A 1 404 ? 5.545 5.624 -4.458 1.00 86.12 404 GLN A O 1
ATOM 2929 N N . LEU A 1 405 ? 6.756 3.799 -4.993 1.00 84.69 405 LEU A N 1
ATOM 2930 C CA . LEU A 1 405 ? 5.613 2.977 -5.402 1.00 84.69 405 LEU A CA 1
ATOM 2931 C C . LEU A 1 405 ? 4.554 2.765 -4.315 1.00 84.69 405 LEU A C 1
ATOM 2933 O O . LEU A 1 405 ? 3.417 2.536 -4.690 1.00 84.69 405 LEU A O 1
ATOM 2937 N N . ASP A 1 406 ? 4.888 2.812 -3.019 1.00 85.06 406 ASP A N 1
ATOM 2938 C CA . ASP A 1 406 ? 3.992 2.440 -1.900 1.00 85.06 406 ASP A CA 1
ATOM 2939 C C . ASP A 1 406 ? 3.139 1.204 -2.213 1.00 85.06 406 ASP A C 1
ATOM 2941 O O . ASP A 1 406 ? 1.906 1.237 -2.261 1.00 85.06 406 ASP A O 1
ATOM 2945 N N . GLY A 1 407 ? 3.828 0.107 -2.507 1.00 88.69 407 GLY A N 1
ATOM 2946 C CA . GLY A 1 407 ? 3.222 -1.098 -3.054 1.00 88.69 407 GLY A CA 1
ATOM 2947 C C . GLY A 1 407 ? 4.259 -2.184 -3.278 1.00 88.69 407 GLY A C 1
ATOM 2948 O O . GLY A 1 407 ? 5.181 -2.357 -2.479 1.00 88.69 407 GLY A O 1
ATOM 2949 N N . GLY A 1 408 ? 4.129 -2.937 -4.366 1.00 91.81 408 GLY A N 1
ATOM 2950 C CA . GLY A 1 408 ? 5.163 -3.894 -4.734 1.00 91.81 408 GLY A CA 1
ATOM 2951 C C . GLY A 1 408 ? 5.149 -4.302 -6.191 1.00 91.81 408 GLY A C 1
ATOM 2952 O O . GLY A 1 408 ? 4.251 -3.949 -6.943 1.00 91.81 408 GLY A O 1
ATOM 2953 N N . ILE A 1 409 ? 6.173 -5.046 -6.586 1.00 94.62 409 ILE A N 1
ATOM 2954 C CA . ILE A 1 409 ? 6.374 -5.543 -7.945 1.00 94.62 409 ILE A CA 1
ATOM 2955 C C . ILE A 1 409 ? 6.513 -7.057 -7.871 1.00 94.62 409 ILE A C 1
ATOM 2957 O O . ILE A 1 409 ? 7.352 -7.575 -7.138 1.00 94.62 409 ILE A O 1
ATOM 2961 N N . ARG A 1 410 ? 5.693 -7.781 -8.630 1.00 94.88 410 ARG A N 1
ATOM 2962 C CA . ARG A 1 410 ? 5.779 -9.243 -8.741 1.00 94.88 410 ARG A CA 1
ATOM 2963 C C . ARG A 1 410 ? 6.772 -9.674 -9.810 1.00 94.88 410 ARG A C 1
ATOM 2965 O O . ARG A 1 410 ? 7.452 -10.683 -9.652 1.00 94.88 410 ARG A O 1
ATOM 2972 N N . LYS A 1 411 ? 6.853 -8.921 -10.904 1.00 95.00 411 LYS A N 1
ATOM 2973 C CA . LYS A 1 411 ? 7.761 -9.218 -12.012 1.00 95.00 411 LYS A CA 1
ATOM 2974 C C . LYS A 1 411 ? 8.176 -7.924 -12.701 1.00 95.00 411 LYS A C 1
ATOM 2976 O O . LYS A 1 411 ? 7.325 -7.070 -12.923 1.00 95.00 411 LYS A O 1
ATOM 2981 N N . LEU A 1 412 ? 9.459 -7.791 -13.029 1.00 95.94 412 LEU A N 1
ATOM 2982 C CA . LEU A 1 412 ? 10.015 -6.712 -13.847 1.00 95.94 412 LEU A CA 1
ATOM 2983 C C . LEU A 1 412 ? 11.035 -7.311 -14.816 1.00 95.94 412 LEU A C 1
ATOM 2985 O O . LEU A 1 412 ? 12.071 -7.822 -14.398 1.00 95.94 412 LEU A O 1
ATOM 2989 N N . VAL A 1 413 ? 10.744 -7.253 -16.110 1.00 95.31 413 VAL A N 1
ATOM 2990 C CA . VAL A 1 413 ? 11.585 -7.817 -17.173 1.00 95.31 413 VAL A CA 1
ATOM 2991 C C . VAL A 1 413 ? 11.907 -6.733 -18.182 1.00 95.31 413 VAL A C 1
ATOM 2993 O O . VAL A 1 413 ? 11.019 -5.998 -18.598 1.00 95.31 413 VAL A O 1
ATOM 2996 N N . ILE A 1 414 ? 13.161 -6.661 -18.612 1.00 96.00 414 ILE A N 1
ATOM 2997 C CA . ILE A 1 414 ? 13.608 -5.813 -19.714 1.00 96.00 414 ILE A CA 1
ATOM 2998 C C . ILE A 1 414 ? 14.235 -6.725 -20.763 1.00 96.00 414 ILE A C 1
ATOM 3000 O O . ILE A 1 414 ? 15.225 -7.410 -20.494 1.00 96.00 414 ILE A O 1
ATOM 3004 N N . ALA A 1 415 ? 13.653 -6.740 -21.957 1.00 96.00 415 ALA A N 1
ATOM 3005 C CA . ALA A 1 415 ? 14.093 -7.565 -23.075 1.00 96.00 415 ALA A CA 1
ATOM 3006 C C . ALA A 1 415 ? 14.411 -6.686 -24.296 1.00 96.00 415 ALA A C 1
ATOM 3008 O O . ALA A 1 415 ? 13.715 -5.697 -24.516 1.00 96.00 415 ALA A O 1
ATOM 3009 N N . PRO A 1 416 ? 15.428 -7.026 -25.104 1.00 96.44 416 PRO A N 1
ATOM 3010 C CA . PRO A 1 416 ? 15.784 -6.257 -26.288 1.00 96.44 416 PRO A CA 1
ATOM 3011 C C . PRO A 1 416 ? 14.698 -6.358 -27.366 1.00 96.44 416 PRO A C 1
ATOM 3013 O O . PRO A 1 416 ? 13.994 -7.374 -27.475 1.00 96.44 416 PRO A O 1
ATOM 3016 N N . GLY A 1 417 ? 14.621 -5.307 -28.181 1.00 96.50 417 GLY A N 1
ATOM 3017 C CA . GLY A 1 417 ? 13.676 -5.153 -29.281 1.00 96.50 417 GLY A CA 1
ATOM 3018 C C . GLY A 1 417 ? 12.245 -4.834 -28.843 1.00 96.50 417 GLY A C 1
ATOM 3019 O O . GLY A 1 417 ? 11.916 -4.754 -27.657 1.00 96.50 417 GLY A O 1
ATOM 3020 N N . ALA A 1 418 ? 11.377 -4.656 -29.838 1.00 96.69 418 ALA A N 1
ATOM 3021 C CA . ALA A 1 418 ? 9.945 -4.469 -29.643 1.00 96.69 418 ALA A CA 1
ATOM 3022 C C . ALA A 1 418 ? 9.248 -5.828 -29.481 1.00 96.69 418 ALA A C 1
ATOM 3024 O O . ALA A 1 418 ? 9.298 -6.661 -30.383 1.00 96.69 418 ALA A O 1
ATOM 3025 N N . ARG A 1 419 ? 8.592 -6.040 -28.338 1.00 97.25 419 ARG A N 1
ATOM 3026 C CA . ARG A 1 419 ? 7.838 -7.255 -27.998 1.00 97.25 419 ARG A CA 1
ATOM 3027 C C . ARG A 1 419 ? 6.425 -6.901 -27.555 1.00 97.25 419 ARG A C 1
ATOM 3029 O O . ARG A 1 419 ? 6.207 -5.870 -26.919 1.00 97.25 419 ARG A O 1
ATOM 3036 N N . THR A 1 420 ? 5.464 -7.734 -27.908 1.00 97.31 420 THR A N 1
ATOM 3037 C CA . THR A 1 420 ? 4.069 -7.651 -27.460 1.00 97.31 420 THR A CA 1
ATOM 3038 C C . THR A 1 420 ? 3.948 -7.944 -25.964 1.00 97.31 420 THR A C 1
ATOM 3040 O O . THR A 1 420 ? 4.828 -8.572 -25.370 1.00 97.31 420 THR A O 1
ATOM 3043 N N . LEU A 1 421 ? 2.837 -7.531 -25.346 1.00 96.69 421 LEU A N 1
ATOM 3044 C CA . LEU A 1 421 ? 2.543 -7.895 -23.960 1.00 96.69 421 LEU A CA 1
ATOM 3045 C C . LEU A 1 421 ? 2.525 -9.421 -23.762 1.00 96.69 421 LEU A C 1
ATOM 3047 O O . LEU A 1 421 ? 3.154 -9.917 -22.830 1.00 96.69 421 LEU A O 1
ATOM 3051 N N . ALA A 1 422 ? 1.892 -10.163 -24.676 1.00 96.44 422 ALA A N 1
ATOM 3052 C CA . ALA A 1 422 ? 1.817 -11.623 -24.616 1.00 96.44 422 ALA A CA 1
ATOM 3053 C C . ALA A 1 422 ? 3.203 -12.292 -24.690 1.00 96.44 422 ALA A C 1
ATOM 3055 O O . ALA A 1 422 ? 3.504 -13.186 -23.898 1.00 96.44 422 ALA A O 1
ATOM 3056 N N . GLU A 1 423 ? 4.080 -11.829 -25.591 1.00 95.94 423 GLU A N 1
ATOM 3057 C CA . GLU A 1 423 ? 5.463 -12.319 -25.669 1.00 95.94 423 GLU A CA 1
ATOM 3058 C C . GLU A 1 423 ? 6.226 -12.058 -24.370 1.00 95.94 423 GLU A C 1
ATOM 3060 O O . GLU A 1 423 ? 6.953 -12.933 -23.907 1.00 95.94 423 GLU A O 1
ATOM 3065 N N . MET A 1 424 ? 6.057 -10.878 -23.765 1.00 96.56 424 MET A N 1
ATOM 3066 C CA . MET A 1 424 ? 6.735 -10.538 -22.513 1.00 96.56 424 MET A CA 1
ATOM 3067 C C . MET A 1 424 ? 6.209 -11.336 -21.312 1.00 96.56 424 MET A C 1
ATOM 3069 O O . MET A 1 424 ? 6.999 -11.743 -20.457 1.00 96.56 424 MET A O 1
ATOM 3073 N N . GLN A 1 425 ? 4.900 -11.593 -21.247 1.00 94.12 425 GLN A N 1
ATOM 3074 C CA . GLN A 1 425 ? 4.290 -12.421 -20.202 1.00 94.12 425 GLN A CA 1
ATOM 3075 C C . GLN A 1 425 ? 4.856 -13.846 -20.214 1.00 94.12 425 GLN A C 1
ATOM 3077 O O . GLN A 1 425 ? 5.172 -14.381 -19.147 1.00 94.12 425 GLN A O 1
ATOM 3082 N N . GLY A 1 426 ? 5.049 -14.413 -21.411 1.00 91.44 426 GLY A N 1
ATOM 3083 C CA . GLY A 1 426 ? 5.598 -15.754 -21.623 1.00 91.44 426 GLY A CA 1
ATOM 3084 C C . GLY A 1 426 ? 7.091 -15.910 -21.308 1.00 91.44 426 GLY A C 1
ATOM 3085 O O . GLY A 1 426 ? 7.581 -17.036 -21.267 1.00 91.44 426 GLY A O 1
ATOM 3086 N N . LEU A 1 427 ? 7.830 -14.821 -21.060 1.00 89.19 427 LEU A N 1
ATOM 3087 C CA . LEU A 1 427 ? 9.237 -14.910 -20.662 1.00 89.19 427 LEU A CA 1
ATOM 3088 C C . LEU A 1 427 ? 9.347 -15.492 -19.249 1.00 89.19 427 LEU A C 1
ATOM 3090 O O . LEU A 1 427 ? 8.903 -14.873 -18.280 1.00 89.19 427 LEU A O 1
ATOM 3094 N N . ASN A 1 428 ? 9.958 -16.669 -19.125 1.00 75.50 428 ASN A N 1
ATOM 3095 C CA . ASN A 1 428 ? 10.257 -17.291 -17.837 1.00 75.50 428 ASN A CA 1
ATOM 3096 C C . ASN A 1 428 ? 11.351 -16.500 -17.102 1.00 75.50 428 ASN A C 1
ATOM 3098 O O . ASN A 1 428 ? 12.344 -16.104 -17.717 1.00 75.50 428 ASN A O 1
ATOM 3102 N N . VAL A 1 429 ? 11.167 -16.270 -15.797 1.00 71.88 429 VAL A N 1
ATOM 3103 C CA . VAL A 1 429 ? 12.109 -15.530 -14.937 1.00 71.88 429 VAL A CA 1
ATOM 3104 C C . VAL A 1 429 ? 12.490 -16.357 -13.728 1.00 71.88 429 VAL A C 1
ATOM 3106 O O . VAL A 1 429 ? 11.593 -17.025 -13.170 1.00 71.88 429 VAL A O 1
#

pLDDT: mean 90.23, std 12.95, range [39.75, 98.88]